Protein AF-A0AAF5D4Z8-F1 (afdb_monomer_lite)

Structure (mmCIF, N/CA/C/O backbone):
data_AF-A0AAF5D4Z8-F1
#
_entry.id   AF-A0AAF5D4Z8-F1
#
loop_
_atom_site.group_PDB
_atom_site.id
_atom_site.type_symbol
_atom_site.label_atom_id
_atom_site.label_alt_id
_atom_site.label_comp_id
_atom_site.label_asym_id
_atom_site.label_entity_id
_atom_site.label_seq_id
_atom_site.pdbx_PDB_ins_code
_atom_site.Cartn_x
_atom_site.Cartn_y
_atom_site.Cartn_z
_atom_site.occupancy
_atom_site.B_iso_or_equiv
_atom_site.auth_seq_id
_atom_site.auth_comp_id
_atom_site.auth_asym_id
_atom_site.auth_atom_id
_atom_site.pdbx_PDB_model_num
ATOM 1 N N . MET A 1 1 ? 17.035 59.623 -11.681 1.00 41.25 1 MET A N 1
ATOM 2 C CA . MET A 1 1 ? 16.239 58.601 -10.963 1.00 41.25 1 MET A CA 1
ATOM 3 C C . MET A 1 1 ? 17.170 57.479 -10.542 1.00 41.25 1 MET A C 1
ATOM 5 O O . MET A 1 1 ? 17.630 56.750 -11.407 1.00 41.25 1 MET A O 1
ATOM 9 N N . ILE A 1 2 ? 17.495 57.381 -9.252 1.00 39.38 2 ILE A N 1
ATOM 10 C CA . ILE A 1 2 ? 18.384 56.338 -8.721 1.00 39.38 2 ILE A CA 1
ATOM 11 C C . ILE A 1 2 ? 17.498 55.232 -8.142 1.00 39.38 2 ILE A C 1
ATOM 13 O O . ILE A 1 2 ? 16.775 55.461 -7.174 1.00 39.38 2 ILE A O 1
ATOM 17 N N . LEU A 1 3 ? 17.506 54.052 -8.765 1.00 42.19 3 LEU A N 1
ATOM 18 C CA . LEU A 1 3 ? 16.824 52.867 -8.245 1.00 42.19 3 LEU A CA 1
ATOM 19 C C . LEU A 1 3 ? 17.738 52.182 -7.223 1.00 42.19 3 LEU A C 1
ATOM 21 O O . LEU A 1 3 ? 18.804 51.699 -7.582 1.00 42.19 3 LEU A O 1
ATOM 25 N N . ASN A 1 4 ? 17.311 52.154 -5.957 1.00 46.03 4 ASN A N 1
ATOM 26 C CA . ASN A 1 4 ? 18.055 51.552 -4.844 1.00 46.03 4 ASN A CA 1
ATOM 27 C C . ASN A 1 4 ? 18.412 50.072 -5.092 1.00 46.03 4 ASN A C 1
ATOM 29 O O . ASN A 1 4 ? 17.539 49.282 -5.467 1.00 46.03 4 ASN A O 1
ATOM 33 N N . ASP A 1 5 ? 19.641 49.674 -4.739 1.00 50.09 5 ASP A N 1
ATOM 34 C CA . ASP A 1 5 ? 20.191 48.316 -4.928 1.00 50.09 5 ASP A CA 1
ATOM 35 C C . ASP A 1 5 ? 19.305 47.183 -4.388 1.00 50.09 5 ASP A C 1
ATOM 37 O O . ASP A 1 5 ? 19.258 46.090 -4.956 1.00 50.09 5 ASP A O 1
ATOM 41 N N . LYS A 1 6 ? 18.533 47.437 -3.323 1.00 46.09 6 LYS A N 1
ATOM 42 C CA . LYS A 1 6 ? 17.599 46.448 -2.756 1.00 46.09 6 LYS A CA 1
ATOM 43 C C . LYS A 1 6 ? 16.557 45.959 -3.772 1.00 46.09 6 LYS A C 1
ATOM 45 O O . LYS A 1 6 ? 16.200 44.783 -3.740 1.00 46.09 6 LYS A O 1
ATOM 50 N N . ASN A 1 7 ? 16.120 46.813 -4.701 1.00 42.28 7 ASN A N 1
ATOM 51 C CA . ASN A 1 7 ? 15.185 46.420 -5.760 1.00 42.28 7 ASN A CA 1
ATOM 52 C C . ASN A 1 7 ? 15.878 45.588 -6.848 1.00 42.28 7 ASN A C 1
ATOM 54 O O . ASN A 1 7 ? 15.279 44.649 -7.366 1.00 42.28 7 ASN A O 1
ATOM 58 N N . ILE A 1 8 ? 17.147 45.878 -7.155 1.00 48.16 8 ILE A N 1
ATOM 59 C CA . ILE A 1 8 ? 17.946 45.111 -8.123 1.00 48.16 8 ILE A CA 1
ATOM 60 C C . ILE A 1 8 ? 18.162 43.681 -7.608 1.00 48.16 8 ILE A C 1
ATOM 62 O O . ILE A 1 8 ? 17.951 42.725 -8.354 1.00 48.16 8 ILE A O 1
ATOM 66 N N . ILE A 1 9 ? 18.477 43.518 -6.318 1.00 48.62 9 ILE A N 1
ATOM 67 C CA . ILE A 1 9 ? 18.631 42.202 -5.675 1.00 48.62 9 ILE A CA 1
ATOM 68 C C . ILE A 1 9 ? 17.311 41.412 -5.690 1.00 48.62 9 ILE A C 1
ATOM 70 O O . ILE A 1 9 ? 17.316 40.231 -6.034 1.00 48.62 9 ILE A O 1
ATOM 74 N N . PHE A 1 10 ? 16.173 42.048 -5.382 1.00 44.19 10 PHE A N 1
ATOM 75 C CA . PHE A 1 10 ? 14.860 41.382 -5.405 1.00 44.19 10 PHE A CA 1
ATOM 76 C C . PHE A 1 10 ? 14.446 40.941 -6.819 1.00 44.19 10 PHE A C 1
ATOM 78 O O . PHE A 1 10 ? 13.968 39.821 -7.008 1.00 44.19 10 PHE A O 1
ATOM 85 N N . ILE A 1 11 ? 14.673 41.791 -7.826 1.00 47.38 11 ILE A N 1
ATOM 86 C CA . ILE A 1 11 ? 14.378 41.487 -9.233 1.00 47.38 11 ILE A CA 1
ATOM 87 C C . ILE A 1 11 ? 15.296 40.366 -9.750 1.00 47.38 11 ILE A C 1
ATOM 89 O O . ILE A 1 11 ? 14.817 39.435 -10.399 1.00 47.38 11 ILE A O 1
ATOM 93 N N . LEU A 1 12 ? 16.588 40.380 -9.399 1.00 41.97 12 LEU A N 1
ATOM 94 C CA . LEU A 1 12 ? 17.507 39.273 -9.689 1.00 41.97 12 LEU A CA 1
ATOM 95 C C . LEU A 1 12 ? 17.044 37.960 -9.047 1.00 41.97 12 LEU A C 1
ATOM 97 O O . LEU A 1 12 ? 17.080 36.928 -9.715 1.00 41.97 12 LEU A O 1
ATOM 101 N N . PHE A 1 13 ? 16.547 37.988 -7.806 1.00 40.78 13 PHE A N 1
ATOM 102 C CA . PHE A 1 13 ? 16.005 36.803 -7.134 1.00 40.78 13 PHE A CA 1
ATOM 103 C C . PHE A 1 13 ? 14.842 36.182 -7.927 1.00 40.78 13 PHE A C 1
ATOM 105 O O . PHE A 1 13 ? 14.873 34.991 -8.241 1.00 40.78 13 PHE A O 1
ATOM 112 N N . PHE A 1 14 ? 13.861 36.989 -8.346 1.00 41.66 14 PHE A N 1
ATOM 113 C CA . PHE A 1 14 ? 12.720 36.506 -9.135 1.00 41.66 14 PHE A CA 1
ATOM 114 C C . PHE A 1 14 ? 13.085 36.052 -10.561 1.00 41.66 14 PHE A C 1
ATOM 116 O O . PHE A 1 14 ? 12.415 35.176 -11.106 1.00 41.66 14 PHE A O 1
ATOM 123 N N . ILE A 1 15 ? 14.157 36.583 -11.160 1.00 44.41 15 ILE A N 1
ATOM 124 C CA . ILE A 1 15 ? 14.632 36.173 -12.497 1.00 44.41 15 ILE A CA 1
ATOM 125 C C . ILE A 1 15 ? 15.525 34.915 -12.440 1.00 44.41 15 ILE A C 1
ATOM 127 O O . ILE A 1 15 ? 15.540 34.123 -13.389 1.00 44.41 15 ILE A O 1
ATOM 131 N N . LEU A 1 16 ? 16.260 34.694 -11.343 1.00 35.44 16 LEU A N 1
ATOM 132 C CA . LEU A 1 16 ? 17.192 33.566 -11.189 1.00 35.44 16 LEU A CA 1
ATOM 133 C C . LEU A 1 16 ? 16.541 32.299 -10.612 1.00 35.44 16 LEU A C 1
ATOM 135 O O . LEU A 1 16 ? 16.875 31.198 -11.059 1.00 35.44 16 LEU A O 1
ATOM 139 N N . VAL A 1 17 ? 15.587 32.417 -9.681 1.00 36.16 17 VAL A N 1
ATOM 140 C CA . VAL A 1 17 ? 14.916 31.256 -9.057 1.00 36.16 17 VAL A CA 1
ATOM 141 C C . VAL A 1 17 ? 14.281 30.288 -10.086 1.00 36.16 17 VAL A C 1
ATOM 143 O O . VAL A 1 17 ? 14.532 29.085 -9.981 1.00 36.16 17 VAL A O 1
ATOM 146 N N . PRO A 1 18 ? 13.593 30.734 -11.163 1.00 33.62 18 PRO A N 1
ATOM 147 C CA . PRO A 1 18 ? 13.050 29.835 -12.198 1.00 33.62 18 PRO A CA 1
ATOM 148 C C . PRO A 1 18 ? 14.103 29.084 -13.040 1.00 33.62 18 PRO A C 1
ATOM 150 O O . PRO A 1 18 ? 13.764 28.163 -13.793 1.00 33.62 18 PRO A O 1
ATOM 153 N N . LYS A 1 19 ? 15.381 29.483 -12.964 1.00 37.41 19 LYS A N 1
ATOM 154 C CA . LYS A 1 19 ? 16.512 28.753 -13.562 1.00 37.41 19 LYS A CA 1
ATOM 155 C C . LYS A 1 19 ? 17.173 27.801 -12.562 1.00 37.41 19 LYS A C 1
ATOM 157 O O . LYS A 1 19 ? 17.604 26.730 -12.977 1.00 37.41 19 LYS A O 1
ATOM 162 N N . LEU A 1 20 ? 17.208 28.161 -11.276 1.00 38.72 20 LEU A N 1
ATOM 163 C CA . LEU A 1 20 ? 17.768 27.344 -10.191 1.00 38.72 20 LEU A CA 1
ATOM 164 C C . LEU A 1 20 ? 16.897 26.129 -9.823 1.00 38.72 20 LEU A C 1
ATOM 166 O O . LEU A 1 20 ? 17.436 25.113 -9.402 1.00 38.72 20 LEU A O 1
ATOM 170 N N . CYS A 1 21 ? 15.577 26.185 -10.029 1.00 44.69 21 CYS A N 1
ATOM 171 C CA . CYS A 1 21 ? 14.660 25.082 -9.695 1.00 44.69 21 CYS A CA 1
ATOM 172 C C . CYS A 1 21 ? 14.464 24.018 -10.802 1.00 44.69 21 CYS A C 1
ATOM 174 O O . CYS A 1 21 ? 13.506 23.246 -10.743 1.00 44.69 21 CYS A O 1
ATOM 176 N N . ARG A 1 22 ? 15.330 23.967 -11.824 1.00 52.94 22 ARG A N 1
ATOM 177 C CA . ARG A 1 22 ? 15.258 22.966 -12.909 1.00 52.94 22 ARG A CA 1
ATOM 178 C C . ARG A 1 22 ? 16.004 21.684 -12.533 1.00 52.94 22 ARG A C 1
ATOM 180 O O . ARG A 1 22 ? 17.055 21.742 -11.906 1.00 52.94 22 ARG A O 1
ATOM 187 N N . ASN A 1 23 ? 15.498 20.538 -12.985 1.00 64.94 23 ASN A N 1
ATOM 188 C CA . ASN A 1 23 ? 15.944 19.187 -12.621 1.00 64.94 23 ASN A CA 1
ATOM 189 C C . ASN A 1 23 ? 15.723 18.822 -11.138 1.00 64.94 23 ASN A C 1
ATOM 191 O O . ASN A 1 23 ? 16.575 18.193 -10.514 1.00 64.94 23 ASN A O 1
ATOM 195 N N . ILE A 1 24 ? 14.552 19.167 -10.587 1.00 81.69 24 ILE A N 1
ATOM 196 C CA . ILE A 1 24 ? 14.130 18.748 -9.239 1.00 81.69 24 ILE A CA 1
ATOM 197 C C . ILE A 1 24 ? 12.980 17.725 -9.318 1.00 81.69 24 ILE A C 1
ATOM 199 O O . ILE A 1 24 ? 11.976 17.935 -10.011 1.00 81.69 24 ILE A O 1
ATOM 203 N N . TYR A 1 25 ? 13.125 16.615 -8.588 1.00 88.75 25 TYR A N 1
ATOM 204 C CA . TYR A 1 25 ? 12.037 15.685 -8.274 1.00 88.75 25 TYR A CA 1
ATOM 205 C C . TYR A 1 25 ? 11.163 16.286 -7.170 1.00 88.75 25 TYR A C 1
ATOM 207 O O . TYR A 1 25 ? 11.682 16.718 -6.142 1.00 88.75 25 TYR A O 1
ATOM 215 N N . ILE A 1 26 ? 9.846 16.312 -7.369 1.00 90.44 26 ILE A N 1
ATOM 216 C CA . ILE A 1 26 ? 8.895 16.833 -6.384 1.00 90.44 26 ILE A CA 1
ATOM 217 C C . ILE A 1 26 ? 7.956 15.694 -6.003 1.00 90.44 26 ILE A C 1
ATOM 219 O O . ILE A 1 26 ? 7.135 15.254 -6.802 1.00 90.44 26 ILE A O 1
ATOM 223 N N . GLU A 1 27 ? 8.047 15.229 -4.761 1.00 88.81 27 GLU A N 1
ATOM 224 C CA . GLU A 1 27 ? 7.261 14.086 -4.285 1.00 88.81 27 GLU A CA 1
ATOM 225 C C . GLU A 1 27 ? 5.744 14.315 -4.385 1.00 88.81 27 GLU A C 1
ATOM 227 O O . GLU A 1 27 ? 5.009 13.401 -4.742 1.00 88.81 27 GLU A O 1
ATOM 232 N N . LYS A 1 28 ? 5.261 15.550 -4.184 1.00 88.69 28 LYS A N 1
ATOM 233 C CA . LYS A 1 28 ? 3.841 15.887 -4.394 1.00 88.69 28 LYS A CA 1
ATOM 234 C C . LYS A 1 28 ? 3.388 15.689 -5.849 1.00 88.69 28 LYS A C 1
ATOM 236 O O . LYS A 1 28 ? 2.280 15.202 -6.062 1.00 88.69 28 LYS A O 1
ATOM 241 N N . GLU A 1 29 ? 4.242 15.997 -6.834 1.00 92.25 29 GLU A N 1
ATOM 242 C CA . GLU A 1 29 ? 3.967 15.693 -8.249 1.00 92.25 29 GLU A CA 1
ATOM 243 C C . GLU A 1 29 ? 3.905 14.173 -8.467 1.00 92.25 29 GLU A C 1
ATOM 245 O O . GLU A 1 29 ? 3.033 13.694 -9.189 1.00 92.25 29 GLU A O 1
ATOM 250 N N . ALA A 1 30 ? 4.782 13.405 -7.811 1.00 93.12 30 ALA A N 1
ATOM 251 C CA . ALA A 1 30 ? 4.809 11.945 -7.906 1.00 93.12 30 ALA A CA 1
ATOM 252 C C . ALA A 1 30 ? 3.583 11.275 -7.274 1.00 93.12 30 ALA A C 1
ATOM 254 O O . ALA A 1 30 ? 3.002 10.388 -7.894 1.00 93.12 30 ALA A O 1
ATOM 255 N N . VAL A 1 31 ? 3.131 11.739 -6.105 1.00 90.31 31 VAL A N 1
ATOM 256 C CA . VAL A 1 31 ? 1.885 11.272 -5.474 1.00 90.31 31 VAL A CA 1
ATOM 257 C C . VAL A 1 31 ? 0.683 11.548 -6.382 1.00 90.31 31 VAL A C 1
ATOM 259 O O . VAL A 1 31 ? -0.137 10.653 -6.600 1.00 90.31 31 VAL A O 1
ATOM 262 N N . LEU A 1 32 ? 0.589 12.758 -6.949 1.00 92.88 32 LEU A N 1
ATOM 263 C CA . LEU A 1 32 ? -0.490 13.140 -7.864 1.00 92.88 32 LEU A CA 1
ATOM 264 C C . LEU A 1 32 ? -0.474 12.285 -9.139 1.00 92.88 32 LEU A C 1
ATOM 266 O O . LEU A 1 32 ? -1.475 11.647 -9.464 1.00 92.88 32 LEU A O 1
ATOM 270 N N . CYS A 1 33 ? 0.665 12.223 -9.833 1.00 95.31 33 CYS A N 1
ATOM 271 C CA . CYS A 1 33 ? 0.814 11.452 -11.066 1.00 95.31 33 CYS A CA 1
ATOM 272 C C . CYS A 1 33 ? 0.575 9.954 -10.829 1.00 95.31 33 CYS A C 1
ATOM 274 O O . CYS A 1 33 ? -0.158 9.324 -11.587 1.00 95.31 33 CYS A O 1
ATOM 276 N N . GLY A 1 34 ? 1.117 9.391 -9.746 1.00 92.62 34 GLY A N 1
ATOM 277 C CA . GLY A 1 34 ? 0.951 7.983 -9.391 1.00 92.62 34 GLY A CA 1
ATOM 278 C C . GLY A 1 34 ? -0.513 7.619 -9.158 1.00 92.62 34 GLY A C 1
ATOM 279 O O . GLY A 1 34 ? -1.017 6.689 -9.795 1.00 92.62 34 GLY A O 1
ATOM 280 N N . ARG A 1 35 ? -1.239 8.424 -8.367 1.00 90.44 35 ARG A N 1
ATOM 281 C CA . ARG A 1 35 ? -2.693 8.263 -8.204 1.00 90.44 35 ARG A CA 1
ATOM 282 C C . ARG A 1 35 ? -3.415 8.395 -9.547 1.00 90.44 35 ARG A C 1
ATOM 284 O O . ARG A 1 35 ? -4.240 7.542 -9.859 1.00 90.44 35 ARG A O 1
ATOM 291 N N . LEU A 1 36 ? -3.071 9.368 -10.398 1.00 93.81 36 LEU A N 1
ATOM 292 C CA . LEU A 1 36 ? -3.675 9.503 -11.734 1.00 93.81 36 LEU A CA 1
ATOM 293 C C . LEU A 1 36 ? -3.483 8.252 -12.614 1.00 93.81 36 LEU A C 1
ATOM 295 O O . LEU A 1 36 ? -4.446 7.835 -13.263 1.00 93.81 36 LEU A O 1
ATOM 299 N N . THR A 1 37 ? -2.321 7.582 -12.587 1.00 91.62 37 THR A N 1
ATOM 300 C CA . THR A 1 37 ? -2.161 6.288 -13.290 1.00 91.62 37 THR A CA 1
ATOM 301 C C . THR A 1 37 ? -3.161 5.243 -12.772 1.00 91.62 37 THR A C 1
ATOM 303 O O . THR A 1 37 ? -3.844 4.578 -13.557 1.00 91.62 37 THR A O 1
ATOM 306 N N . GLY A 1 38 ? -3.359 5.188 -11.450 1.00 86.00 38 GLY A N 1
ATOM 307 C CA . GLY A 1 38 ? -4.363 4.357 -10.785 1.00 86.00 38 GLY A CA 1
ATOM 308 C C . GLY A 1 38 ? -5.820 4.719 -11.111 1.00 86.00 38 GLY A C 1
ATOM 309 O O . GLY A 1 38 ? -6.694 3.859 -10.975 1.00 86.00 38 GLY A O 1
ATOM 310 N N . ALA A 1 39 ? -6.103 5.949 -11.560 1.00 86.69 39 ALA A N 1
ATOM 311 C CA . ALA A 1 39 ? -7.417 6.355 -12.070 1.00 86.69 39 ALA A CA 1
ATOM 312 C C . ALA A 1 39 ? -7.621 5.877 -13.512 1.00 86.69 39 ALA A C 1
ATOM 314 O O . ALA A 1 39 ? -8.655 5.288 -13.826 1.00 86.69 39 ALA A O 1
ATOM 315 N N . VAL A 1 40 ? -6.628 6.094 -14.379 1.00 88.88 40 VAL A N 1
ATOM 316 C CA . VAL A 1 40 ? -6.686 5.775 -15.817 1.00 88.88 40 VAL A CA 1
ATOM 317 C C . VAL A 1 40 ? -6.845 4.272 -16.077 1.00 88.88 40 VAL A C 1
ATOM 319 O O . VAL A 1 40 ? -7.550 3.882 -17.015 1.00 88.88 40 VAL A O 1
ATOM 322 N N . LEU A 1 41 ? -6.292 3.424 -15.200 1.00 81.31 41 LEU A N 1
ATOM 323 C CA . LEU A 1 41 ? -6.505 1.969 -15.201 1.00 81.31 41 LEU A CA 1
ATOM 324 C C . LEU A 1 41 ? -7.983 1.544 -15.063 1.00 81.31 41 LEU A C 1
ATOM 326 O O . LEU A 1 41 ? -8.320 0.418 -15.429 1.00 81.31 41 LEU A O 1
ATOM 330 N N . ARG A 1 42 ? -8.863 2.409 -14.541 1.00 76.19 42 ARG A N 1
ATOM 331 C CA . ARG A 1 42 ? -10.249 2.084 -14.167 1.00 76.19 42 ARG A CA 1
ATOM 332 C C . ARG A 1 42 ? -11.241 2.562 -15.215 1.00 76.19 42 ARG A C 1
ATOM 334 O O . ARG A 1 42 ? -11.146 3.679 -15.715 1.00 76.19 42 ARG A O 1
ATOM 341 N N . ASP A 1 43 ? -12.275 1.771 -15.485 1.00 72.94 43 ASP A N 1
ATOM 342 C CA . ASP A 1 43 ? -13.265 2.139 -16.504 1.00 72.94 43 ASP A CA 1
ATOM 343 C C . ASP A 1 43 ? -14.034 3.430 -16.156 1.00 72.94 43 ASP A C 1
ATOM 345 O O . ASP A 1 43 ? -14.245 4.266 -17.033 1.00 72.94 43 ASP A O 1
ATOM 349 N N . ARG A 1 44 ? -14.371 3.653 -14.875 1.00 79.25 44 ARG A N 1
ATOM 350 C CA . ARG A 1 44 ? -15.128 4.827 -14.387 1.00 79.25 44 ARG A CA 1
ATOM 351 C C . ARG A 1 44 ? -14.236 5.965 -13.872 1.00 79.25 44 ARG A C 1
ATOM 353 O O . ARG A 1 44 ? -14.396 6.406 -12.735 1.00 79.25 44 ARG A O 1
ATOM 360 N N . ILE A 1 45 ? -13.327 6.466 -14.709 1.00 83.88 45 ILE A N 1
ATOM 361 C CA . ILE A 1 45 ? -12.300 7.446 -14.309 1.00 83.88 45 ILE A CA 1
ATOM 362 C C . ILE A 1 45 ? -12.862 8.654 -13.530 1.00 83.88 45 ILE A C 1
ATOM 364 O O . ILE A 1 45 ? -12.373 8.958 -12.445 1.00 83.88 45 ILE A O 1
ATOM 368 N N . LYS A 1 46 ? -13.962 9.266 -13.999 1.00 82.75 46 LYS A N 1
ATOM 369 C CA . LYS A 1 46 ? -14.616 10.424 -13.352 1.00 82.75 46 LYS A CA 1
ATOM 370 C C . LYS A 1 46 ? -15.055 10.140 -11.910 1.00 82.75 46 LYS A C 1
ATOM 372 O O . LYS A 1 46 ? -14.870 10.988 -11.046 1.00 82.75 46 LYS A O 1
ATOM 377 N N . SER A 1 47 ? -15.568 8.937 -11.642 1.00 74.00 47 SER A N 1
ATOM 378 C CA . SER A 1 47 ? -15.964 8.519 -10.291 1.00 74.00 47 SER A CA 1
ATOM 379 C C . SER A 1 47 ? -14.756 8.415 -9.363 1.00 74.00 47 SER A C 1
ATOM 381 O O . SER A 1 47 ? -14.856 8.779 -8.199 1.00 74.00 47 SER A O 1
ATOM 383 N N . CYS A 1 48 ? -13.621 7.937 -9.878 1.00 75.19 48 CYS A N 1
ATOM 384 C CA . CYS A 1 48 ? -12.395 7.768 -9.101 1.00 75.19 48 CYS A CA 1
ATOM 385 C C . CYS A 1 48 ? -11.745 9.115 -8.770 1.00 75.19 48 CYS A C 1
ATOM 387 O O . CYS A 1 48 ? -11.314 9.314 -7.640 1.00 75.19 48 CYS A O 1
ATOM 389 N N . LEU A 1 49 ? -11.754 10.056 -9.722 1.00 81.69 49 LEU A N 1
ATOM 390 C CA . LEU A 1 49 ? -11.321 11.438 -9.495 1.00 81.69 49 LEU A CA 1
ATOM 391 C C . LEU A 1 49 ? -12.169 12.133 -8.423 1.00 81.69 49 LEU A C 1
ATOM 393 O O . LEU A 1 49 ? -11.627 12.885 -7.629 1.00 81.69 49 LEU A O 1
ATOM 397 N N . GLN A 1 50 ? -13.483 11.881 -8.390 1.00 75.56 50 GLN A N 1
ATOM 398 C CA . GLN A 1 50 ? -14.404 12.472 -7.410 1.00 75.56 50 GLN A CA 1
ATOM 399 C C . GLN A 1 50 ? -14.318 11.832 -6.016 1.00 75.56 50 GLN A C 1
ATOM 401 O O . GLN A 1 50 ? -14.569 12.514 -5.027 1.00 75.56 50 GLN A O 1
ATOM 406 N N . SER A 1 51 ? -13.991 10.538 -5.922 1.00 65.56 51 SER A N 1
ATOM 407 C CA . SER A 1 51 ? -13.872 9.825 -4.641 1.00 65.56 51 SER A CA 1
ATOM 408 C C . SER A 1 51 ? -12.520 10.007 -3.948 1.00 65.56 51 SER A C 1
ATOM 410 O O . SER A 1 51 ? -12.409 9.749 -2.753 1.00 65.56 51 SER A O 1
ATOM 412 N N . ASP A 1 52 ? -11.478 10.373 -4.695 1.00 72.62 52 ASP A N 1
ATOM 413 C CA . ASP A 1 52 ? -10.108 10.429 -4.193 1.00 72.62 52 ASP A CA 1
ATOM 414 C C . ASP A 1 52 ? -9.765 11.824 -3.644 1.00 72.62 52 ASP A C 1
ATOM 416 O O . ASP A 1 52 ? -9.790 12.821 -4.370 1.00 72.62 52 ASP A O 1
ATOM 420 N N . ALA A 1 53 ? -9.424 11.883 -2.354 1.00 71.69 53 ALA A N 1
ATOM 421 C CA . ALA A 1 53 ? -9.176 13.129 -1.628 1.00 71.69 53 ALA A CA 1
ATOM 422 C C . ALA A 1 53 ? -7.977 13.943 -2.154 1.00 71.69 53 ALA A C 1
ATOM 424 O O . ALA A 1 53 ? -7.917 15.148 -1.914 1.00 71.69 53 ALA A O 1
ATOM 425 N N . ILE A 1 54 ? -7.046 13.322 -2.888 1.00 79.62 54 ILE A N 1
ATOM 426 C CA . ILE A 1 54 ? -5.914 14.015 -3.513 1.00 79.62 54 ILE A CA 1
ATOM 427 C C . ILE A 1 54 ? -6.265 14.419 -4.946 1.00 79.62 54 ILE A C 1
ATOM 429 O O . ILE A 1 54 ? -5.978 15.551 -5.339 1.00 79.62 54 ILE A O 1
ATOM 433 N N . LEU A 1 55 ? -6.909 13.549 -5.729 1.00 85.94 55 LEU A N 1
ATOM 434 C CA . LEU A 1 55 ? -7.219 13.854 -7.131 1.00 85.94 55 LEU A CA 1
ATOM 435 C C . LEU A 1 55 ? -8.332 14.894 -7.293 1.00 85.94 55 LEU A C 1
ATOM 437 O O . LEU A 1 55 ? -8.207 15.761 -8.158 1.00 85.94 55 LEU A O 1
ATOM 441 N N . PHE A 1 56 ? -9.382 14.849 -6.469 1.00 83.19 56 PHE A N 1
ATOM 442 C CA . PHE A 1 56 ? -10.524 15.764 -6.573 1.00 83.19 56 PHE A CA 1
ATOM 443 C C . PHE A 1 56 ? -10.135 17.259 -6.487 1.00 83.19 56 PHE A C 1
ATOM 445 O O . PHE A 1 56 ? -10.523 18.032 -7.372 1.00 83.19 56 PHE A O 1
ATOM 452 N N . PRO A 1 57 ? -9.360 17.715 -5.480 1.00 88.50 57 PRO A N 1
ATOM 453 C CA . PRO A 1 57 ? -8.929 19.108 -5.425 1.00 88.50 57 PRO A CA 1
ATOM 454 C C . PRO A 1 57 ? -7.824 19.433 -6.439 1.00 88.50 57 PRO A C 1
ATOM 456 O O . PRO A 1 57 ? -7.855 20.530 -6.999 1.00 88.50 57 PRO A O 1
ATOM 459 N N . ASN A 1 58 ? -6.889 18.512 -6.708 1.00 91.88 58 ASN A N 1
ATOM 460 C CA . ASN A 1 58 ? -5.638 18.820 -7.417 1.00 91.88 58 ASN A CA 1
ATOM 461 C C . ASN A 1 58 ? -5.624 18.477 -8.916 1.00 91.88 58 ASN A C 1
ATOM 463 O O . ASN A 1 58 ? -4.667 18.837 -9.589 1.00 91.88 58 ASN A O 1
ATOM 467 N N . SER A 1 59 ? -6.648 17.822 -9.472 1.00 93.56 59 SER A N 1
ATOM 468 C CA . SER A 1 59 ? -6.679 17.473 -10.901 1.00 93.56 59 SER A CA 1
ATOM 469 C C . SER A 1 59 ? -7.998 17.838 -11.582 1.00 93.56 59 SER A C 1
ATOM 471 O O . SER A 1 59 ? -9.065 17.826 -10.966 1.00 93.56 59 SER A O 1
ATOM 473 N N . ARG A 1 60 ? -7.935 18.149 -12.880 1.00 94.56 60 ARG A N 1
ATOM 474 C CA . ARG A 1 60 ? -9.107 18.276 -13.759 1.00 94.56 60 ARG A CA 1
ATOM 475 C C . ARG A 1 60 ? -8.879 17.473 -15.030 1.00 94.56 60 ARG A C 1
ATOM 477 O O . ARG A 1 60 ? -7.915 17.718 -15.742 1.00 94.56 60 ARG A O 1
ATOM 484 N N . LEU A 1 61 ? -9.781 16.538 -15.324 1.00 95.12 61 LEU A N 1
ATOM 485 C CA . LEU A 1 61 ? -9.820 15.838 -16.609 1.00 95.12 61 LEU A CA 1
ATOM 486 C C . LEU A 1 61 ? -10.131 16.848 -17.725 1.00 95.12 61 LEU A C 1
ATOM 488 O O . LEU A 1 61 ? -11.163 17.517 -17.656 1.00 95.12 61 LEU A O 1
ATOM 492 N N . LEU A 1 62 ? -9.251 16.947 -18.723 1.00 95.75 62 LEU A N 1
ATOM 493 C CA . LEU A 1 62 ? -9.437 17.798 -19.901 1.00 95.75 62 LEU A CA 1
ATOM 494 C C . LEU A 1 62 ? -9.888 16.989 -21.118 1.00 95.75 62 LEU A C 1
ATOM 496 O O . LEU A 1 62 ? -10.777 17.433 -21.840 1.00 95.75 62 LEU A O 1
ATOM 500 N N . ASP A 1 63 ? -9.279 15.822 -21.344 1.00 95.56 63 ASP A N 1
ATOM 501 C CA . ASP A 1 63 ? -9.610 14.951 -22.473 1.00 95.56 63 ASP A CA 1
ATOM 502 C C . ASP A 1 63 ? -9.181 13.496 -22.236 1.00 95.56 63 ASP A C 1
ATOM 504 O O . ASP A 1 63 ? -8.234 13.241 -21.486 1.00 95.56 63 ASP A O 1
ATOM 508 N N . ASP A 1 64 ? -9.838 12.545 -22.897 1.00 94.19 64 ASP A N 1
ATOM 509 C CA . ASP A 1 64 ? -9.459 11.133 -22.883 1.00 94.19 64 ASP A CA 1
ATOM 510 C C . ASP A 1 64 ? -9.781 10.420 -24.201 1.00 94.19 64 ASP A C 1
ATOM 512 O O . ASP A 1 64 ? -10.819 10.638 -24.820 1.00 94.19 64 ASP A O 1
ATOM 516 N N . ILE A 1 65 ? -8.885 9.522 -24.612 1.00 95.06 65 ILE A N 1
ATOM 517 C CA . ILE A 1 65 ? -9.086 8.630 -25.755 1.00 95.06 65 ILE A CA 1
ATOM 518 C C . ILE A 1 65 ? -8.858 7.185 -25.322 1.00 95.06 65 ILE A C 1
ATOM 520 O O . ILE A 1 65 ? -7.933 6.871 -24.571 1.00 95.06 65 ILE A O 1
ATOM 524 N N . THR A 1 66 ? -9.728 6.287 -25.779 1.00 92.44 66 THR A N 1
ATOM 525 C CA . THR A 1 66 ? -9.661 4.855 -25.481 1.00 92.44 66 THR A CA 1
ATOM 526 C C . THR A 1 66 ? -9.837 4.060 -26.770 1.00 92.44 66 THR A C 1
ATOM 528 O O . THR A 1 66 ? -10.896 4.129 -27.388 1.00 92.44 66 THR A O 1
ATOM 531 N N . THR A 1 67 ? -8.838 3.256 -27.131 1.00 91.31 67 THR A N 1
ATOM 532 C CA . THR A 1 67 ? -8.857 2.393 -28.321 1.00 91.31 67 THR A CA 1
ATOM 533 C C . THR A 1 67 ? -8.710 0.933 -27.901 1.00 91.31 67 THR A C 1
ATOM 535 O O . THR A 1 67 ? -7.872 0.590 -27.065 1.00 91.31 67 THR A O 1
ATOM 538 N N . VAL A 1 68 ? -9.527 0.046 -28.471 1.00 86.62 68 VAL A N 1
ATOM 539 C CA . VAL A 1 68 ? -9.391 -1.407 -28.284 1.00 86.62 68 VAL A CA 1
ATOM 540 C C . VAL A 1 68 ? -8.553 -1.970 -29.429 1.00 86.62 68 VAL A C 1
ATOM 542 O O . VAL A 1 68 ? -8.873 -1.755 -30.595 1.00 86.62 68 VAL A O 1
ATOM 545 N N . ARG A 1 69 ? -7.472 -2.675 -29.090 1.00 80.75 69 ARG A N 1
ATOM 546 C CA . ARG A 1 69 ? -6.546 -3.315 -30.030 1.00 80.75 69 ARG A CA 1
ATOM 547 C C . ARG A 1 69 ? -6.362 -4.767 -29.612 1.00 80.75 69 ARG A C 1
ATOM 549 O O . ARG A 1 69 ? -5.681 -5.052 -28.629 1.00 80.75 69 ARG A O 1
ATOM 556 N N . ASN A 1 70 ? -7.015 -5.677 -30.333 1.00 77.12 70 ASN A N 1
ATOM 557 C CA . ASN A 1 70 ? -6.968 -7.115 -30.043 1.00 77.12 70 ASN A CA 1
ATOM 558 C C . ASN A 1 70 ? -5.565 -7.693 -30.288 1.00 77.12 70 ASN A C 1
ATOM 560 O O . ASN A 1 70 ? -5.113 -8.550 -29.540 1.00 77.12 70 ASN A O 1
ATOM 564 N N . ASP A 1 71 ? -4.865 -7.164 -31.290 1.00 74.06 71 ASP A N 1
ATOM 565 C CA . ASP A 1 71 ? -3.472 -7.457 -31.640 1.00 74.06 71 ASP A CA 1
ATOM 566 C C . ASP A 1 71 ? -2.469 -6.983 -30.572 1.00 74.06 71 ASP A C 1
ATOM 568 O O . ASP A 1 71 ? -1.469 -7.647 -30.320 1.00 74.06 71 ASP A O 1
ATOM 572 N N . LEU A 1 72 ? -2.782 -5.883 -29.877 1.00 72.31 72 LEU A N 1
ATOM 573 C CA . LEU A 1 72 ? -2.062 -5.422 -28.681 1.00 72.31 72 LEU A CA 1
ATOM 574 C C . LEU A 1 72 ? -2.730 -5.920 -27.386 1.00 72.31 72 LEU A C 1
ATOM 576 O O . LEU A 1 72 ? -2.551 -5.348 -26.311 1.00 72.31 72 LEU A O 1
ATOM 580 N N . TYR A 1 73 ? -3.526 -6.991 -27.488 1.00 65.50 73 TYR A N 1
ATOM 581 C CA . TYR A 1 73 ? -4.158 -7.706 -26.382 1.00 65.50 73 TYR A CA 1
ATOM 582 C C . TYR A 1 73 ? -4.874 -6.806 -25.360 1.00 65.50 73 TYR A C 1
ATOM 584 O O . TYR A 1 73 ? -4.869 -7.134 -24.173 1.00 65.50 73 TYR A O 1
ATOM 592 N N . GLY A 1 74 ? -5.456 -5.657 -25.736 1.00 69.06 74 GLY A N 1
ATOM 593 C CA . GLY A 1 74 ? -5.909 -4.711 -24.713 1.00 69.06 74 GLY A CA 1
ATOM 594 C C . GLY A 1 74 ? -6.726 -3.489 -25.131 1.00 69.06 74 GLY A C 1
ATOM 595 O O . GLY A 1 74 ? -6.833 -3.093 -26.288 1.00 69.06 74 GLY A O 1
ATOM 596 N N . ARG A 1 75 ? -7.301 -2.860 -24.098 1.00 80.56 75 ARG A N 1
ATOM 597 C CA . ARG A 1 75 ? -7.936 -1.536 -24.135 1.00 80.56 75 ARG A CA 1
ATOM 598 C C . ARG A 1 75 ? -6.895 -0.493 -23.730 1.00 80.56 75 ARG A C 1
ATOM 600 O O . ARG A 1 75 ? -6.682 -0.293 -22.528 1.00 80.56 75 ARG A O 1
ATOM 607 N N . ILE A 1 76 ? -6.269 0.133 -24.720 1.00 86.75 76 ILE A N 1
ATOM 608 C CA . ILE A 1 76 ? -5.295 1.218 -24.562 1.00 86.75 76 ILE A CA 1
ATOM 609 C C . ILE A 1 76 ? -6.073 2.502 -24.263 1.00 86.75 76 ILE A C 1
ATOM 611 O O . ILE A 1 76 ? -7.131 2.741 -24.845 1.00 86.75 76 ILE A O 1
ATOM 615 N N . ARG A 1 77 ? -5.580 3.320 -23.334 1.00 92.25 77 ARG A N 1
ATOM 616 C CA . ARG A 1 77 ? -6.177 4.614 -22.991 1.00 92.25 77 ARG A CA 1
ATOM 617 C C . ARG A 1 77 ? -5.075 5.626 -22.724 1.00 92.25 77 ARG A C 1
ATOM 619 O O . ARG A 1 77 ? -4.119 5.304 -22.025 1.00 92.25 77 ARG A O 1
ATOM 626 N N . THR A 1 78 ? -5.290 6.835 -23.215 1.00 96.31 78 THR A N 1
ATOM 627 C CA . THR A 1 78 ? -4.490 8.013 -22.892 1.00 96.31 78 THR A CA 1
ATOM 628 C C . THR A 1 78 ? -5.421 9.076 -22.330 1.00 96.31 78 THR A C 1
ATOM 630 O O . THR A 1 78 ? -6.577 9.188 -22.747 1.00 96.31 78 THR A O 1
ATOM 633 N N . THR A 1 79 ? -4.962 9.835 -21.342 1.00 97.31 79 THR A N 1
ATOM 634 C CA . THR A 1 79 ? -5.791 10.839 -20.671 1.00 97.31 79 THR A CA 1
ATOM 635 C C . THR A 1 79 ? -4.976 12.081 -20.350 1.00 97.31 79 THR A C 1
ATOM 637 O O . THR A 1 79 ? -3.864 11.975 -19.844 1.00 97.31 79 THR A O 1
ATOM 640 N N . ILE A 1 80 ? -5.532 13.259 -20.629 1.00 98.00 80 ILE A N 1
ATOM 641 C CA . ILE A 1 80 ? -4.894 14.549 -20.365 1.00 98.00 80 ILE A CA 1
ATOM 642 C C . ILE A 1 80 ? -5.625 15.232 -19.210 1.00 98.00 80 ILE A C 1
ATOM 644 O O . ILE A 1 80 ? -6.843 15.439 -19.244 1.00 98.00 80 ILE A O 1
ATOM 648 N N . PHE A 1 81 ? -4.855 15.610 -18.198 1.00 97.56 81 PHE A N 1
ATOM 649 C CA . PHE A 1 81 ? -5.298 16.365 -17.037 1.00 97.56 81 PHE A CA 1
ATOM 650 C C . PHE A 1 81 ? -4.624 17.734 -16.979 1.00 97.56 81 PHE A C 1
ATOM 652 O O . PHE A 1 81 ? -3.517 17.928 -17.474 1.00 97.56 81 PHE A O 1
ATOM 659 N N . GLU A 1 82 ? -5.273 18.665 -16.298 1.00 96.75 82 GLU A N 1
ATOM 660 C CA . GLU A 1 82 ? -4.639 19.836 -15.701 1.00 96.75 82 GLU A CA 1
ATOM 661 C C . GLU A 1 82 ? -4.283 19.531 -14.242 1.00 96.75 82 GLU A C 1
ATOM 663 O O . GLU A 1 82 ? -5.118 19.004 -13.497 1.00 96.75 82 GLU A O 1
ATOM 668 N N . ASP A 1 83 ? -3.071 19.907 -13.831 1.00 96.00 83 ASP A N 1
ATOM 669 C CA . ASP A 1 83 ? -2.686 19.992 -12.422 1.00 96.00 83 ASP A CA 1
ATOM 670 C C . ASP A 1 83 ? -3.228 21.308 -11.841 1.00 96.00 83 ASP A C 1
ATOM 672 O O . ASP A 1 83 ? -2.731 22.399 -12.117 1.00 96.00 83 ASP A O 1
ATOM 676 N N . LYS A 1 84 ? -4.273 21.216 -11.017 1.00 94.00 84 LYS A N 1
ATOM 677 C CA . LYS A 1 84 ? -4.867 22.376 -10.339 1.00 94.00 84 LYS A CA 1
ATOM 678 C C . LYS A 1 84 ? -4.004 22.888 -9.183 1.00 94.00 84 LYS A C 1
ATOM 680 O O . LYS A 1 84 ? -4.248 23.998 -8.715 1.00 94.00 84 LYS A O 1
ATOM 685 N N . SER A 1 85 ? -3.029 22.107 -8.711 1.00 89.94 85 SER A N 1
ATOM 686 C CA . SER A 1 85 ? -2.052 22.555 -7.712 1.00 89.94 85 SER A CA 1
ATOM 687 C C . SER A 1 85 ? -0.916 23.380 -8.333 1.00 89.94 85 SER A C 1
ATOM 689 O O . SER A 1 85 ? -0.288 24.173 -7.632 1.00 89.94 85 SER A O 1
ATOM 691 N N . GLN A 1 86 ? -0.699 23.258 -9.650 1.00 91.31 86 GLN A N 1
ATOM 692 C CA . GLN A 1 86 ? 0.281 24.029 -10.420 1.00 91.31 86 GLN A CA 1
ATOM 693 C C . GLN A 1 86 ? -0.335 24.605 -11.711 1.00 91.31 86 GLN A C 1
ATOM 695 O O . GLN A 1 86 ? -0.267 23.975 -12.770 1.00 91.31 86 GLN A O 1
ATOM 700 N N . PRO A 1 87 ? -0.900 25.827 -11.663 1.00 88.81 87 PRO A N 1
ATOM 701 C CA . PRO A 1 87 ? -1.495 26.476 -12.828 1.00 88.81 87 PRO A CA 1
ATOM 702 C C . PRO A 1 87 ? -0.574 26.476 -14.058 1.00 88.81 87 PRO A C 1
ATOM 704 O O . PRO A 1 87 ? 0.597 26.847 -13.981 1.00 88.81 87 PRO A O 1
ATOM 707 N N . GLY A 1 88 ? -1.119 26.062 -15.204 1.00 93.94 88 GLY A N 1
ATOM 708 C CA . GLY A 1 88 ? -0.386 25.975 -16.471 1.00 93.94 88 GLY A CA 1
ATOM 709 C C . GLY A 1 88 ? 0.439 24.695 -16.674 1.00 93.94 88 GLY A C 1
ATOM 710 O O . GLY A 1 88 ? 1.203 24.627 -17.642 1.00 93.94 88 GLY A O 1
ATOM 711 N N . VAL A 1 89 ? 0.284 23.681 -15.814 1.00 96.75 89 VAL A N 1
ATOM 712 C CA . VAL A 1 89 ? 0.851 22.334 -15.999 1.00 96.75 89 VAL A CA 1
ATOM 713 C C . VAL A 1 89 ? -0.209 21.366 -16.547 1.00 96.75 89 VAL A C 1
ATOM 715 O O . VAL A 1 89 ? -1.286 21.204 -15.970 1.00 96.75 89 VAL A O 1
ATOM 718 N N . LEU A 1 90 ? 0.118 20.690 -17.651 1.00 97.88 90 LEU A N 1
ATOM 719 C CA . LEU A 1 90 ? -0.624 19.537 -18.174 1.00 97.88 90 LEU A CA 1
ATOM 720 C C . LEU A 1 90 ? 0.020 18.229 -17.705 1.00 97.88 90 LEU A C 1
ATOM 722 O O . LEU A 1 90 ? 1.245 18.131 -17.657 1.00 97.88 90 LEU A O 1
ATOM 726 N N . ILE A 1 91 ? -0.790 17.208 -17.433 1.00 98.31 91 ILE A N 1
ATOM 727 C CA . ILE A 1 91 ? -0.337 15.842 -17.148 1.00 98.31 91 ILE A CA 1
ATOM 728 C C . ILE A 1 91 ? -0.940 14.901 -18.197 1.00 98.31 91 ILE A C 1
ATOM 730 O O . ILE A 1 91 ? -2.157 14.732 -18.250 1.00 98.31 91 ILE A O 1
ATOM 734 N N . VAL A 1 92 ? -0.095 14.284 -19.024 1.00 98.38 92 VAL A N 1
ATOM 735 C CA . VAL A 1 92 ? -0.477 13.229 -19.977 1.00 98.38 92 VAL A CA 1
ATOM 736 C C . VAL A 1 92 ? -0.246 11.884 -19.303 1.00 98.38 92 VAL A C 1
ATOM 738 O O . VAL A 1 92 ? 0.871 11.597 -18.877 1.00 98.38 92 VAL A O 1
ATOM 741 N N . VAL A 1 93 ? -1.301 11.082 -19.179 1.00 97.75 93 VAL A N 1
ATOM 742 C CA . VAL A 1 93 ? -1.304 9.827 -18.425 1.00 97.75 93 VAL A CA 1
ATOM 743 C C . VAL A 1 93 ? -1.570 8.649 -19.356 1.00 97.75 93 VAL A C 1
ATOM 745 O O . VAL A 1 93 ? -2.679 8.507 -19.881 1.00 97.75 93 VAL A O 1
ATOM 748 N N . GLU A 1 94 ? -0.577 7.775 -19.500 1.00 95.50 94 GLU A N 1
ATOM 749 C CA . GLU A 1 94 ? -0.681 6.541 -20.279 1.00 95.50 94 GLU A CA 1
ATOM 750 C C . GLU A 1 94 ? -1.131 5.359 -19.415 1.00 95.50 94 GLU A C 1
ATOM 752 O O . GLU A 1 94 ? -0.611 5.100 -18.322 1.00 95.50 94 GLU A O 1
ATOM 757 N N . LYS A 1 95 ? -2.109 4.601 -19.917 1.00 88.25 95 LYS A N 1
ATOM 758 C CA . LYS A 1 95 ? -2.664 3.445 -19.211 1.00 88.25 95 LYS A CA 1
ATOM 759 C C . LYS A 1 95 ? -1.708 2.244 -19.234 1.00 88.25 95 LYS A C 1
ATOM 761 O O . LYS A 1 95 ? -1.402 1.706 -20.294 1.00 88.25 95 LYS A O 1
ATOM 766 N N . GLY A 1 96 ? -1.341 1.747 -18.052 1.00 69.62 96 GLY A N 1
ATOM 767 C CA . GLY A 1 96 ? -0.674 0.449 -17.889 1.00 69.62 96 GLY A CA 1
ATOM 768 C C . GLY A 1 96 ? -1.595 -0.763 -18.118 1.00 69.62 96 GLY A C 1
ATOM 769 O O . GLY A 1 96 ? -2.815 -0.645 -18.269 1.00 69.62 96 GLY A O 1
ATOM 770 N N . SER A 1 97 ? -1.030 -1.969 -18.102 1.00 64.94 97 SER A N 1
ATOM 771 C CA . SER A 1 97 ? -1.822 -3.198 -18.255 1.00 64.94 97 SER A CA 1
ATOM 772 C C . SER A 1 97 ? -2.510 -3.567 -16.936 1.00 64.94 97 SER A C 1
ATOM 774 O O . SER A 1 97 ? -1.869 -3.928 -15.956 1.00 64.94 97 SER A O 1
ATOM 776 N N . GLY A 1 98 ? -3.843 -3.469 -16.900 1.00 51.41 98 GLY A N 1
ATOM 777 C CA . GLY A 1 98 ? -4.634 -3.550 -15.660 1.00 51.41 98 GLY A CA 1
ATOM 778 C C . GLY A 1 98 ? -4.850 -4.950 -15.067 1.00 51.41 98 GLY A C 1
ATOM 779 O O . GLY A 1 98 ? -5.529 -5.069 -14.047 1.00 51.41 98 GLY A O 1
ATOM 780 N N . ASN A 1 99 ? -4.313 -6.003 -15.689 1.00 51.56 99 ASN A N 1
ATOM 781 C CA . ASN A 1 99 ? -4.364 -7.376 -15.187 1.00 51.56 99 ASN A CA 1
ATOM 782 C C . ASN A 1 99 ? -2.924 -7.927 -15.056 1.00 51.56 99 ASN A C 1
ATOM 784 O O . ASN A 1 99 ? -2.194 -7.907 -16.043 1.00 51.56 99 ASN A O 1
ATOM 788 N N . PRO A 1 100 ? -2.494 -8.459 -13.898 1.00 46.59 100 PRO A N 1
ATOM 789 C CA . PRO A 1 100 ? -1.112 -8.906 -13.694 1.00 46.59 100 PRO A CA 1
ATOM 790 C C . PRO A 1 100 ? -0.725 -10.113 -14.553 1.00 46.59 100 PRO A C 1
ATOM 792 O O . PRO A 1 100 ? 0.404 -10.197 -15.024 1.00 46.59 100 PRO A O 1
ATOM 795 N N . THR A 1 101 ? -1.659 -11.032 -14.821 1.00 42.69 101 THR A N 1
ATOM 796 C CA . THR A 1 101 ? -1.407 -12.159 -15.737 1.00 42.69 101 THR A CA 1
ATOM 797 C C . THR A 1 101 ? -1.293 -11.681 -17.182 1.00 42.69 101 THR A C 1
ATOM 799 O O . THR A 1 101 ? -0.561 -12.275 -17.963 1.00 42.69 101 THR A O 1
ATOM 802 N N . GLN A 1 102 ? -1.969 -10.581 -17.525 1.00 49.88 102 GLN A N 1
ATOM 803 C CA . GLN A 1 102 ? -1.855 -9.910 -18.819 1.00 49.88 102 GLN A CA 1
ATOM 804 C C . GLN A 1 102 ? -0.551 -9.106 -18.923 1.00 49.88 102 GLN A C 1
ATOM 806 O O . GLN A 1 102 ? 0.069 -9.163 -19.975 1.00 49.88 102 GLN A O 1
ATOM 811 N N . VAL A 1 103 ? -0.098 -8.432 -17.852 1.00 49.56 103 VAL A N 1
ATOM 812 C CA . VAL A 1 103 ? 1.256 -7.847 -17.754 1.00 49.56 103 VAL A CA 1
ATOM 813 C C . VAL A 1 103 ? 2.271 -8.948 -18.036 1.00 49.56 103 VAL A C 1
ATOM 815 O O . VAL A 1 103 ? 2.985 -8.861 -19.024 1.00 49.56 103 VAL A O 1
ATOM 818 N N . VAL A 1 104 ? 2.276 -10.029 -17.249 1.00 47.00 104 VAL A N 1
ATOM 819 C CA . VAL A 1 104 ? 3.201 -11.152 -17.452 1.00 47.00 104 VAL A CA 1
ATOM 820 C C . VAL A 1 104 ? 3.082 -11.702 -18.875 1.00 47.00 104 VAL A C 1
ATOM 822 O O . VAL A 1 104 ? 4.089 -11.778 -19.557 1.00 47.00 104 VAL A O 1
ATOM 825 N N . TYR A 1 105 ? 1.894 -12.004 -19.398 1.00 49.75 105 TYR A N 1
ATOM 826 C CA . TYR A 1 105 ? 1.782 -12.564 -20.749 1.00 49.75 105 TYR A CA 1
ATOM 827 C C . TYR A 1 105 ? 2.246 -11.601 -21.861 1.00 49.75 105 TYR A C 1
ATOM 829 O O . TYR A 1 105 ? 2.987 -12.017 -22.749 1.00 49.75 105 TYR A O 1
ATOM 837 N N . GLN A 1 106 ? 1.879 -10.316 -21.811 1.00 53.31 106 GLN A N 1
ATOM 838 C CA . GLN A 1 106 ? 2.307 -9.307 -22.793 1.00 53.31 106 GLN A CA 1
ATOM 839 C C . GLN A 1 106 ? 3.815 -9.042 -22.714 1.00 53.31 106 GLN A C 1
ATOM 841 O O . GLN A 1 106 ? 4.483 -8.982 -23.740 1.00 53.31 106 GLN A O 1
ATOM 846 N N . PHE A 1 107 ? 4.371 -8.942 -21.505 1.00 52.66 107 PHE A N 1
ATOM 847 C CA . PHE A 1 107 ? 5.808 -8.775 -21.306 1.00 52.66 107 PHE A CA 1
ATOM 848 C C . PHE A 1 107 ? 6.591 -10.026 -21.725 1.00 52.66 107 PHE A C 1
ATOM 850 O O . PHE A 1 107 ? 7.577 -9.897 -22.443 1.00 52.66 107 PHE A O 1
ATOM 857 N N . PHE A 1 108 ? 6.145 -11.230 -21.340 1.00 49.62 108 PHE A N 1
ATOM 858 C CA . PHE A 1 108 ? 6.853 -12.487 -21.616 1.00 49.62 108 PHE A CA 1
ATOM 859 C C . PHE A 1 108 ? 6.735 -12.965 -23.073 1.00 49.62 108 PHE A C 1
ATOM 861 O O . PHE A 1 108 ? 7.680 -13.554 -23.593 1.00 49.62 108 PHE A O 1
ATOM 868 N N . SER A 1 109 ? 5.637 -12.659 -23.773 1.00 48.12 109 SER A N 1
ATOM 869 C CA . SER A 1 109 ? 5.580 -12.790 -25.241 1.00 48.12 109 SER A CA 1
ATOM 870 C C . SER A 1 109 ? 6.337 -11.659 -25.954 1.00 48.12 109 SER A C 1
ATOM 872 O O . SER A 1 109 ? 6.885 -11.869 -27.034 1.00 48.12 109 SER A O 1
ATOM 874 N N . GLY A 1 110 ? 6.440 -10.483 -25.324 1.00 46.03 110 GLY A N 1
ATOM 875 C CA . GLY A 1 110 ? 7.216 -9.331 -25.789 1.00 46.03 110 GLY A CA 1
ATOM 876 C C . GLY A 1 110 ? 8.739 -9.513 -25.769 1.00 46.03 110 GLY A C 1
ATOM 877 O O . GLY A 1 110 ? 9.418 -8.893 -26.578 1.00 46.03 110 GLY A O 1
ATOM 878 N N . ILE A 1 111 ? 9.291 -10.383 -24.912 1.00 45.94 111 ILE A N 1
ATOM 879 C CA . ILE A 1 111 ? 10.753 -10.638 -24.804 1.00 45.94 111 ILE A CA 1
ATOM 880 C C . ILE A 1 111 ? 11.346 -11.138 -26.122 1.00 45.94 111 ILE A C 1
ATOM 882 O O . ILE A 1 111 ? 12.493 -10.842 -26.445 1.00 45.94 111 ILE A O 1
ATOM 886 N N . PHE A 1 112 ? 10.555 -11.907 -26.868 1.00 46.56 112 PHE A N 1
ATOM 887 C CA . PHE A 1 112 ? 10.937 -12.477 -28.155 1.00 46.56 112 PHE A CA 1
ATOM 888 C C . PHE A 1 112 ? 10.664 -11.527 -29.332 1.00 46.56 112 PHE A C 1
ATOM 890 O O . PHE A 1 112 ? 10.887 -11.907 -30.479 1.00 46.56 112 PHE A O 1
ATOM 897 N N . GLN A 1 113 ? 10.174 -10.308 -29.076 1.00 58.66 113 GLN A N 1
ATOM 898 C CA . GLN A 1 113 ? 9.945 -9.309 -30.116 1.00 58.66 113 GLN A CA 1
ATOM 899 C C . GLN A 1 113 ? 11.194 -8.474 -30.386 1.00 58.66 113 GLN A C 1
ATOM 901 O O . GLN A 1 113 ? 12.025 -8.217 -29.515 1.00 58.66 113 GLN A O 1
ATOM 906 N N . GLU A 1 114 ? 11.299 -8.014 -31.626 1.00 71.94 114 GLU A N 1
ATOM 907 C CA . GLU A 1 114 ? 12.452 -7.265 -32.099 1.00 71.94 114 GLU A CA 1
ATOM 908 C C . GLU A 1 114 ? 12.537 -5.853 -31.497 1.00 71.94 114 GLU A C 1
ATOM 910 O O . GLU A 1 114 ? 11.542 -5.161 -31.259 1.00 71.94 114 GLU A O 1
ATOM 915 N N . LEU A 1 115 ? 13.773 -5.392 -31.319 1.00 84.81 115 LEU A N 1
ATOM 916 C CA . LEU A 1 115 ? 14.089 -3.988 -31.094 1.00 84.81 115 LEU A CA 1
ATOM 917 C C . LEU A 1 115 ? 13.960 -3.218 -32.421 1.00 84.81 115 LEU A C 1
ATOM 919 O O . LEU A 1 115 ? 14.731 -3.454 -33.356 1.00 84.81 115 LEU A O 1
ATOM 923 N N . VAL A 1 116 ? 13.029 -2.264 -32.496 1.00 92.44 116 VAL A N 1
ATOM 924 C CA . VAL A 1 116 ? 12.769 -1.442 -33.692 1.00 92.44 116 VAL A CA 1
ATOM 925 C C . VAL A 1 116 ? 13.394 -0.057 -33.582 1.00 92.44 116 VAL A C 1
ATOM 927 O O . VAL A 1 116 ? 13.439 0.524 -32.501 1.00 92.44 116 VAL A O 1
ATOM 930 N N . ASN A 1 117 ? 13.873 0.496 -34.701 1.00 95.75 117 ASN A N 1
ATOM 931 C CA . ASN A 1 117 ? 14.441 1.846 -34.721 1.00 95.75 117 ASN A CA 1
ATOM 932 C C . ASN A 1 117 ? 13.383 2.891 -34.333 1.00 95.75 117 ASN A C 1
ATOM 934 O O . ASN A 1 117 ? 12.303 2.929 -34.923 1.00 95.75 117 ASN A O 1
ATOM 938 N N . PHE A 1 118 ? 13.717 3.768 -33.386 1.00 96.56 118 PHE A N 1
ATOM 939 C CA . PHE A 1 118 ? 12.846 4.860 -32.970 1.00 96.56 118 PHE A CA 1
ATOM 940 C C . PHE A 1 118 ? 13.430 6.212 -33.372 1.00 96.56 118 PHE A C 1
ATOM 942 O O . PHE A 1 118 ? 14.404 6.696 -32.791 1.00 96.56 118 PHE A O 1
ATOM 949 N N . MET A 1 119 ? 12.815 6.834 -34.383 1.00 95.75 119 MET A N 1
ATOM 950 C CA . MET A 1 119 ? 13.127 8.193 -34.849 1.00 95.75 119 MET A CA 1
ATOM 951 C C . MET A 1 119 ? 14.634 8.437 -35.087 1.00 95.75 119 MET A C 1
ATOM 953 O O . MET A 1 119 ? 15.168 9.488 -34.714 1.00 95.75 119 MET A O 1
ATOM 957 N N . GLY A 1 120 ? 15.342 7.440 -35.635 1.00 93.50 120 GLY A N 1
ATOM 958 C CA . GLY A 1 120 ? 16.779 7.503 -35.921 1.00 93.50 120 GLY A CA 1
ATOM 959 C C . GLY A 1 120 ? 17.679 7.653 -34.689 1.00 93.50 120 GLY A C 1
ATOM 960 O O . GLY A 1 120 ? 18.832 8.034 -34.837 1.00 93.50 120 GLY A O 1
ATOM 961 N N . SER A 1 121 ? 17.161 7.417 -33.479 1.00 94.88 121 SER A N 1
ATOM 962 C CA . SER A 1 121 ? 17.818 7.797 -32.217 1.00 94.88 121 SER A CA 1
ATOM 963 C C . SER A 1 121 ? 18.249 6.600 -31.354 1.00 94.88 121 SER A C 1
ATOM 965 O O . SER A 1 121 ? 18.595 6.792 -30.197 1.00 94.88 121 SER A O 1
ATOM 967 N N . GLY A 1 122 ? 18.203 5.379 -31.893 1.00 94.12 122 GLY A N 1
ATOM 968 C CA . GLY A 1 122 ? 18.396 4.111 -31.175 1.00 94.12 122 GLY A CA 1
ATOM 969 C C . GLY A 1 122 ? 17.251 3.140 -31.461 1.00 94.12 122 GLY A C 1
ATOM 970 O O . GLY A 1 122 ? 16.433 3.401 -32.354 1.00 94.12 122 GLY A O 1
ATOM 971 N N . LYS A 1 123 ? 17.174 2.030 -30.723 1.00 94.31 123 LYS A N 1
ATOM 972 C CA . LYS A 1 123 ? 16.069 1.068 -30.825 1.00 94.31 123 LYS A CA 1
ATOM 973 C C . LYS A 1 123 ? 15.252 0.977 -29.538 1.00 94.31 123 LYS A C 1
ATOM 975 O O . LYS A 1 123 ? 15.772 1.111 -28.435 1.00 94.31 123 LYS A O 1
ATOM 980 N N . VAL A 1 124 ? 13.960 0.702 -29.686 1.00 93.44 124 VAL A N 1
ATOM 981 C CA . VAL A 1 124 ? 12.989 0.527 -28.593 1.00 93.44 124 VAL A CA 1
ATOM 982 C C . VAL A 1 124 ? 12.191 -0.756 -28.810 1.00 93.44 124 VAL A C 1
ATOM 984 O O . VAL A 1 124 ? 12.209 -1.322 -29.905 1.00 93.44 124 VAL A O 1
ATOM 987 N N . TRP A 1 125 ? 11.498 -1.249 -27.784 1.00 85.75 125 TRP A N 1
ATOM 988 C CA . TRP A 1 125 ? 10.688 -2.464 -27.937 1.00 85.75 125 TRP A CA 1
ATOM 989 C C . TRP A 1 125 ? 9.561 -2.268 -28.950 1.00 85.75 125 TRP A C 1
ATOM 991 O O . TRP A 1 125 ? 8.816 -1.287 -28.858 1.00 85.75 125 TRP A O 1
ATOM 1001 N N . ARG A 1 126 ? 9.358 -3.259 -29.828 1.00 87.12 126 ARG A N 1
ATOM 1002 C CA . ARG A 1 126 ? 8.233 -3.288 -30.772 1.00 87.12 126 ARG A CA 1
ATOM 1003 C C . ARG A 1 126 ? 6.881 -3.061 -30.093 1.00 87.12 126 ARG A C 1
ATOM 1005 O O . ARG A 1 126 ? 6.145 -2.174 -30.508 1.00 87.12 126 ARG A O 1
ATOM 1012 N N . TYR A 1 127 ? 6.584 -3.802 -29.027 1.00 83.19 127 TYR A N 1
ATOM 1013 C CA . TYR A 1 127 ? 5.294 -3.714 -28.342 1.00 83.19 127 TYR A CA 1
ATOM 1014 C C . TYR A 1 127 ? 4.998 -2.308 -27.787 1.00 83.19 127 TYR A C 1
ATOM 1016 O O . TYR A 1 127 ? 3.943 -1.738 -28.058 1.00 83.19 127 TYR A O 1
ATOM 1024 N N . THR A 1 128 ? 5.949 -1.705 -27.067 1.00 87.94 128 THR A N 1
ATOM 1025 C CA . THR A 1 128 ? 5.809 -0.344 -26.517 1.00 87.94 128 THR A CA 1
ATOM 1026 C C . THR A 1 128 ? 5.696 0.703 -27.629 1.00 87.94 128 THR A C 1
ATOM 1028 O O . THR A 1 128 ? 4.897 1.632 -27.522 1.00 87.94 128 THR A O 1
ATOM 1031 N N . TYR A 1 129 ? 6.439 0.528 -28.727 1.00 92.75 129 TYR A N 1
ATOM 1032 C CA . TYR A 1 129 ? 6.339 1.359 -29.928 1.00 92.75 129 TYR A CA 1
ATOM 1033 C C . TYR A 1 129 ? 4.959 1.268 -30.597 1.00 92.75 129 TYR A C 1
ATOM 1035 O O . TYR A 1 129 ? 4.379 2.293 -30.952 1.00 92.75 129 TYR A O 1
ATOM 1043 N N . ASP A 1 130 ? 4.397 0.067 -30.729 1.00 90.25 130 ASP A N 1
ATOM 1044 C CA . ASP A 1 130 ? 3.073 -0.123 -31.322 1.00 90.25 130 ASP A CA 1
ATOM 1045 C C . ASP A 1 130 ? 1.952 0.447 -30.444 1.00 90.25 130 ASP A C 1
ATOM 1047 O O . ASP A 1 130 ? 1.004 1.012 -30.987 1.00 90.25 130 ASP A O 1
ATOM 1051 N N . VAL A 1 131 ? 2.086 0.383 -29.112 1.00 90.00 131 VAL A N 1
ATOM 1052 C CA . VAL A 1 131 ? 1.175 1.037 -28.153 1.00 90.00 131 VAL A CA 1
ATOM 1053 C C . VAL A 1 131 ? 1.253 2.566 -28.264 1.00 90.00 131 VAL A C 1
ATOM 1055 O O . VAL A 1 131 ? 0.217 3.218 -28.393 1.00 90.00 131 VAL A O 1
ATOM 1058 N N . HIS A 1 132 ? 2.462 3.133 -28.299 1.00 94.44 132 HIS A N 1
ATOM 1059 C CA . HIS A 1 132 ? 2.712 4.563 -28.537 1.00 94.44 132 HIS A CA 1
ATOM 1060 C C . HIS A 1 132 ? 2.061 5.057 -29.843 1.00 94.44 132 HIS A C 1
ATOM 1062 O O . HIS A 1 132 ? 1.339 6.059 -29.863 1.00 94.44 132 HIS A O 1
ATOM 1068 N N . ASN A 1 133 ? 2.222 4.298 -30.931 1.00 95.50 133 ASN A N 1
ATOM 1069 C CA . ASN A 1 133 ? 1.650 4.629 -32.238 1.00 95.50 133 ASN A CA 1
ATOM 1070 C C . ASN A 1 133 ? 0.112 4.715 -32.255 1.00 95.50 133 ASN A C 1
ATOM 1072 O O . ASN A 1 133 ? -0.435 5.331 -33.171 1.00 95.50 133 ASN A O 1
ATOM 1076 N N . VAL A 1 134 ? -0.598 4.122 -31.283 1.00 94.75 134 VAL A N 1
ATOM 1077 C CA . VAL A 1 134 ? -2.072 4.148 -31.250 1.00 94.75 134 VAL A CA 1
ATOM 1078 C C . VAL A 1 134 ? -2.609 5.550 -30.972 1.00 94.75 134 VAL A C 1
ATOM 1080 O O . VAL A 1 134 ? -3.578 5.956 -31.612 1.00 94.75 134 VAL A O 1
ATOM 1083 N N . HIS A 1 135 ? -1.990 6.302 -30.056 1.00 97.00 135 HIS A N 1
ATOM 1084 C CA . HIS A 1 135 ? -2.508 7.606 -29.624 1.00 97.00 135 HIS A CA 1
ATOM 1085 C C . HIS A 1 135 ? -1.564 8.790 -29.859 1.00 97.00 135 HIS A C 1
ATOM 1087 O O . HIS A 1 135 ? -2.052 9.919 -29.824 1.00 97.00 135 HIS A O 1
ATOM 1093 N N . ILE A 1 136 ? -0.274 8.604 -30.177 1.00 97.69 136 ILE A N 1
ATOM 1094 C CA . ILE A 1 136 ? 0.676 9.729 -30.293 1.00 97.69 136 ILE A CA 1
ATOM 1095 C C . ILE A 1 136 ? 0.179 10.869 -31.199 1.00 97.69 136 ILE A C 1
ATOM 1097 O O . ILE A 1 136 ? 0.243 12.031 -30.812 1.00 97.69 136 ILE A O 1
ATOM 1101 N N . LYS A 1 137 ? -0.412 10.579 -32.368 1.00 97.69 137 LYS A N 1
ATOM 1102 C CA . LYS A 1 137 ? -0.959 11.626 -33.259 1.00 97.69 137 LYS A CA 1
ATOM 1103 C C . LYS A 1 137 ? -2.070 12.456 -32.599 1.00 97.69 137 LYS A C 1
ATOM 1105 O O . LYS A 1 137 ? -2.139 13.662 -32.827 1.00 97.69 137 LYS A O 1
ATOM 1110 N N . TRP A 1 138 ? -2.914 11.823 -31.783 1.00 98.06 138 TRP A N 1
ATOM 1111 C CA . TRP A 1 138 ? -3.954 12.494 -30.999 1.00 98.06 138 TRP A CA 1
ATOM 1112 C C . TRP A 1 138 ? -3.336 13.315 -29.862 1.00 98.06 138 TRP A C 1
ATOM 1114 O O . TRP A 1 138 ? -3.689 14.482 -29.708 1.00 98.06 138 TRP A O 1
ATOM 1124 N N . VAL A 1 139 ? -2.357 12.758 -29.136 1.00 98.19 139 VAL A N 1
ATOM 1125 C CA . VAL A 1 139 ? -1.637 13.453 -28.052 1.00 98.19 139 VAL A CA 1
ATOM 1126 C C . VAL A 1 139 ? -0.976 14.727 -28.573 1.00 98.19 139 VAL A C 1
ATOM 1128 O O . VAL A 1 139 ? -1.193 15.799 -28.014 1.00 98.19 139 VAL A O 1
ATOM 1131 N N . LEU A 1 140 ? -0.228 14.638 -29.677 1.00 98.06 140 LEU A N 1
ATOM 1132 C CA . LEU A 1 140 ? 0.454 15.780 -30.291 1.00 98.06 140 LEU A CA 1
ATOM 1133 C C . LEU A 1 140 ? -0.530 16.886 -30.699 1.00 98.06 140 LEU A C 1
ATOM 1135 O O . LEU A 1 140 ? -0.373 18.028 -30.275 1.00 98.06 140 LEU A O 1
ATOM 1139 N N . ASN A 1 141 ? -1.580 16.537 -31.450 1.00 97.88 141 ASN A N 1
ATOM 1140 C CA . ASN A 1 141 ? -2.617 17.481 -31.878 1.00 97.88 141 ASN A CA 1
ATOM 1141 C C . ASN A 1 141 ? -3.328 18.132 -30.674 1.00 97.88 141 ASN A C 1
ATOM 1143 O O . ASN A 1 141 ? -3.600 19.337 -30.669 1.00 97.88 141 ASN A O 1
ATOM 1147 N N . ARG A 1 142 ? -3.609 17.358 -29.618 1.00 97.50 142 ARG A N 1
ATOM 1148 C CA . ARG A 1 142 ? -4.318 17.873 -28.446 1.00 97.50 142 ARG A CA 1
ATOM 1149 C C . ARG A 1 142 ? -3.443 18.772 -27.577 1.00 97.50 142 ARG A C 1
ATOM 1151 O O . ARG A 1 142 ? -3.933 19.809 -27.133 1.00 97.50 142 ARG A O 1
ATOM 1158 N N . LEU A 1 143 ? -2.167 18.433 -27.392 1.00 97.38 143 LEU A N 1
ATOM 1159 C CA . LEU A 1 143 ? -1.193 19.294 -26.715 1.00 97.38 143 LEU A CA 1
ATOM 1160 C C . LEU A 1 143 ? -0.978 20.605 -27.478 1.00 97.38 143 LEU A C 1
ATOM 1162 O O . LEU A 1 143 ? -1.055 21.667 -26.867 1.00 97.38 143 LEU A O 1
ATOM 1166 N N . GLU A 1 144 ? -0.796 20.554 -28.800 1.00 96.44 144 GLU A N 1
ATOM 1167 C CA . GLU A 1 144 ? -0.654 21.750 -29.641 1.00 96.44 144 GLU A CA 1
ATOM 1168 C C . GLU A 1 144 ? -1.860 22.693 -29.491 1.00 96.44 144 GLU A C 1
ATOM 1170 O O . GLU A 1 144 ? -1.692 23.886 -29.233 1.00 96.44 144 GLU A O 1
ATOM 1175 N N . ASN A 1 145 ? -3.083 22.152 -29.547 1.00 96.62 145 ASN A N 1
ATOM 1176 C CA . ASN A 1 145 ? -4.307 22.928 -29.345 1.00 96.62 145 ASN A CA 1
ATOM 1177 C C . ASN A 1 145 ? -4.435 23.519 -27.931 1.00 96.62 145 ASN A C 1
ATOM 1179 O O . ASN A 1 145 ? -4.827 24.677 -27.798 1.00 96.62 145 ASN A O 1
ATOM 1183 N N . LEU A 1 146 ? -4.115 22.752 -26.883 1.00 96.19 146 LEU A N 1
ATOM 1184 C CA . LEU A 1 146 ? -4.177 23.230 -25.496 1.00 96.19 146 LEU A CA 1
ATOM 1185 C C . LEU A 1 146 ? -3.130 24.322 -25.225 1.00 96.19 146 LEU A C 1
ATOM 1187 O O . LEU A 1 146 ? -3.433 25.316 -24.572 1.00 96.19 146 LEU A O 1
ATOM 1191 N N . MET A 1 147 ? -1.912 24.175 -25.746 1.00 94.88 147 MET A N 1
ATOM 1192 C CA . MET A 1 147 ? -0.812 25.121 -25.521 1.00 94.88 147 MET A CA 1
ATOM 1193 C C . MET A 1 147 ? -0.905 26.396 -26.372 1.00 94.88 147 MET A C 1
ATOM 1195 O O . MET A 1 147 ? -0.251 27.388 -26.047 1.00 94.88 147 MET A O 1
ATOM 1199 N N . ARG A 1 148 ? -1.711 26.401 -27.445 1.00 94.38 148 ARG A N 1
ATOM 1200 C CA . ARG A 1 148 ? -1.782 27.479 -28.451 1.00 94.38 148 ARG A CA 1
ATOM 1201 C C . ARG A 1 148 ? -2.012 28.883 -27.879 1.00 94.38 148 ARG A C 1
ATOM 1203 O O . ARG A 1 148 ? -1.544 29.854 -28.465 1.00 94.38 148 ARG A O 1
ATOM 1210 N N . ASN A 1 149 ? -2.733 29.003 -26.766 1.00 92.06 149 ASN A N 1
ATOM 1211 C CA . ASN A 1 149 ? -3.049 30.284 -26.124 1.00 92.06 149 ASN A CA 1
ATOM 1212 C C . ASN A 1 149 ? -2.048 30.704 -25.022 1.00 92.06 149 ASN A C 1
ATOM 1214 O O . ASN A 1 149 ? -2.235 31.747 -24.401 1.00 92.06 149 ASN A O 1
ATOM 1218 N N . GLY A 1 150 ? -1.020 29.895 -24.739 1.00 91.25 150 GLY A N 1
ATOM 1219 C CA . GLY A 1 150 ? -0.029 30.156 -23.690 1.00 91.25 150 GLY A CA 1
ATOM 1220 C C . GLY A 1 150 ? -0.498 29.916 -22.246 1.00 91.25 150 GLY A C 1
ATOM 1221 O O . GLY A 1 150 ? 0.289 30.147 -21.324 1.00 91.25 150 GLY A O 1
ATOM 1222 N N . THR A 1 151 ? -1.732 29.437 -22.021 1.00 92.94 151 THR A N 1
ATOM 1223 C CA . THR A 1 151 ? -2.233 29.067 -20.681 1.00 92.94 151 THR A CA 1
ATOM 1224 C C . THR A 1 151 ? -1.447 27.894 -20.102 1.00 92.94 151 THR A C 1
ATOM 1226 O O . THR A 1 151 ? -1.057 27.933 -18.937 1.00 92.94 151 THR A O 1
ATOM 1229 N N . TYR A 1 152 ? -1.182 26.870 -20.915 1.00 95.06 152 TYR A N 1
ATOM 1230 C CA . TYR A 1 152 ? -0.393 25.708 -20.518 1.00 95.06 152 TYR A CA 1
ATOM 1231 C C . TYR A 1 152 ? 1.042 25.847 -21.023 1.00 95.06 152 TYR A C 1
ATOM 1233 O O . TYR A 1 152 ? 1.287 25.940 -22.225 1.00 95.06 152 TYR A O 1
ATOM 1241 N N . GLN A 1 153 ? 1.993 25.874 -20.090 1.00 93.06 153 GLN A N 1
ATOM 1242 C CA . GLN A 1 153 ? 3.402 26.162 -20.366 1.00 93.06 153 GLN A CA 1
ATOM 1243 C C . GLN A 1 153 ? 4.326 24.990 -20.040 1.00 93.06 153 GLN A C 1
ATOM 1245 O O . GLN A 1 153 ? 5.429 24.940 -20.581 1.00 93.06 153 GLN A O 1
ATOM 1250 N N . ARG A 1 154 ? 3.899 24.045 -19.193 1.00 95.69 154 ARG A N 1
ATOM 1251 C CA . ARG A 1 154 ? 4.664 22.853 -18.791 1.00 95.69 154 ARG A CA 1
ATOM 1252 C C . ARG A 1 154 ? 3.837 21.587 -19.014 1.00 95.69 154 ARG A C 1
ATOM 1254 O O . ARG A 1 154 ? 2.617 21.616 -18.865 1.00 95.69 154 ARG A O 1
ATOM 1261 N N . ILE A 1 155 ? 4.505 20.482 -19.331 1.00 97.06 155 ILE A N 1
ATOM 1262 C CA . ILE A 1 155 ? 3.882 19.164 -19.504 1.00 97.06 155 ILE A CA 1
ATOM 1263 C C . ILE A 1 155 ? 4.633 18.129 -18.664 1.00 97.06 155 ILE A C 1
ATOM 1265 O O . ILE A 1 155 ? 5.866 18.110 -18.654 1.00 97.06 155 ILE A O 1
ATOM 1269 N N . ILE A 1 156 ? 3.887 17.251 -17.997 1.00 98.06 156 ILE A N 1
ATOM 1270 C CA . ILE A 1 156 ? 4.380 16.032 -17.360 1.00 98.06 156 ILE A CA 1
ATOM 1271 C C . ILE A 1 156 ? 3.810 14.834 -18.128 1.00 98.06 156 ILE A C 1
ATOM 1273 O O . ILE A 1 156 ? 2.595 14.675 -18.197 1.00 98.06 156 ILE A O 1
ATOM 1277 N N . PHE A 1 157 ? 4.665 13.979 -18.686 1.00 98.50 157 PHE A N 1
ATOM 1278 C CA . PHE A 1 157 ? 4.249 12.666 -19.193 1.00 98.50 157 PHE A CA 1
ATOM 1279 C C . PHE A 1 157 ? 4.419 11.623 -18.087 1.00 98.50 157 PHE A C 1
ATOM 1281 O O . PHE A 1 157 ? 5.465 11.570 -17.433 1.00 98.50 157 PHE A O 1
ATOM 1288 N N . THR A 1 158 ? 3.397 10.802 -17.854 1.00 98.12 158 THR A N 1
ATOM 1289 C CA . THR A 1 158 ? 3.391 9.830 -16.761 1.00 98.12 158 THR A CA 1
ATOM 1290 C C . THR A 1 158 ? 2.623 8.557 -17.088 1.00 98.12 158 THR A C 1
ATOM 1292 O O . THR A 1 158 ? 1.632 8.560 -17.812 1.00 98.12 158 THR A O 1
ATOM 1295 N N . GLY A 1 159 ? 3.067 7.447 -16.512 1.00 94.88 159 GLY A N 1
ATOM 1296 C CA . GLY A 1 159 ? 2.471 6.141 -16.728 1.00 94.88 159 GLY A CA 1
ATOM 1297 C C . GLY A 1 159 ? 3.014 5.119 -15.741 1.00 94.88 159 GLY A C 1
ATOM 1298 O O . GLY A 1 159 ? 4.090 5.294 -15.157 1.00 94.88 159 GLY A O 1
ATOM 1299 N N . HIS A 1 160 ? 2.244 4.051 -15.550 1.00 90.75 160 HIS A N 1
ATOM 1300 C CA . HIS A 1 160 ? 2.605 2.904 -14.718 1.00 90.75 160 HIS A CA 1
ATOM 1301 C C . HIS A 1 160 ? 2.796 1.659 -15.588 1.00 90.75 160 HIS A C 1
ATOM 1303 O O . HIS A 1 160 ? 2.083 1.489 -16.582 1.00 90.75 160 HIS A O 1
ATOM 1309 N N . SER A 1 161 ? 3.736 0.783 -15.219 1.00 88.12 161 SER A N 1
ATOM 1310 C CA . SER A 1 161 ? 4.005 -0.469 -15.942 1.00 88.12 161 SER A CA 1
ATOM 1311 C C . SER A 1 161 ? 4.335 -0.202 -17.423 1.00 88.12 161 SER A C 1
ATOM 1313 O O . SER A 1 161 ? 5.147 0.668 -17.723 1.00 88.12 161 SER A O 1
ATOM 1315 N N . LEU A 1 162 ? 3.679 -0.885 -18.366 1.00 85.88 162 LEU A N 1
ATOM 1316 C CA . LEU A 1 162 ? 3.732 -0.590 -19.806 1.00 85.88 162 LEU A CA 1
ATOM 1317 C C . LEU A 1 162 ? 3.547 0.905 -20.136 1.00 85.88 162 LEU A C 1
ATOM 1319 O O . LEU A 1 162 ? 4.271 1.439 -20.973 1.00 85.88 162 LEU A O 1
ATOM 1323 N N . GLY A 1 163 ? 2.626 1.589 -19.446 1.00 91.94 163 GLY A N 1
ATOM 1324 C CA . GLY A 1 163 ? 2.343 3.008 -19.665 1.00 91.94 163 GLY A CA 1
ATOM 1325 C C . GLY A 1 163 ? 3.558 3.898 -19.402 1.00 91.94 163 GLY A C 1
ATOM 1326 O O . GLY A 1 163 ? 3.735 4.892 -20.092 1.00 91.94 163 GLY A O 1
ATOM 1327 N N . ALA A 1 164 ? 4.446 3.515 -18.475 1.00 94.62 164 ALA A N 1
ATOM 1328 C CA . ALA A 1 164 ? 5.698 4.235 -18.240 1.00 94.62 164 ALA A CA 1
ATOM 1329 C C . ALA A 1 164 ? 6.588 4.277 -19.492 1.00 94.62 164 ALA A C 1
ATOM 1331 O O . ALA A 1 164 ? 7.133 5.327 -19.829 1.00 94.62 164 ALA A O 1
ATOM 1332 N N . GLY A 1 165 ? 6.714 3.139 -20.183 1.00 93.56 165 GLY A N 1
ATOM 1333 C CA . GLY A 1 165 ? 7.474 3.042 -21.428 1.00 93.56 165 GLY A CA 1
ATOM 1334 C C . GLY A 1 165 ? 6.828 3.849 -22.551 1.00 93.56 165 GLY A C 1
ATOM 1335 O O . GLY A 1 165 ? 7.526 4.562 -23.267 1.00 93.56 165 GLY A O 1
ATOM 1336 N N . THR A 1 166 ? 5.497 3.808 -22.659 1.00 94.69 166 THR A N 1
ATOM 1337 C CA . THR A 1 166 ? 4.740 4.621 -23.622 1.00 94.69 166 THR A CA 1
ATOM 1338 C C . THR A 1 166 ? 5.000 6.116 -23.399 1.00 94.69 166 THR A C 1
ATOM 1340 O O . THR A 1 166 ? 5.480 6.783 -24.311 1.00 94.69 166 THR A O 1
ATOM 1343 N N . SER A 1 167 ? 4.865 6.609 -22.159 1.00 98.06 167 SER A N 1
ATOM 1344 C CA . SER A 1 167 ? 5.123 8.013 -21.793 1.00 98.06 167 SER A CA 1
ATOM 1345 C C . SER A 1 167 ? 6.538 8.502 -22.123 1.00 98.06 167 SER A C 1
ATOM 1347 O O . SER A 1 167 ? 6.724 9.670 -22.470 1.00 98.06 167 SER A O 1
ATOM 1349 N N . ILE A 1 168 ? 7.542 7.624 -22.019 1.00 98.00 168 ILE A N 1
ATOM 1350 C CA . ILE A 1 168 ? 8.927 7.906 -22.426 1.00 98.00 168 ILE A CA 1
ATOM 1351 C C . ILE A 1 168 ? 8.999 8.138 -23.947 1.00 98.00 168 ILE A C 1
ATOM 1353 O O . ILE A 1 168 ? 9.622 9.103 -24.395 1.00 98.00 168 ILE A O 1
ATOM 1357 N N . LEU A 1 169 ? 8.329 7.304 -24.750 1.00 98.06 169 LEU A N 1
ATOM 1358 C CA . LEU A 1 169 ? 8.263 7.484 -26.205 1.00 98.06 169 LEU A CA 1
ATOM 1359 C C . LEU A 1 169 ? 7.453 8.733 -26.593 1.00 98.06 169 LEU A C 1
ATOM 1361 O O . LEU A 1 169 ? 7.890 9.488 -27.464 1.00 98.06 169 LEU A O 1
ATOM 1365 N N . ASP A 1 170 ? 6.328 9.000 -25.922 1.00 98.31 170 ASP A N 1
ATOM 1366 C CA . ASP A 1 170 ? 5.461 10.155 -26.195 1.00 98.31 170 ASP A CA 1
ATOM 1367 C C . ASP A 1 170 ? 6.167 11.490 -25.948 1.00 98.31 170 ASP A C 1
ATOM 1369 O O . ASP A 1 170 ? 6.143 12.380 -26.804 1.00 98.31 170 ASP A O 1
ATOM 1373 N N . ALA A 1 171 ? 6.862 11.621 -24.814 1.00 98.38 171 ALA A N 1
ATOM 1374 C CA . ALA A 1 171 ? 7.628 12.820 -24.486 1.00 98.38 171 ALA A CA 1
ATOM 1375 C C . ALA A 1 171 ? 8.744 13.084 -25.511 1.00 98.38 171 ALA A C 1
ATOM 1377 O O . ALA A 1 171 ? 8.948 14.222 -25.951 1.00 98.38 171 ALA A O 1
ATOM 1378 N N . PHE A 1 172 ? 9.451 12.029 -25.929 1.00 98.19 172 PHE A N 1
ATOM 1379 C CA . PHE A 1 172 ? 10.514 12.125 -26.927 1.00 98.19 172 PHE A CA 1
ATOM 1380 C C . PHE A 1 172 ? 9.960 12.525 -28.301 1.00 98.19 172 PHE A C 1
ATOM 1382 O O . PHE A 1 172 ? 10.473 13.456 -28.932 1.00 98.19 172 PHE A O 1
ATOM 1389 N N . ALA A 1 173 ? 8.871 11.884 -28.735 1.00 98.06 173 ALA A N 1
ATOM 1390 C CA . ALA A 1 173 ? 8.174 12.212 -29.973 1.00 98.06 173 ALA A CA 1
ATOM 1391 C C . ALA A 1 173 ? 7.635 13.651 -29.967 1.00 98.06 173 ALA A C 1
ATOM 1393 O O . ALA A 1 173 ? 7.782 14.354 -30.966 1.00 98.06 173 ALA A O 1
ATOM 1394 N N . CYS A 1 174 ? 7.099 14.137 -28.842 1.00 98.00 174 CYS A N 1
ATOM 1395 C CA . CYS A 1 174 ? 6.588 15.503 -28.727 1.00 98.00 174 CYS A CA 1
ATOM 1396 C C . CYS A 1 174 ? 7.671 16.576 -28.902 1.00 98.00 174 CYS A C 1
ATOM 1398 O O . CYS A 1 174 ? 7.424 17.605 -29.540 1.00 98.00 174 CYS A O 1
ATOM 1400 N N . ILE A 1 175 ? 8.891 16.341 -28.402 1.00 97.25 175 ILE A N 1
ATOM 1401 C CA . ILE A 1 175 ? 10.017 17.259 -28.639 1.00 97.25 175 ILE A CA 1
ATOM 1402 C C . ILE A 1 175 ? 10.532 17.139 -30.078 1.00 97.25 175 ILE A C 1
ATOM 1404 O O . ILE A 1 175 ? 10.805 18.158 -30.714 1.00 97.25 175 ILE A O 1
ATOM 1408 N N . LYS A 1 176 ? 10.625 15.925 -30.635 1.00 96.50 176 LYS A N 1
ATOM 1409 C CA . LYS A 1 176 ? 11.013 15.723 -32.045 1.00 96.50 176 LYS A CA 1
ATOM 1410 C C . LYS A 1 176 ? 10.019 16.375 -33.020 1.00 96.50 176 LYS A C 1
ATOM 1412 O O . LYS A 1 176 ? 10.446 16.926 -34.030 1.00 96.50 176 LYS A O 1
ATOM 1417 N N . ALA A 1 177 ? 8.728 16.387 -32.681 1.00 96.31 177 ALA A N 1
ATOM 1418 C CA . ALA A 1 177 ? 7.666 17.091 -33.402 1.00 96.31 177 ALA A CA 1
ATOM 1419 C C . ALA A 1 177 ? 7.664 18.622 -33.190 1.00 96.31 177 ALA A C 1
ATOM 1421 O O . ALA A 1 177 ? 6.862 19.314 -33.808 1.00 96.31 177 ALA A O 1
ATOM 1422 N N . LYS A 1 178 ? 8.554 19.163 -32.341 1.00 96.00 178 LYS A N 1
ATOM 1423 C CA . LYS A 1 178 ? 8.677 20.594 -31.983 1.00 96.00 178 LYS A CA 1
ATOM 1424 C C . LYS A 1 178 ? 7.463 21.211 -31.266 1.00 96.00 178 LYS A C 1
ATOM 1426 O O . LYS A 1 178 ? 7.437 22.426 -31.075 1.00 96.00 178 LYS A O 1
ATOM 1431 N N . ILE A 1 179 ? 6.508 20.392 -30.820 1.00 95.00 179 ILE A N 1
ATOM 1432 C CA . ILE A 1 179 ? 5.359 20.814 -30.000 1.00 95.00 179 ILE A CA 1
ATOM 1433 C C . ILE A 1 179 ? 5.815 21.022 -28.548 1.00 95.00 179 ILE A C 1
ATOM 1435 O O . ILE A 1 179 ? 5.552 22.059 -27.940 1.00 95.00 179 ILE A O 1
ATOM 1439 N N . CYS A 1 180 ? 6.588 20.072 -28.019 1.00 95.62 180 CYS A N 1
ATOM 1440 C CA . CYS A 1 180 ? 7.236 20.175 -26.715 1.00 95.62 180 CYS A CA 1
ATOM 1441 C C . CYS A 1 180 ? 8.653 20.769 -26.820 1.00 95.62 180 CYS A C 1
ATOM 1443 O O . CYS A 1 180 ? 9.304 20.716 -27.866 1.00 95.62 180 CYS A O 1
ATOM 1445 N N . ARG A 1 181 ? 9.186 21.277 -25.701 1.00 95.38 181 ARG A N 1
ATOM 1446 C CA . ARG A 1 181 ? 10.589 21.700 -25.556 1.00 95.38 181 ARG A CA 1
ATOM 1447 C C . ARG A 1 181 ? 11.229 20.970 -24.374 1.00 95.38 181 ARG A C 1
ATOM 1449 O O . ARG A 1 181 ? 10.587 20.735 -23.356 1.00 95.38 181 ARG A O 1
ATOM 1456 N N . SER A 1 182 ? 12.530 20.687 -24.458 1.00 94.88 182 SER A N 1
ATOM 1457 C CA . SER A 1 182 ? 13.281 20.042 -23.363 1.00 94.88 182 SER A CA 1
ATOM 1458 C C . SER A 1 182 ? 13.073 20.746 -22.012 1.00 94.88 182 SER A C 1
ATOM 1460 O O . SER A 1 182 ? 12.720 20.120 -21.021 1.00 94.88 182 SER A O 1
ATOM 1462 N N . GLY A 1 183 ? 13.177 22.080 -21.990 1.00 92.31 183 GLY A N 1
ATOM 1463 C CA . GLY A 1 183 ? 13.034 22.883 -20.771 1.00 92.31 183 GLY A CA 1
ATOM 1464 C C . GLY A 1 183 ? 11.607 23.089 -20.246 1.00 92.31 183 GLY A C 1
ATOM 1465 O O . GLY A 1 183 ? 11.454 23.849 -19.293 1.00 92.31 183 GLY A O 1
ATOM 1466 N N . ASN A 1 184 ? 10.577 22.489 -20.857 1.00 93.44 184 ASN A N 1
ATOM 1467 C CA . ASN A 1 184 ? 9.197 22.538 -20.354 1.00 93.44 184 ASN A CA 1
ATOM 1468 C C . ASN A 1 184 ? 8.516 21.163 -20.239 1.00 93.44 184 ASN A C 1
ATOM 1470 O O . ASN A 1 184 ? 7.328 21.102 -19.922 1.00 93.44 184 ASN A O 1
ATOM 1474 N N . THR A 1 185 ? 9.267 20.083 -20.469 1.00 96.75 185 THR A N 1
ATOM 1475 C CA . THR A 1 185 ? 8.758 18.708 -20.487 1.00 96.75 185 THR A CA 1
ATOM 1476 C C . THR A 1 185 ? 9.440 17.894 -19.396 1.00 96.75 185 THR A C 1
ATOM 1478 O O . THR A 1 185 ? 10.654 17.704 -19.436 1.00 96.75 185 THR A O 1
ATOM 1481 N N . LYS A 1 186 ? 8.654 17.400 -18.439 1.00 97.25 186 LYS A N 1
ATOM 1482 C CA . LYS A 1 186 ? 9.079 16.436 -17.418 1.00 97.25 186 LYS A CA 1
ATOM 1483 C C . LYS A 1 186 ? 8.484 15.067 -17.745 1.00 97.25 186 LYS A C 1
ATOM 1485 O O . LYS A 1 186 ? 7.383 14.973 -18.285 1.00 97.25 186 LYS A O 1
ATOM 1490 N N . VAL A 1 187 ? 9.192 14.001 -17.394 1.00 98.12 187 VAL A N 1
ATOM 1491 C CA . VAL A 1 187 ? 8.694 12.624 -17.483 1.00 98.12 187 VAL A CA 1
ATOM 1492 C C . VAL A 1 187 ? 8.816 11.981 -16.109 1.00 98.12 187 VAL A C 1
ATOM 1494 O O . VAL A 1 187 ? 9.876 12.035 -15.489 1.00 98.12 187 VAL A O 1
ATOM 1497 N N . LEU A 1 188 ? 7.727 11.409 -15.603 1.00 97.44 188 LEU A N 1
ATOM 1498 C CA . LEU A 1 188 ? 7.644 10.876 -14.245 1.00 97.44 188 LEU A CA 1
ATOM 1499 C C . LEU A 1 188 ? 6.886 9.553 -14.268 1.00 97.44 188 LEU A C 1
ATOM 1501 O O . LEU A 1 188 ? 5.689 9.526 -14.521 1.00 97.44 188 LEU A O 1
ATOM 1505 N N . THR A 1 189 ? 7.583 8.445 -14.050 1.00 96.75 189 THR A N 1
ATOM 1506 C CA . THR A 1 189 ? 7.065 7.095 -14.331 1.00 96.75 189 THR A CA 1
ATOM 1507 C C . THR A 1 189 ? 7.111 6.183 -13.113 1.00 96.75 189 THR A C 1
ATOM 1509 O O . THR A 1 189 ? 7.916 6.406 -12.212 1.00 96.75 189 THR A O 1
ATOM 1512 N N . PHE A 1 190 ? 6.267 5.148 -13.088 1.00 93.75 190 PHE A N 1
ATOM 1513 C CA . PHE A 1 190 ? 6.097 4.253 -11.938 1.00 93.75 190 PHE A CA 1
ATOM 1514 C C . PHE A 1 190 ? 6.227 2.784 -12.357 1.00 93.75 190 PHE A C 1
ATOM 1516 O O . PHE A 1 190 ? 5.470 2.320 -13.209 1.00 93.75 190 PHE A O 1
ATOM 1523 N N . GLY A 1 191 ? 7.179 2.045 -11.780 1.00 90.12 191 GLY A N 1
ATOM 1524 C CA . GLY A 1 191 ? 7.340 0.606 -12.061 1.00 90.12 191 GLY A CA 1
ATOM 1525 C C . GLY A 1 191 ? 7.599 0.281 -13.538 1.00 90.12 191 GLY A C 1
ATOM 1526 O O . GLY A 1 191 ? 7.163 -0.751 -14.041 1.00 90.12 191 GLY A O 1
ATOM 1527 N N . GLY A 1 192 ? 8.227 1.204 -14.273 1.00 89.94 192 GLY A N 1
ATOM 1528 C CA . GLY A 1 192 ? 8.435 1.077 -15.714 1.00 89.94 192 GLY A CA 1
ATOM 1529 C C . GLY A 1 192 ? 9.608 0.156 -16.079 1.00 89.94 192 GLY A C 1
ATOM 1530 O O . GLY A 1 192 ? 10.644 0.224 -15.413 1.00 89.94 192 GLY A O 1
ATOM 1531 N N . PRO A 1 193 ? 9.493 -0.654 -17.148 1.00 87.50 193 PRO A N 1
ATOM 1532 C CA . PRO A 1 193 ? 10.587 -1.475 -17.673 1.00 87.50 193 PRO A CA 1
ATOM 1533 C C . PRO A 1 193 ? 11.623 -0.650 -18.450 1.00 87.50 193 PRO A C 1
ATOM 1535 O O . PRO A 1 193 ? 11.388 0.515 -18.789 1.00 87.50 193 PRO A O 1
ATOM 1538 N N . ARG A 1 194 ? 12.755 -1.266 -18.815 1.00 88.88 194 ARG A N 1
ATOM 1539 C CA . ARG A 1 194 ? 13.704 -0.646 -19.760 1.00 88.88 194 ARG A CA 1
ATOM 1540 C C . ARG A 1 194 ? 13.034 -0.529 -21.126 1.00 88.88 194 ARG A C 1
ATOM 1542 O O . ARG A 1 194 ? 12.594 -1.525 -21.685 1.00 88.88 194 ARG A O 1
ATOM 1549 N N . THR A 1 195 ? 12.948 0.686 -21.661 1.00 91.25 195 THR A N 1
ATOM 1550 C CA . THR A 1 195 ? 12.136 0.988 -22.860 1.00 91.25 195 THR A CA 1
ATOM 1551 C C . THR A 1 195 ? 12.876 0.737 -24.181 1.00 91.25 195 THR A C 1
ATOM 1553 O O . THR A 1 195 ? 12.248 0.464 -25.206 1.00 91.25 195 THR A O 1
ATOM 1556 N N . GLY A 1 196 ? 14.210 0.792 -24.172 1.00 91.44 196 GLY A N 1
ATOM 1557 C CA . GLY A 1 196 ? 15.028 0.633 -25.371 1.00 91.44 196 GLY A CA 1
ATOM 1558 C C . GLY A 1 196 ? 16.488 0.323 -25.077 1.00 91.44 196 GLY A C 1
ATOM 1559 O O . GLY A 1 196 ? 16.840 -0.074 -23.962 1.00 91.44 196 GLY A O 1
ATOM 1560 N N . ASP A 1 197 ? 17.312 0.468 -26.108 1.00 91.12 197 ASP A N 1
ATOM 1561 C CA . ASP A 1 197 ? 18.742 0.196 -26.060 1.00 91.12 197 ASP A CA 1
ATOM 1562 C C . ASP A 1 197 ? 19.570 1.360 -25.488 1.00 91.12 197 ASP A C 1
ATOM 1564 O O . ASP A 1 197 ? 19.076 2.467 -25.263 1.00 91.12 197 ASP A O 1
ATOM 1568 N N . GLU A 1 198 ? 20.854 1.113 -25.230 1.00 90.56 198 GLU A N 1
ATOM 1569 C CA . GLU A 1 198 ? 21.790 2.130 -24.728 1.00 90.56 198 GLU A CA 1
ATOM 1570 C C . GLU A 1 198 ? 21.924 3.345 -25.661 1.00 90.56 198 GLU A C 1
ATOM 1572 O O . GLU A 1 198 ? 22.112 4.465 -25.183 1.00 90.56 198 GLU A O 1
ATOM 1577 N N . VAL A 1 199 ? 21.785 3.145 -26.979 1.00 93.00 199 VAL A N 1
ATOM 1578 C CA . VAL A 1 199 ? 21.816 4.223 -27.982 1.00 93.00 199 VAL A CA 1
ATOM 1579 C C . VAL A 1 199 ? 20.598 5.128 -27.813 1.00 93.00 199 VAL A C 1
ATOM 1581 O O . VAL A 1 199 ? 20.746 6.353 -27.755 1.00 93.00 199 VAL A O 1
ATOM 1584 N N . PHE A 1 200 ? 19.406 4.544 -27.665 1.00 95.38 200 PHE A N 1
ATOM 1585 C CA . PHE A 1 200 ? 18.188 5.276 -27.338 1.00 95.38 200 PHE A CA 1
ATOM 1586 C C . PHE A 1 200 ? 18.320 5.985 -25.994 1.00 95.38 200 PHE A C 1
ATOM 1588 O O . PHE A 1 200 ? 18.007 7.173 -25.904 1.00 95.38 200 PHE A O 1
ATOM 1595 N N . ALA A 1 201 ? 18.848 5.308 -24.972 1.00 94.75 201 ALA A N 1
ATOM 1596 C CA . ALA A 1 201 ? 19.031 5.902 -23.657 1.00 94.75 201 ALA A CA 1
ATOM 1597 C C . ALA A 1 201 ? 19.974 7.117 -23.689 1.00 94.75 201 ALA A C 1
ATOM 1599 O O . ALA A 1 201 ? 19.686 8.128 -23.047 1.00 94.75 201 ALA A O 1
ATOM 1600 N N . GLU A 1 202 ? 21.054 7.076 -24.474 1.00 93.75 202 GLU A N 1
ATOM 1601 C CA . GLU A 1 202 ? 21.955 8.217 -24.649 1.00 93.75 202 GLU A CA 1
ATOM 1602 C C . GLU A 1 202 ? 21.249 9.418 -25.303 1.00 93.75 202 GLU A C 1
ATOM 1604 O O . GLU A 1 202 ? 21.274 10.534 -24.769 1.00 93.75 202 GLU A O 1
ATOM 1609 N N . HIS A 1 203 ? 20.595 9.201 -26.449 1.00 95.50 203 HIS A N 1
ATOM 1610 C CA . HIS A 1 203 ? 19.907 10.261 -27.193 1.00 95.50 203 HIS A CA 1
ATOM 1611 C C . HIS A 1 203 ? 18.734 10.844 -26.402 1.00 95.50 203 HIS A C 1
ATOM 1613 O O . HIS A 1 203 ? 18.538 12.063 -26.385 1.00 95.50 203 HIS A O 1
ATOM 1619 N N . TYR A 1 204 ? 17.984 9.990 -25.708 1.00 97.00 204 TYR A N 1
ATOM 1620 C CA . TYR A 1 204 ? 16.903 10.391 -24.821 1.00 97.00 204 TYR A CA 1
ATOM 1621 C C . TYR A 1 204 ? 17.425 11.241 -23.656 1.00 97.00 204 TYR A C 1
ATOM 1623 O O . TYR A 1 204 ? 16.935 12.348 -23.442 1.00 97.00 204 TYR A O 1
ATOM 1631 N N . ASN A 1 205 ? 18.459 10.789 -22.938 1.00 95.12 205 ASN A N 1
ATOM 1632 C CA . ASN A 1 205 ? 18.985 11.490 -21.759 1.00 95.12 205 ASN A CA 1
ATOM 1633 C C . ASN A 1 205 ? 19.628 12.853 -22.088 1.00 95.12 205 ASN A C 1
ATOM 1635 O O . ASN A 1 205 ? 19.697 13.722 -21.212 1.00 95.12 205 ASN A O 1
ATOM 1639 N N . LYS A 1 206 ? 20.082 13.054 -23.335 1.00 93.56 206 LYS A N 1
ATOM 1640 C CA . LYS A 1 206 ? 20.500 14.363 -23.868 1.00 93.56 206 LYS A CA 1
ATOM 1641 C C . LYS A 1 206 ? 19.308 15.300 -24.121 1.00 93.56 206 LYS A C 1
ATOM 1643 O O . LYS A 1 206 ? 19.450 16.506 -23.942 1.00 93.56 206 LYS A O 1
ATOM 1648 N N . LEU A 1 207 ? 18.152 14.765 -24.525 1.00 95.12 207 LEU A N 1
ATOM 1649 C CA . LEU A 1 207 ? 16.964 15.538 -24.911 1.00 95.12 207 LEU A CA 1
ATOM 1650 C C . LEU A 1 207 ? 16.002 15.824 -23.741 1.00 95.12 207 LEU A C 1
ATOM 1652 O O . LEU A 1 207 ? 15.407 16.900 -23.693 1.00 95.12 207 LEU A O 1
ATOM 1656 N N . LEU A 1 208 ? 15.854 14.885 -22.802 1.00 95.69 208 LEU A N 1
ATOM 1657 C CA . LEU A 1 208 ? 14.863 14.891 -21.714 1.00 95.69 208 LEU A CA 1
ATOM 1658 C C . LEU A 1 208 ? 15.524 14.676 -20.334 1.00 95.69 208 LEU A C 1
ATOM 1660 O O . LEU A 1 208 ? 15.352 13.624 -19.711 1.00 95.69 208 LEU A O 1
ATOM 1664 N N . PRO A 1 209 ? 16.290 15.665 -19.827 1.00 92.62 209 PRO A N 1
ATOM 1665 C CA . PRO A 1 209 ? 17.004 15.540 -18.557 1.00 92.62 209 PRO A CA 1
ATOM 1666 C C . PRO A 1 209 ? 16.076 15.468 -17.331 1.00 92.62 209 PRO A C 1
ATOM 1668 O O . PRO A 1 209 ? 16.416 14.768 -16.380 1.00 92.62 209 PRO A O 1
ATOM 1671 N N . GLU A 1 210 ? 14.894 16.104 -17.357 1.00 94.44 210 GLU A N 1
ATOM 1672 C CA . GLU A 1 210 ? 13.869 15.980 -16.303 1.00 94.44 210 GLU A CA 1
ATOM 1673 C C . GLU A 1 210 ? 13.061 14.672 -16.432 1.00 94.44 210 GLU A C 1
ATOM 1675 O O . GLU A 1 210 ? 11.834 14.688 -16.506 1.00 94.44 210 GLU A O 1
ATOM 1680 N N . THR A 1 211 ? 13.743 13.525 -16.463 1.00 97.06 211 THR A N 1
ATOM 1681 C CA . THR A 1 211 ? 13.098 12.203 -16.463 1.00 97.06 211 THR A CA 1
ATOM 1682 C C . THR A 1 211 ? 13.375 11.474 -15.156 1.00 97.06 211 THR A C 1
ATOM 1684 O O . THR A 1 211 ? 14.534 11.239 -14.813 1.00 97.06 211 THR A O 1
ATOM 1687 N N . TYR A 1 212 ? 12.313 11.066 -14.463 1.00 97.00 212 TYR A N 1
ATOM 1688 C CA . TYR A 1 212 ? 12.362 10.337 -13.199 1.00 97.00 212 TYR A CA 1
ATOM 1689 C C . TYR A 1 212 ? 11.610 9.007 -13.300 1.00 97.00 212 TYR A C 1
ATOM 1691 O O . TYR A 1 212 ? 10.469 8.948 -13.769 1.00 97.00 212 TYR A O 1
ATOM 1699 N N . ARG A 1 213 ? 12.249 7.937 -12.824 1.00 96.50 213 ARG A N 1
ATOM 1700 C CA . ARG A 1 213 ? 11.662 6.599 -12.687 1.00 96.50 213 ARG A CA 1
ATOM 1701 C C . ARG A 1 213 ? 11.489 6.293 -11.209 1.00 96.50 213 ARG A C 1
ATOM 1703 O O . ARG A 1 213 ? 12.472 6.045 -10.516 1.00 96.50 213 ARG A O 1
ATOM 1710 N N . VAL A 1 214 ? 10.259 6.321 -10.720 1.00 94.88 214 VAL A N 1
ATOM 1711 C CA . VAL A 1 214 ? 9.944 5.916 -9.353 1.00 94.88 214 VAL A CA 1
ATOM 1712 C C . VAL A 1 214 ? 9.877 4.393 -9.296 1.00 94.88 214 VAL A C 1
ATOM 1714 O O . VAL A 1 214 ? 9.106 3.758 -10.023 1.00 94.88 214 VAL A O 1
ATOM 1717 N N . VAL A 1 215 ? 10.682 3.805 -8.412 1.00 92.62 215 VAL A N 1
ATOM 1718 C CA . VAL A 1 215 ? 10.741 2.359 -8.174 1.00 92.62 215 VAL A CA 1
ATOM 1719 C C . VAL A 1 215 ? 10.516 2.084 -6.690 1.00 92.62 215 VAL A C 1
ATOM 1721 O O . VAL A 1 215 ? 11.155 2.705 -5.847 1.00 92.62 215 VAL A O 1
ATOM 1724 N N . VAL A 1 216 ? 9.596 1.175 -6.369 1.00 87.94 216 VAL A N 1
ATOM 1725 C CA . VAL A 1 216 ? 9.334 0.708 -5.002 1.00 87.94 216 VAL A CA 1
ATOM 1726 C C . VAL A 1 216 ? 10.024 -0.640 -4.817 1.00 87.94 216 VAL A C 1
ATOM 1728 O O . VAL A 1 216 ? 10.077 -1.435 -5.755 1.00 87.94 216 VAL A O 1
ATOM 1731 N N . ASP A 1 217 ? 10.559 -0.887 -3.622 1.00 84.56 217 ASP A N 1
ATOM 1732 C CA . ASP A 1 217 ? 11.153 -2.180 -3.276 1.00 84.56 217 ASP A CA 1
ATOM 1733 C C . ASP A 1 217 ? 10.216 -3.367 -3.576 1.00 84.56 217 ASP A C 1
ATOM 1735 O O . ASP A 1 217 ? 8.992 -3.294 -3.414 1.00 84.56 217 ASP A O 1
ATOM 1739 N N . GLY A 1 218 ? 10.814 -4.458 -4.051 1.00 77.88 218 GLY A N 1
ATOM 1740 C CA . GLY A 1 218 ? 10.115 -5.666 -4.477 1.00 77.88 218 GLY A CA 1
ATOM 1741 C C . GLY A 1 218 ? 9.360 -5.585 -5.814 1.00 77.88 218 GLY A C 1
ATOM 1742 O O . GLY A 1 218 ? 8.796 -6.605 -6.216 1.00 77.88 218 GLY A O 1
ATOM 1743 N N . ASP A 1 219 ? 9.323 -4.442 -6.520 1.00 82.56 219 ASP A N 1
ATOM 1744 C CA . ASP A 1 219 ? 8.852 -4.410 -7.915 1.00 82.56 219 ASP A CA 1
ATOM 1745 C C . ASP A 1 219 ? 9.956 -4.881 -8.874 1.00 82.56 219 ASP A C 1
ATOM 1747 O O . ASP A 1 219 ? 11.018 -4.272 -8.987 1.00 82.56 219 ASP A O 1
ATOM 1751 N N . ILE A 1 220 ? 9.671 -5.965 -9.595 1.00 78.00 220 ILE A N 1
ATOM 1752 C CA . ILE A 1 220 ? 10.583 -6.614 -10.543 1.00 78.00 220 ILE A CA 1
ATOM 1753 C C . ILE A 1 220 ? 10.438 -6.115 -11.985 1.00 78.00 220 ILE A C 1
ATOM 1755 O O . ILE A 1 220 ? 11.263 -6.456 -12.834 1.00 78.00 220 ILE A O 1
ATOM 1759 N N . VAL A 1 221 ? 9.395 -5.342 -12.309 1.00 82.12 221 VAL A N 1
ATOM 1760 C CA . VAL A 1 221 ? 9.179 -4.860 -13.685 1.00 82.12 221 VAL A CA 1
ATOM 1761 C C . VAL A 1 221 ? 10.295 -3.904 -14.141 1.00 82.12 221 VAL A C 1
ATOM 1763 O O . VAL A 1 221 ? 10.762 -4.057 -15.271 1.00 82.12 221 VAL A O 1
ATOM 1766 N N . PRO A 1 222 ? 10.842 -3.009 -13.291 1.00 88.50 222 PRO A N 1
ATOM 1767 C CA . PRO A 1 222 ? 12.048 -2.240 -13.612 1.00 88.50 222 PRO A CA 1
ATOM 1768 C C . PRO A 1 222 ? 13.306 -3.084 -13.851 1.00 88.50 222 PRO A C 1
ATOM 1770 O O . PRO A 1 222 ? 14.206 -2.639 -14.565 1.00 88.50 222 PRO A O 1
ATOM 1773 N N . SER A 1 223 ? 13.383 -4.303 -13.314 1.00 80.94 223 SER A N 1
ATOM 1774 C CA . SER A 1 223 ? 14.483 -5.238 -13.584 1.00 80.94 223 SER A CA 1
ATOM 1775 C C . SER A 1 223 ? 14.410 -5.834 -15.000 1.00 80.94 223 SER A C 1
ATOM 1777 O O . SER A 1 223 ? 15.368 -6.472 -15.438 1.00 80.94 223 SER A O 1
ATOM 1779 N N . PHE A 1 224 ? 13.308 -5.620 -15.731 1.00 75.88 224 PHE A N 1
ATOM 1780 C CA . PHE A 1 224 ? 13.020 -6.243 -17.019 1.00 75.88 224 PHE A CA 1
ATOM 1781 C C . PHE A 1 224 ? 13.193 -5.280 -18.230 1.00 75.88 224 PHE A C 1
ATOM 1783 O O . PHE A 1 224 ? 12.738 -4.134 -18.170 1.00 75.88 224 PHE A O 1
ATOM 1790 N N . PRO A 1 225 ? 13.827 -5.710 -19.347 1.00 76.94 225 PRO A N 1
ATOM 1791 C CA . PRO A 1 225 ? 14.545 -6.964 -19.570 1.00 76.94 225 PRO A CA 1
ATOM 1792 C C . PRO A 1 225 ? 15.937 -6.848 -18.950 1.00 76.94 225 PRO A C 1
ATOM 1794 O O . PRO A 1 225 ? 16.352 -5.760 -18.555 1.00 76.94 225 PRO A O 1
ATOM 1797 N N . SER A 1 226 ? 16.688 -7.943 -18.885 1.00 75.81 226 SER A N 1
ATOM 1798 C CA . SER A 1 226 ? 18.040 -7.900 -18.324 1.00 75.81 226 SER A CA 1
ATOM 1799 C C . SER A 1 226 ? 18.952 -6.894 -19.051 1.00 75.81 226 SER A C 1
ATOM 1801 O O . SER A 1 226 ? 19.069 -6.929 -20.276 1.00 75.81 226 SER A O 1
ATOM 1803 N N . CYS A 1 227 ? 19.652 -6.049 -18.288 1.00 76.62 227 CYS A N 1
ATOM 1804 C CA . CYS A 1 227 ? 20.788 -5.238 -18.757 1.00 76.62 227 CYS A CA 1
ATOM 1805 C C . CYS A 1 227 ? 22.124 -6.013 -18.706 1.00 76.62 227 CYS A C 1
ATOM 1807 O O . CYS A 1 227 ? 23.207 -5.432 -18.729 1.00 76.62 227 CYS A O 1
ATOM 1809 N N . THR A 1 228 ? 22.077 -7.335 -18.537 1.00 67.62 228 THR A N 1
ATOM 1810 C CA . THR A 1 228 ? 23.254 -8.201 -18.426 1.00 67.62 228 THR A CA 1
ATOM 1811 C C . THR A 1 228 ? 23.053 -9.479 -19.229 1.00 67.62 228 THR A C 1
ATOM 1813 O O . THR A 1 228 ? 21.956 -10.038 -19.276 1.00 67.62 228 THR A O 1
ATOM 1816 N N . LYS A 1 229 ? 24.146 -10.014 -19.790 1.00 60.38 229 LYS A N 1
ATOM 1817 C CA . LYS A 1 229 ? 24.164 -11.394 -20.313 1.00 60.38 229 LYS A CA 1
ATOM 1818 C C . LYS A 1 229 ? 24.000 -12.434 -19.194 1.00 60.38 229 LYS A C 1
ATOM 1820 O O . LYS A 1 229 ? 23.457 -13.506 -19.430 1.00 60.38 229 LYS A O 1
ATOM 1825 N N . ASN A 1 230 ? 24.463 -12.122 -17.980 1.00 58.84 230 ASN A N 1
ATOM 1826 C CA . ASN A 1 230 ? 24.307 -12.977 -16.806 1.00 58.84 230 ASN A CA 1
ATOM 1827 C C . ASN A 1 230 ? 23.118 -12.500 -15.956 1.00 58.84 230 ASN A C 1
ATOM 1829 O O . ASN A 1 230 ? 23.275 -11.606 -15.122 1.00 58.84 230 ASN A O 1
ATOM 1833 N N . PHE A 1 231 ? 21.950 -13.111 -16.174 1.00 56.00 231 PHE A N 1
ATOM 1834 C CA . PHE A 1 231 ? 20.654 -12.768 -15.563 1.00 56.00 231 PHE A CA 1
ATOM 1835 C C . PHE A 1 231 ? 20.651 -12.660 -14.024 1.00 56.00 231 PHE A C 1
ATOM 1837 O O . PHE A 1 231 ? 19.801 -11.971 -13.461 1.00 56.00 231 PHE A O 1
ATOM 1844 N N . PHE A 1 232 ? 21.606 -13.305 -13.347 1.00 52.44 232 PHE A N 1
ATOM 1845 C CA . PHE A 1 232 ? 21.750 -13.286 -11.887 1.00 52.44 232 PHE A CA 1
ATOM 1846 C C . PHE A 1 232 ? 22.674 -12.168 -11.362 1.00 52.44 232 PHE A C 1
ATOM 1848 O O . PHE A 1 232 ? 22.844 -12.027 -10.153 1.00 52.44 232 PHE A O 1
ATOM 1855 N N . SER A 1 233 ? 23.278 -11.356 -12.238 1.00 61.22 233 SER A N 1
ATOM 1856 C CA . SER A 1 233 ? 24.089 -10.195 -11.840 1.00 61.22 233 SER A CA 1
ATOM 1857 C C . SER A 1 233 ? 23.215 -8.984 -11.510 1.00 61.22 233 SER A C 1
ATOM 1859 O O . SER A 1 233 ? 22.466 -8.507 -12.359 1.00 61.22 233 SER A O 1
ATOM 1861 N N . ASN A 1 234 ? 23.392 -8.406 -10.317 1.00 66.12 234 ASN A N 1
ATOM 1862 C CA . ASN A 1 234 ? 22.760 -7.134 -9.938 1.00 66.12 234 ASN A CA 1
ATOM 1863 C C . ASN A 1 234 ? 23.450 -5.887 -10.547 1.00 66.12 234 ASN A C 1
ATOM 1865 O O . ASN A 1 234 ? 23.009 -4.753 -10.345 1.00 66.12 234 ASN A O 1
ATOM 1869 N N . LYS A 1 235 ? 24.559 -6.077 -11.274 1.00 70.31 235 LYS A N 1
ATOM 1870 C CA . LYS A 1 235 ? 25.329 -5.011 -11.930 1.00 70.31 235 LYS A CA 1
ATOM 1871 C C . LYS A 1 235 ? 25.136 -5.090 -13.441 1.00 70.31 235 LYS A C 1
ATOM 1873 O O . LYS A 1 235 ? 25.572 -6.077 -14.035 1.00 70.31 235 LYS A O 1
ATOM 1878 N N . CYS A 1 236 ? 24.532 -4.059 -14.041 1.00 75.12 236 CYS A N 1
ATOM 1879 C CA . CYS A 1 236 ? 24.562 -3.861 -15.493 1.00 75.12 236 CYS A CA 1
ATOM 1880 C C . CYS A 1 236 ? 26.007 -3.718 -15.993 1.00 75.12 236 CYS A C 1
ATOM 1882 O O . CYS A 1 236 ? 26.902 -3.337 -15.233 1.00 75.12 236 CYS A O 1
ATOM 1884 N N . HIS A 1 237 ? 26.221 -3.955 -17.288 1.00 73.69 237 HIS A N 1
ATOM 1885 C CA . HIS A 1 237 ? 27.390 -3.393 -17.964 1.00 73.69 237 HIS A CA 1
ATOM 1886 C C . HIS A 1 237 ? 27.393 -1.855 -17.888 1.00 73.69 237 HIS A C 1
ATOM 1888 O O . HIS A 1 237 ? 26.345 -1.225 -17.729 1.00 73.69 237 HIS A O 1
ATOM 1894 N N . ALA A 1 238 ? 28.584 -1.256 -17.963 1.00 78.50 238 ALA A N 1
ATOM 1895 C CA . ALA A 1 238 ? 28.705 0.191 -18.093 1.00 78.50 238 ALA A CA 1
ATOM 1896 C C . ALA A 1 238 ? 28.137 0.615 -19.458 1.00 78.50 238 ALA A C 1
ATOM 1898 O O . ALA A 1 238 ? 28.463 -0.039 -20.450 1.00 78.50 238 ALA A O 1
ATOM 1899 N N . PRO A 1 239 ? 27.324 1.682 -19.535 1.00 80.50 239 PRO A N 1
ATOM 1900 C CA . PRO A 1 239 ? 26.707 2.069 -20.792 1.00 80.50 239 PRO A CA 1
ATOM 1901 C C . PRO A 1 239 ? 27.745 2.500 -21.833 1.00 80.50 239 PRO A C 1
ATOM 1903 O O . PRO A 1 239 ? 28.810 3.002 -21.466 1.00 80.50 239 PRO A O 1
ATOM 1906 N N . ILE A 1 240 ? 27.402 2.424 -23.123 1.00 81.19 240 ILE A N 1
ATOM 1907 C CA . ILE A 1 240 ? 28.238 2.944 -24.234 1.00 81.19 240 ILE A CA 1
ATOM 1908 C C . ILE A 1 240 ? 28.663 4.419 -24.079 1.00 81.19 240 ILE A C 1
ATOM 1910 O O . ILE A 1 240 ? 29.613 4.863 -24.714 1.00 81.19 240 ILE A O 1
ATOM 1914 N N . PHE A 1 241 ? 27.947 5.188 -23.252 1.00 82.31 241 PHE A N 1
ATOM 1915 C CA . PHE A 1 241 ? 28.200 6.603 -22.974 1.00 82.31 241 PHE A CA 1
ATOM 1916 C C . PHE A 1 241 ? 28.937 6.862 -21.645 1.00 82.31 241 PHE A C 1
ATOM 1918 O O . PHE A 1 241 ? 29.129 8.022 -21.266 1.00 82.31 241 PHE A O 1
ATOM 1925 N N . ASP A 1 242 ? 29.353 5.819 -20.915 1.00 80.75 242 ASP A N 1
ATOM 1926 C CA . ASP A 1 242 ? 30.286 5.980 -19.798 1.00 80.75 242 ASP A CA 1
ATOM 1927 C C . ASP A 1 242 ? 31.702 6.189 -20.347 1.00 80.75 242 ASP A C 1
ATOM 1929 O O . ASP A 1 242 ? 32.275 5.309 -20.984 1.00 80.75 242 ASP A O 1
ATOM 1933 N N . LYS A 1 243 ? 32.301 7.345 -20.047 1.00 72.56 243 LYS A N 1
ATOM 1934 C CA . LYS A 1 243 ? 33.670 7.694 -20.461 1.00 72.56 243 LYS A CA 1
ATOM 1935 C C . LYS A 1 243 ? 34.752 6.757 -19.906 1.00 72.56 243 LYS A C 1
ATOM 1937 O O . LYS A 1 243 ? 35.903 6.887 -20.301 1.00 72.56 243 LYS A O 1
ATOM 1942 N N . LYS A 1 244 ? 34.420 5.875 -18.957 1.00 69.75 244 LYS A N 1
ATOM 1943 C CA . LYS A 1 244 ? 35.319 4.831 -18.441 1.00 69.75 244 LYS A CA 1
ATOM 1944 C C . LYS A 1 244 ? 35.207 3.502 -19.197 1.00 69.75 244 LYS A C 1
ATOM 1946 O O . LYS A 1 244 ? 35.990 2.597 -18.921 1.00 69.75 244 LYS A O 1
ATOM 1951 N N . ASN A 1 245 ? 34.234 3.352 -20.096 1.00 64.62 245 ASN A N 1
ATOM 1952 C CA . ASN A 1 245 ? 34.027 2.134 -20.874 1.00 64.62 245 ASN A CA 1
ATOM 1953 C C . ASN A 1 245 ? 34.776 2.214 -22.215 1.00 64.62 245 ASN A C 1
ATOM 1955 O O . ASN A 1 245 ? 34.178 2.413 -23.267 1.00 64.62 245 ASN A O 1
ATOM 1959 N N . ASP A 1 246 ? 36.095 2.029 -22.162 1.00 51.62 246 ASP A N 1
ATOM 1960 C CA . ASP A 1 246 ? 37.004 2.108 -23.321 1.00 51.62 246 ASP A CA 1
ATOM 1961 C C . ASP A 1 246 ? 36.973 0.847 -24.221 1.00 51.62 246 ASP A C 1
ATOM 1963 O O . ASP A 1 246 ? 37.887 0.581 -25.000 1.00 51.62 246 ASP A O 1
ATOM 1967 N N . SER A 1 247 ? 35.934 0.010 -24.101 1.00 52.19 247 SER A N 1
ATOM 1968 C CA . SER A 1 247 ? 35.837 -1.244 -24.851 1.00 52.19 247 SER A CA 1
ATOM 1969 C C . SER A 1 247 ? 35.286 -1.006 -26.264 1.00 52.19 247 SER A C 1
ATOM 1971 O O . SER A 1 247 ? 34.122 -0.642 -26.455 1.00 52.19 247 SER A O 1
ATOM 1973 N N . TRP A 1 248 ? 36.106 -1.305 -27.275 1.00 41.81 248 TRP A N 1
ATOM 1974 C CA . TRP A 1 248 ? 35.721 -1.267 -28.693 1.00 41.81 248 TRP A CA 1
ATOM 1975 C C . TRP A 1 248 ? 34.658 -2.317 -29.084 1.00 41.81 248 TRP A C 1
ATOM 1977 O O . TRP A 1 248 ? 34.135 -2.274 -30.194 1.00 41.81 248 TRP A O 1
ATOM 1987 N N . PHE A 1 249 ? 34.311 -3.241 -28.177 1.00 41.53 249 PHE A N 1
ATOM 1988 C CA . PHE A 1 249 ? 33.366 -4.342 -28.398 1.00 41.53 249 PHE A CA 1
ATOM 1989 C C . PHE A 1 249 ? 32.289 -4.409 -27.303 1.00 41.53 249 PHE A C 1
ATOM 1991 O O . PHE A 1 249 ? 32.147 -5.406 -26.592 1.00 41.53 249 PHE A O 1
ATOM 1998 N N . ASN A 1 250 ? 31.486 -3.351 -27.178 1.00 55.47 250 ASN A N 1
ATOM 1999 C CA . ASN A 1 250 ? 30.288 -3.372 -26.339 1.00 55.47 250 ASN A CA 1
ATOM 2000 C C . ASN A 1 250 ? 29.086 -3.948 -27.113 1.00 55.47 250 ASN A C 1
ATOM 2002 O O . ASN A 1 250 ? 28.604 -3.348 -28.073 1.00 55.47 250 ASN A O 1
ATOM 2006 N N . ASN A 1 251 ? 28.564 -5.102 -26.676 1.00 62.66 251 ASN A N 1
ATOM 2007 C CA . ASN A 1 251 ? 27.253 -5.581 -27.126 1.00 62.66 251 ASN A CA 1
ATOM 2008 C C . ASN A 1 251 ? 26.178 -4.612 -26.618 1.00 62.66 251 ASN A C 1
ATOM 2010 O O . ASN A 1 251 ? 25.918 -4.595 -25.416 1.00 62.66 251 ASN A O 1
ATOM 2014 N N . ILE A 1 252 ? 25.540 -3.879 -27.535 1.00 74.94 252 ILE A N 1
ATOM 2015 C CA . ILE A 1 252 ? 24.455 -2.945 -27.215 1.00 74.94 252 ILE A CA 1
ATOM 2016 C C . ILE A 1 252 ? 23.321 -3.690 -26.489 1.00 74.94 252 ILE A C 1
ATOM 2018 O O . ILE A 1 252 ? 22.755 -4.646 -27.026 1.00 74.94 252 ILE A O 1
ATOM 2022 N N . GLY A 1 253 ? 23.024 -3.268 -25.261 1.00 80.06 253 GLY A N 1
ATOM 2023 C CA . GLY A 1 253 ? 22.047 -3.877 -24.357 1.00 80.06 253 GLY A CA 1
ATOM 2024 C C . GLY A 1 253 ? 20.811 -3.010 -24.111 1.00 80.06 253 GLY A C 1
ATOM 2025 O O . GLY A 1 253 ? 20.703 -1.888 -24.605 1.00 80.06 253 GLY A O 1
ATOM 2026 N N . TYR A 1 254 ? 19.868 -3.533 -23.321 1.00 86.00 254 TYR A N 1
ATOM 2027 C CA . TYR A 1 254 ? 18.745 -2.754 -22.791 1.00 86.00 254 TYR A CA 1
ATOM 2028 C C . TYR A 1 254 ? 19.210 -1.846 -21.653 1.00 86.00 254 TYR A C 1
ATOM 2030 O O . TYR A 1 254 ? 19.901 -2.309 -20.744 1.00 86.00 254 TYR A O 1
ATOM 2038 N N . TYR A 1 255 ? 18.762 -0.588 -21.646 1.00 90.44 255 TYR A N 1
ATOM 2039 C CA . TYR A 1 255 ? 19.189 0.384 -20.638 1.00 90.44 255 TYR A CA 1
ATOM 2040 C C . TYR A 1 255 ? 18.059 1.325 -20.204 1.00 90.44 255 TYR A C 1
ATOM 2042 O O . TYR A 1 255 ? 17.187 1.697 -20.993 1.00 90.44 255 TYR A O 1
ATOM 2050 N N . HIS A 1 256 ? 18.059 1.717 -18.928 1.00 93.38 256 HIS A N 1
ATOM 2051 C CA . HIS A 1 256 ? 17.092 2.678 -18.392 1.00 93.38 256 HIS A CA 1
ATOM 2052 C C . HIS A 1 256 ? 17.404 4.133 -18.757 1.00 93.38 256 HIS A C 1
ATOM 2054 O O . HIS A 1 256 ? 18.546 4.588 -18.728 1.00 93.38 256 HIS A O 1
ATOM 2060 N N . VAL A 1 257 ? 16.350 4.911 -18.998 1.00 95.06 257 VAL A N 1
ATOM 2061 C CA . VAL A 1 257 ? 16.431 6.373 -19.131 1.00 95.06 257 VAL A CA 1
ATOM 2062 C C . VAL A 1 257 ? 16.248 7.085 -17.788 1.00 95.06 257 VAL A C 1
ATOM 2064 O O . VAL A 1 257 ? 15.704 6.527 -16.831 1.00 95.06 257 VAL A O 1
ATOM 2067 N N . GLY A 1 258 ? 16.661 8.352 -17.732 1.00 94.88 258 GLY A N 1
ATOM 2068 C CA . GLY A 1 258 ? 16.406 9.254 -16.614 1.00 94.88 258 GLY A CA 1
ATOM 2069 C C . GLY A 1 258 ? 17.137 8.906 -15.318 1.00 94.88 258 GLY A C 1
ATOM 2070 O O . GLY A 1 258 ? 18.171 8.243 -15.303 1.00 94.88 258 GLY A O 1
ATOM 2071 N N . THR A 1 259 ? 16.598 9.406 -14.211 1.00 95.19 259 THR A N 1
ATOM 2072 C CA . THR A 1 259 ? 17.113 9.201 -12.854 1.00 95.19 259 THR A CA 1
ATOM 2073 C C . THR A 1 259 ? 16.145 8.333 -12.069 1.00 95.19 259 THR A C 1
ATOM 2075 O O . THR A 1 259 ? 14.941 8.586 -12.064 1.00 95.19 259 THR A O 1
ATOM 2078 N N . GLU A 1 260 ? 16.656 7.314 -11.391 1.00 95.25 260 GLU A N 1
ATOM 2079 C CA . GLU A 1 260 ? 15.839 6.487 -10.509 1.00 95.25 260 GLU A CA 1
ATOM 2080 C C . GLU A 1 260 ? 15.606 7.181 -9.164 1.00 95.25 260 GLU A C 1
ATOM 2082 O O . GLU A 1 260 ? 16.520 7.767 -8.578 1.00 95.25 260 GLU A O 1
ATOM 2087 N N . ILE A 1 261 ? 14.365 7.108 -8.694 1.00 94.69 261 ILE A N 1
ATOM 2088 C CA . ILE A 1 261 ? 13.941 7.526 -7.363 1.00 94.69 261 ILE A CA 1
ATOM 2089 C C . ILE A 1 261 ? 13.451 6.267 -6.659 1.00 94.69 261 ILE A C 1
ATOM 2091 O O . ILE A 1 261 ? 12.361 5.762 -6.942 1.00 94.69 261 ILE A O 1
ATOM 2095 N N . TYR A 1 262 ? 14.299 5.725 -5.792 1.00 93.12 262 TYR A N 1
ATOM 2096 C CA . TYR A 1 262 ? 14.080 4.423 -5.180 1.00 93.12 262 TYR A CA 1
ATOM 2097 C C . TYR A 1 262 ? 13.441 4.557 -3.797 1.00 93.12 262 TYR A C 1
ATOM 2099 O O . TYR A 1 262 ? 13.946 5.285 -2.945 1.00 93.12 262 TYR A O 1
ATOM 2107 N N . TYR A 1 263 ? 12.348 3.836 -3.564 1.00 88.94 263 TYR A N 1
ATOM 2108 C CA . TYR A 1 263 ? 11.609 3.785 -2.305 1.00 88.94 263 TYR A CA 1
ATOM 2109 C C . TYR A 1 263 ? 11.851 2.427 -1.614 1.00 88.94 263 TYR A C 1
ATOM 2111 O O . TYR A 1 263 ? 11.074 1.487 -1.819 1.00 88.94 263 TYR A O 1
ATOM 2119 N N . PRO A 1 264 ? 12.917 2.302 -0.793 1.00 81.69 264 PRO A N 1
ATOM 2120 C CA . PRO A 1 264 ? 13.398 1.021 -0.260 1.00 81.69 264 PRO A CA 1
ATOM 2121 C C . PRO A 1 264 ? 12.474 0.366 0.775 1.00 81.69 264 PRO A C 1
ATOM 2123 O O . PRO A 1 264 ? 12.688 -0.782 1.128 1.00 81.69 264 PRO A O 1
ATOM 2126 N N . ASN A 1 265 ? 11.482 1.092 1.300 1.00 69.50 265 ASN A N 1
ATOM 2127 C CA . ASN A 1 265 ? 10.560 0.606 2.333 1.00 69.50 265 ASN A CA 1
ATOM 2128 C C . ASN A 1 265 ? 9.100 0.955 1.975 1.00 69.50 265 ASN A C 1
ATOM 2130 O O . ASN A 1 265 ? 8.312 1.346 2.834 1.00 69.50 265 ASN A O 1
ATOM 2134 N N . GLY A 1 266 ? 8.740 0.911 0.689 1.00 65.38 266 GLY A N 1
ATOM 2135 C CA . GLY A 1 266 ? 7.454 1.437 0.213 1.00 65.38 266 GLY A CA 1
ATOM 2136 C C . GLY A 1 266 ? 7.435 2.965 0.048 1.00 65.38 266 GLY A C 1
ATOM 2137 O O . GLY A 1 266 ? 8.337 3.671 0.496 1.00 65.38 266 GLY A O 1
ATOM 2138 N N . TYR A 1 267 ? 6.390 3.472 -0.615 1.00 65.56 267 TYR A N 1
ATOM 2139 C CA . TYR A 1 267 ? 6.286 4.862 -1.093 1.00 65.56 267 TYR A CA 1
ATOM 2140 C C . TYR A 1 267 ? 6.049 5.925 0.003 1.00 65.56 267 TYR A C 1
ATOM 2142 O O . TYR A 1 267 ? 5.999 7.109 -0.307 1.00 65.56 267 TYR A O 1
ATOM 2150 N N . GLU A 1 268 ? 5.882 5.522 1.266 1.00 55.38 268 GLU A N 1
ATOM 2151 C CA . GLU A 1 268 ? 5.622 6.425 2.409 1.00 55.38 268 GLU A CA 1
ATOM 2152 C C . GLU A 1 268 ? 6.879 6.702 3.251 1.00 55.38 268 GLU A C 1
ATOM 2154 O O . GLU A 1 268 ? 6.849 7.475 4.206 1.00 55.38 268 GLU A O 1
ATOM 2159 N N . ASN A 1 269 ? 7.999 6.069 2.899 1.00 59.88 269 ASN A N 1
ATOM 2160 C CA . ASN A 1 269 ? 9.287 6.228 3.561 1.00 59.88 269 ASN A CA 1
ATOM 2161 C C . ASN A 1 269 ? 10.248 7.073 2.712 1.00 59.88 269 ASN A C 1
ATOM 2163 O O . ASN A 1 269 ? 10.035 7.273 1.518 1.00 59.88 269 ASN A O 1
ATOM 2167 N N . LYS A 1 270 ? 11.346 7.545 3.323 1.00 79.50 270 LYS A N 1
ATOM 2168 C CA . LYS A 1 270 ? 12.378 8.338 2.631 1.00 79.50 270 LYS A CA 1
ATOM 2169 C C . LYS A 1 270 ? 12.867 7.629 1.361 1.00 79.50 270 LYS A C 1
ATOM 2171 O O . LYS A 1 270 ? 13.431 6.536 1.442 1.00 79.50 270 LYS A O 1
ATOM 2176 N N . TYR A 1 271 ? 12.706 8.288 0.217 1.00 87.12 271 TYR A N 1
ATOM 2177 C CA . TYR A 1 271 ? 13.283 7.853 -1.050 1.00 87.12 271 TYR A CA 1
ATOM 2178 C C . TYR A 1 271 ? 14.783 8.155 -1.134 1.00 87.12 271 TYR A C 1
ATOM 2180 O O . TYR A 1 271 ? 15.321 9.028 -0.449 1.00 87.12 271 TYR A O 1
ATOM 2188 N N . ARG A 1 272 ? 15.459 7.431 -2.025 1.00 89.19 272 ARG A N 1
ATOM 2189 C CA . ARG A 1 272 ? 16.849 7.631 -2.427 1.00 89.19 272 ARG A CA 1
ATOM 2190 C C . ARG A 1 272 ? 16.883 8.190 -3.848 1.00 89.19 272 ARG A C 1
ATOM 2192 O O . ARG A 1 272 ? 16.290 7.613 -4.756 1.00 89.19 272 ARG A O 1
ATOM 2199 N N . HIS A 1 273 ? 17.621 9.280 -4.041 1.00 91.00 273 HIS A N 1
ATOM 2200 C CA . HIS A 1 273 ? 18.073 9.689 -5.368 1.00 91.00 273 HIS A CA 1
ATOM 2201 C C . HIS A 1 273 ? 19.227 8.784 -5.799 1.00 91.00 273 HIS A C 1
ATOM 2203 O O . HIS A 1 273 ? 20.269 8.767 -5.148 1.00 91.00 273 HIS A O 1
ATOM 2209 N N . CYS A 1 274 ? 19.038 8.050 -6.887 1.00 92.69 274 CYS A N 1
ATOM 2210 C CA . CYS A 1 274 ? 20.076 7.216 -7.483 1.00 92.69 274 CYS A CA 1
ATOM 2211 C C . CYS A 1 274 ? 20.950 8.038 -8.440 1.00 92.69 274 CYS A C 1
ATOM 2213 O O . CYS A 1 274 ? 20.556 9.126 -8.873 1.00 92.69 274 CYS A O 1
ATOM 2215 N N . LYS A 1 275 ? 22.121 7.514 -8.815 1.00 90.81 275 LYS A N 1
ATOM 2216 C CA . LYS A 1 275 ? 23.052 8.151 -9.757 1.00 90.81 275 LYS A CA 1
ATOM 2217 C C . LYS A 1 275 ? 22.333 8.565 -11.067 1.00 90.81 275 LYS A C 1
ATOM 2219 O O . LYS A 1 275 ? 21.895 7.694 -11.822 1.00 90.81 275 LYS A O 1
ATOM 2224 N N . PRO A 1 276 ? 22.224 9.872 -11.391 1.00 89.69 276 PRO A N 1
ATOM 2225 C CA . PRO A 1 276 ? 21.440 10.341 -12.538 1.00 89.69 276 PRO A CA 1
ATOM 2226 C C . PRO A 1 276 ? 21.916 9.763 -13.873 1.00 89.69 276 PRO A C 1
ATOM 2228 O O . PRO A 1 276 ? 23.096 9.886 -14.195 1.00 89.69 276 PRO A O 1
ATOM 2231 N N . ARG A 1 277 ? 20.999 9.201 -14.677 1.00 87.44 277 ARG A N 1
ATOM 2232 C CA . ARG A 1 277 ? 21.268 8.533 -15.975 1.00 87.44 277 ARG A CA 1
ATOM 2233 C C . ARG A 1 277 ? 22.055 7.218 -15.892 1.00 87.44 277 ARG A C 1
ATOM 2235 O O . ARG A 1 277 ? 22.467 6.702 -16.930 1.00 87.44 277 ARG A O 1
ATOM 2242 N N . TYR A 1 278 ? 22.268 6.666 -14.696 1.00 88.19 278 TYR A N 1
ATOM 2243 C CA . TYR A 1 278 ? 22.963 5.393 -14.510 1.00 88.19 278 TYR A CA 1
ATOM 2244 C C . TYR A 1 278 ? 22.105 4.349 -13.794 1.00 88.19 278 TYR A C 1
ATOM 2246 O O . TYR A 1 278 ? 21.270 4.652 -12.945 1.00 88.19 278 TYR A O 1
ATOM 2254 N N . GLU A 1 279 ? 22.382 3.094 -14.120 1.00 86.69 279 GLU A N 1
ATOM 2255 C CA . GLU A 1 279 ? 21.876 1.901 -13.448 1.00 86.69 279 GLU A CA 1
ATOM 2256 C C . GLU A 1 279 ? 22.660 1.663 -12.137 1.00 86.69 279 GLU A C 1
ATOM 2258 O O . GLU A 1 279 ? 23.557 0.827 -12.059 1.00 86.69 279 GLU A O 1
ATOM 2263 N N . ASP A 1 280 ? 22.347 2.459 -11.113 1.00 87.12 280 ASP A N 1
ATOM 2264 C CA . ASP A 1 280 ? 23.017 2.506 -9.804 1.00 87.12 280 ASP A CA 1
ATOM 2265 C C . ASP A 1 280 ? 22.846 1.228 -8.948 1.00 87.12 280 ASP A C 1
ATOM 2267 O O . ASP A 1 280 ? 21.723 0.881 -8.560 1.00 87.12 280 ASP A O 1
ATOM 2271 N N . SER A 1 281 ? 23.942 0.532 -8.614 1.00 84.50 281 SER A N 1
ATOM 2272 C CA . SER A 1 281 ? 23.933 -0.709 -7.813 1.00 84.50 281 SER A CA 1
ATOM 2273 C C . SER A 1 281 ? 23.309 -0.570 -6.426 1.00 84.50 281 SER A C 1
ATOM 2275 O O . SER A 1 281 ? 22.902 -1.582 -5.859 1.00 84.50 281 SER A O 1
ATOM 2277 N N . ASP A 1 282 ? 23.196 0.655 -5.915 1.00 86.25 282 ASP A N 1
ATOM 2278 C CA . ASP A 1 282 ? 22.804 0.936 -4.535 1.00 86.25 282 ASP A CA 1
ATOM 2279 C C . ASP A 1 282 ? 21.314 1.339 -4.417 1.00 86.25 282 ASP A C 1
ATOM 2281 O O . ASP A 1 282 ? 20.885 1.888 -3.395 1.00 86.25 282 ASP A O 1
ATOM 2285 N N . CYS A 1 283 ? 20.537 1.091 -5.479 1.00 90.00 283 CYS A N 1
ATOM 2286 C CA . CYS A 1 283 ? 19.094 1.322 -5.586 1.00 90.00 283 CYS A CA 1
ATOM 2287 C C . CYS A 1 283 ? 18.320 0.017 -5.873 1.00 90.00 283 CYS A C 1
ATOM 2289 O O . CYS A 1 283 ? 18.580 -0.986 -5.208 1.00 90.00 283 CYS A O 1
ATOM 2291 N N . SER A 1 284 ? 17.341 0.007 -6.791 1.00 88.88 284 SER A N 1
ATOM 2292 C CA . SER A 1 284 ? 16.498 -1.174 -7.005 1.00 88.88 284 SER A CA 1
ATOM 2293 C C . SER A 1 284 ? 17.278 -2.385 -7.548 1.00 88.88 284 SER A C 1
ATOM 2295 O O . SER A 1 284 ? 18.210 -2.224 -8.348 1.00 88.88 284 SER A O 1
ATOM 2297 N N . PRO A 1 285 ? 16.907 -3.618 -7.146 1.00 82.12 285 PRO A N 1
ATOM 2298 C CA . PRO A 1 285 ? 17.481 -4.832 -7.712 1.00 82.12 285 PRO A CA 1
ATOM 2299 C C . PRO A 1 285 ? 17.230 -4.974 -9.221 1.00 82.12 285 PRO A C 1
ATOM 2301 O O . PRO A 1 285 ? 16.137 -4.746 -9.739 1.00 82.12 285 PRO A O 1
ATOM 2304 N N . ARG A 1 286 ? 18.257 -5.430 -9.936 1.00 77.44 286 ARG A N 1
ATOM 2305 C CA . ARG A 1 286 ? 18.268 -5.653 -11.395 1.00 77.44 286 ARG A CA 1
ATOM 2306 C C . ARG A 1 286 ? 18.227 -7.115 -11.786 1.00 77.44 286 ARG A C 1
ATOM 2308 O O . ARG A 1 286 ? 18.024 -7.427 -12.955 1.00 77.44 286 ARG A O 1
ATOM 2315 N N . THR A 1 287 ? 18.447 -7.992 -10.817 1.00 69.12 287 THR A N 1
ATOM 2316 C CA . THR A 1 287 ? 18.361 -9.436 -10.985 1.00 69.12 287 THR A CA 1
ATOM 2317 C C . THR A 1 287 ? 16.920 -9.823 -11.261 1.00 69.12 287 THR A C 1
ATOM 2319 O O . THR A 1 287 ? 16.044 -9.553 -10.437 1.00 69.12 287 THR A O 1
ATOM 2322 N N . LEU A 1 288 ? 16.675 -10.501 -12.379 1.00 66.50 288 LEU A N 1
ATOM 2323 C CA . LEU A 1 288 ? 15.385 -11.147 -12.571 1.00 66.50 288 LEU A CA 1
ATOM 2324 C C . LEU A 1 288 ? 15.286 -12.345 -11.613 1.00 66.50 288 LEU A C 1
ATOM 2326 O O . LEU A 1 288 ? 16.227 -13.141 -11.533 1.00 66.50 288 LEU A O 1
ATOM 2330 N N . PRO A 1 289 ? 14.181 -12.481 -10.862 1.00 60.03 289 PRO A N 1
ATOM 2331 C CA . PRO A 1 289 ? 13.994 -13.621 -9.980 1.00 60.03 289 PRO A CA 1
ATOM 2332 C C . PRO A 1 289 ? 13.824 -14.904 -10.809 1.00 60.03 289 PRO A C 1
ATOM 2334 O O . PRO A 1 289 ? 13.464 -14.862 -11.987 1.00 60.03 289 PRO A O 1
ATOM 2337 N N . SER A 1 290 ? 14.076 -16.064 -10.197 1.00 58.88 290 SER A N 1
ATOM 2338 C CA . SER A 1 290 ? 13.968 -17.347 -10.905 1.00 58.88 290 SER A CA 1
ATOM 2339 C C . SER A 1 290 ? 12.553 -17.581 -11.456 1.00 58.88 290 SER A C 1
ATOM 2341 O O . SER A 1 290 ? 11.574 -17.084 -10.896 1.00 58.88 290 SER A O 1
ATOM 2343 N N . VAL A 1 291 ? 12.415 -18.399 -12.505 1.00 52.03 291 VAL A N 1
ATOM 2344 C CA . VAL A 1 291 ? 11.093 -18.770 -13.057 1.00 52.03 291 VAL A CA 1
ATOM 2345 C C . VAL A 1 291 ? 10.188 -19.387 -11.981 1.00 52.03 291 VAL A C 1
ATOM 2347 O O . VAL A 1 291 ? 8.997 -19.092 -11.933 1.00 52.03 291 VAL A O 1
ATOM 2350 N N . TRP A 1 292 ? 10.753 -20.157 -11.047 1.00 43.00 292 TRP A N 1
ATOM 2351 C CA . TRP A 1 292 ? 10.027 -20.670 -9.882 1.00 43.00 292 TRP A CA 1
ATOM 2352 C C . TRP A 1 292 ? 9.528 -19.554 -8.964 1.00 43.00 292 TRP A C 1
ATOM 2354 O O . TRP A 1 292 ? 8.377 -19.577 -8.540 1.00 43.00 292 TRP A O 1
ATOM 2364 N N . THR A 1 293 ? 10.354 -18.543 -8.699 1.00 53.91 293 THR A N 1
ATOM 2365 C CA . THR A 1 293 ? 9.956 -17.370 -7.912 1.00 53.91 293 THR A CA 1
ATOM 2366 C C . THR A 1 293 ? 8.824 -16.602 -8.601 1.00 53.91 293 THR A C 1
ATOM 2368 O O . THR A 1 293 ? 7.838 -16.267 -7.950 1.00 53.91 293 THR A O 1
ATOM 2371 N N . LEU A 1 294 ? 8.910 -16.395 -9.922 1.00 57.75 294 LEU A N 1
ATOM 2372 C CA . LEU A 1 294 ? 7.849 -15.767 -10.722 1.00 57.75 294 LEU A CA 1
ATOM 2373 C C . LEU A 1 294 ? 6.520 -16.536 -10.642 1.00 57.75 294 LEU A C 1
ATOM 2375 O O . LEU A 1 294 ? 5.463 -15.917 -10.560 1.00 57.75 294 LEU A O 1
ATOM 2379 N N . LEU A 1 295 ? 6.566 -17.873 -10.647 1.00 42.59 295 LEU A N 1
ATOM 2380 C CA . LEU A 1 295 ? 5.380 -18.731 -10.585 1.00 42.59 295 LEU A CA 1
ATOM 2381 C C . LEU A 1 295 ? 4.766 -18.804 -9.177 1.00 42.59 295 LEU A C 1
ATOM 2383 O O . LEU A 1 295 ? 3.551 -18.652 -9.034 1.00 42.59 295 LEU A O 1
ATOM 2387 N N . PHE A 1 296 ? 5.583 -19.028 -8.144 1.00 42.16 296 PHE A N 1
ATOM 2388 C CA . PHE A 1 296 ? 5.110 -19.243 -6.771 1.00 42.16 296 PHE A CA 1
ATOM 2389 C C . PHE A 1 296 ? 4.779 -17.943 -6.024 1.00 42.16 296 PHE A C 1
ATOM 2391 O O . PHE A 1 296 ? 3.842 -17.931 -5.230 1.00 42.16 296 PHE A O 1
ATOM 2398 N N . TYR A 1 297 ? 5.483 -16.842 -6.308 1.00 50.69 297 TYR A N 1
ATOM 2399 C CA . TYR A 1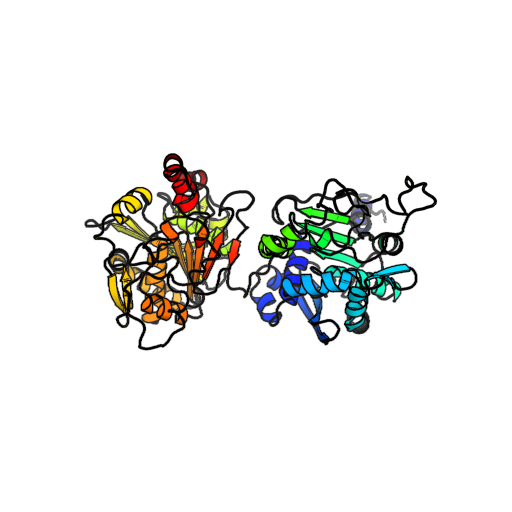 297 ? 5.310 -15.547 -5.629 1.00 50.69 297 TYR A CA 1
ATOM 2400 C C . TYR A 1 297 ? 4.600 -14.503 -6.506 1.00 50.69 297 TYR A C 1
ATOM 2402 O O . TYR A 1 297 ? 4.618 -13.311 -6.200 1.00 50.69 297 TYR A O 1
ATOM 2410 N N . LYS A 1 298 ? 3.927 -14.936 -7.584 1.00 52.84 298 LYS A N 1
ATOM 2411 C CA . LYS A 1 298 ? 3.208 -14.071 -8.541 1.00 52.84 298 LYS A CA 1
ATOM 2412 C C . LYS A 1 298 ? 2.306 -13.018 -7.874 1.00 52.84 298 LYS A C 1
ATOM 2414 O O . LYS A 1 298 ? 2.217 -11.895 -8.363 1.00 52.84 298 LYS A O 1
ATOM 2419 N N . ASP A 1 299 ? 1.657 -13.371 -6.762 1.00 51.69 299 ASP A N 1
ATOM 2420 C CA . ASP A 1 299 ? 0.724 -12.497 -6.045 1.00 51.69 299 ASP A CA 1
ATOM 2421 C C . ASP A 1 299 ? 1.471 -11.394 -5.274 1.00 51.69 299 ASP A C 1
ATOM 2423 O O . ASP A 1 299 ? 1.026 -10.250 -5.262 1.00 51.69 299 ASP A O 1
ATOM 2427 N N . GLU A 1 300 ? 2.628 -11.710 -4.686 1.00 57.16 300 GLU A N 1
ATOM 2428 C CA . GLU A 1 300 ? 3.489 -10.766 -3.959 1.00 57.16 300 GLU A CA 1
ATOM 2429 C C . GLU A 1 300 ? 4.193 -9.799 -4.919 1.00 57.16 300 GLU A C 1
ATOM 2431 O O . GLU A 1 300 ? 4.146 -8.582 -4.733 1.00 57.16 300 GLU A O 1
ATOM 2436 N N . LEU A 1 301 ? 4.745 -10.330 -6.014 1.00 64.00 301 LEU A N 1
ATOM 2437 C CA . LEU A 1 301 ? 5.319 -9.544 -7.110 1.00 64.00 301 LEU A CA 1
ATOM 2438 C C . LEU A 1 301 ? 4.285 -8.564 -7.682 1.00 64.00 301 LEU A C 1
ATOM 2440 O O . LEU A 1 301 ? 4.563 -7.382 -7.879 1.00 64.00 301 LEU A O 1
ATOM 2444 N N . ASN A 1 302 ? 3.053 -9.037 -7.875 1.00 63.72 302 ASN A N 1
ATOM 2445 C CA . ASN A 1 302 ? 1.927 -8.211 -8.281 1.00 63.72 302 ASN A CA 1
ATOM 2446 C C . ASN A 1 302 ? 1.544 -7.148 -7.230 1.00 63.72 302 ASN A C 1
ATOM 2448 O O . ASN A 1 302 ? 1.259 -6.003 -7.592 1.00 63.72 302 ASN A O 1
ATOM 2452 N N . ILE A 1 303 ? 1.527 -7.503 -5.940 1.00 64.75 303 ILE A N 1
ATOM 2453 C CA . ILE A 1 303 ? 1.275 -6.558 -4.844 1.00 64.75 303 ILE A CA 1
ATOM 2454 C C . ILE A 1 303 ? 2.291 -5.418 -4.902 1.00 64.75 303 ILE A C 1
ATOM 2456 O O . ILE A 1 303 ? 1.863 -4.260 -4.899 1.00 64.75 303 ILE A O 1
ATOM 2460 N N . ASN A 1 304 ? 3.586 -5.733 -5.014 1.00 75.12 304 ASN A N 1
ATOM 2461 C CA . ASN A 1 304 ? 4.669 -4.752 -5.071 1.00 75.12 304 ASN A CA 1
ATOM 2462 C C . ASN A 1 304 ? 4.599 -3.878 -6.324 1.00 75.12 304 ASN A C 1
ATOM 2464 O O . ASN A 1 304 ? 4.575 -2.653 -6.204 1.00 75.12 304 ASN A O 1
ATOM 2468 N N . HIS A 1 305 ? 4.417 -4.480 -7.502 1.00 80.75 305 HIS A N 1
ATOM 2469 C CA . HIS A 1 305 ? 4.239 -3.734 -8.747 1.00 80.75 305 HIS A CA 1
ATOM 2470 C C . HIS A 1 305 ? 3.032 -2.776 -8.711 1.00 80.75 305 HIS A C 1
ATOM 2472 O O . HIS A 1 305 ? 3.050 -1.729 -9.349 1.00 80.75 305 HIS A O 1
ATOM 2478 N N . ASN A 1 306 ? 1.994 -3.070 -7.920 1.00 76.31 306 ASN A N 1
ATOM 2479 C CA . ASN A 1 306 ? 0.827 -2.199 -7.731 1.00 76.31 306 ASN A CA 1
ATOM 2480 C C . ASN A 1 306 ? 0.883 -1.347 -6.443 1.00 76.31 306 ASN A C 1
ATOM 2482 O O . ASN A 1 306 ? -0.165 -0.893 -5.977 1.00 76.31 306 ASN A O 1
ATOM 2486 N N . ARG A 1 307 ? 2.046 -1.137 -5.804 1.00 75.31 307 ARG A N 1
ATOM 2487 C CA . ARG A 1 307 ? 2.147 -0.280 -4.596 1.00 75.31 307 ARG A CA 1
ATOM 2488 C C . ARG A 1 307 ? 2.212 1.218 -4.890 1.00 75.31 307 ARG A C 1
ATOM 2490 O O . ARG A 1 307 ? 1.863 1.982 -4.004 1.00 75.31 307 ARG A O 1
ATOM 2497 N N . TYR A 1 308 ? 2.585 1.652 -6.091 1.00 82.38 308 TYR A N 1
ATOM 2498 C CA . TYR A 1 308 ? 2.748 3.074 -6.431 1.00 82.38 308 TYR A CA 1
ATOM 2499 C C . TYR A 1 308 ? 1.490 3.913 -6.166 1.00 82.38 308 TYR A C 1
ATOM 2501 O O . TYR A 1 308 ? 0.520 3.815 -6.914 1.00 82.38 308 TYR A O 1
ATOM 2509 N N . PHE A 1 309 ? 1.537 4.745 -5.116 1.00 75.25 309 PHE A N 1
ATOM 2510 C CA . PHE A 1 309 ? 0.566 5.804 -4.801 1.00 75.25 309 PHE A CA 1
ATOM 2511 C C . PHE A 1 309 ? -0.891 5.380 -5.065 1.00 75.25 309 PHE A C 1
ATOM 2513 O O . PHE A 1 309 ? -1.602 5.977 -5.873 1.00 75.25 309 PHE A O 1
ATOM 2520 N N . ARG A 1 310 ? -1.303 4.271 -4.439 1.00 66.94 310 ARG A N 1
ATOM 2521 C CA . ARG A 1 310 ? -2.535 3.540 -4.773 1.00 66.94 310 ARG A CA 1
ATOM 2522 C C . ARG A 1 310 ? -3.787 4.428 -4.741 1.00 66.94 310 ARG A C 1
ATOM 2524 O O . ARG A 1 310 ? -4.113 5.001 -3.707 1.00 66.94 310 ARG A O 1
ATOM 2531 N N . ILE A 1 311 ? -4.586 4.385 -5.814 1.00 56.84 311 ILE A N 1
ATOM 2532 C CA . ILE A 1 311 ? -6.043 4.527 -5.663 1.00 56.84 311 ILE A CA 1
ATOM 2533 C C . ILE A 1 311 ? -6.596 3.175 -5.238 1.00 56.84 311 ILE A C 1
ATOM 2535 O O . ILE A 1 311 ? -6.423 2.170 -5.933 1.00 56.84 311 ILE A O 1
ATOM 2539 N N . GLU A 1 312 ? -7.340 3.162 -4.146 1.00 52.12 312 GLU A N 1
ATOM 2540 C CA . GLU A 1 312 ? -7.998 1.976 -3.612 1.00 52.12 312 GLU A CA 1
ATOM 2541 C C . GLU A 1 312 ? -9.078 1.446 -4.555 1.00 52.12 312 GLU A C 1
ATOM 2543 O O . GLU A 1 312 ? -9.756 2.194 -5.267 1.00 52.12 312 GLU A O 1
ATOM 2548 N N . LYS A 1 313 ? -9.248 0.121 -4.620 1.00 44.72 313 LYS A N 1
ATOM 2549 C CA . LYS A 1 313 ? -10.243 -0.465 -5.522 1.00 44.72 313 LYS A CA 1
ATOM 2550 C C . LYS A 1 313 ? -11.663 -0.070 -5.093 1.00 44.72 313 LYS A C 1
ATOM 2552 O O . LYS A 1 313 ? -12.182 -0.572 -4.111 1.00 44.72 313 LYS A O 1
ATOM 2557 N N . ASN A 1 314 ? -12.249 0.816 -5.910 1.00 45.75 314 ASN A N 1
ATOM 2558 C CA . ASN A 1 314 ? -13.639 1.295 -5.929 1.00 45.75 314 ASN A CA 1
ATOM 2559 C C . ASN A 1 314 ? -13.961 2.539 -5.079 1.00 45.75 314 ASN A C 1
ATOM 2561 O O . ASN A 1 314 ? -15.133 2.868 -4.943 1.00 45.75 314 ASN A O 1
ATOM 2565 N N . GLY A 1 315 ? -12.959 3.264 -4.557 1.00 48.03 315 GLY A N 1
ATOM 2566 C CA . GLY A 1 315 ? -13.201 4.453 -3.710 1.00 48.03 315 GLY A CA 1
ATOM 2567 C C . GLY A 1 315 ? -13.906 4.121 -2.385 1.00 48.03 315 GLY A C 1
ATOM 2568 O O . GLY A 1 315 ? -14.496 4.982 -1.742 1.00 48.03 315 GLY A O 1
ATOM 2569 N N . GLU A 1 316 ? -13.878 2.840 -2.022 1.00 65.12 316 GLU A N 1
ATOM 2570 C CA . GLU A 1 316 ? -14.688 2.233 -0.971 1.00 65.12 316 GLU A CA 1
ATOM 2571 C C . GLU A 1 316 ? -13.950 2.191 0.389 1.00 65.12 316 GLU A C 1
ATOM 2573 O O . GLU A 1 316 ? -14.604 2.397 1.412 1.00 65.12 316 GLU A O 1
ATOM 2578 N N . TYR A 1 317 ? -12.610 2.045 0.363 1.00 78.31 317 TYR A N 1
ATOM 2579 C CA . TYR A 1 317 ? -11.606 1.880 1.446 1.00 78.31 317 TYR A CA 1
ATOM 2580 C C . TYR A 1 317 ? -11.940 2.461 2.843 1.00 78.31 317 TYR A C 1
ATOM 2582 O O . TYR A 1 317 ? -12.832 1.956 3.518 1.00 78.31 317 TYR A O 1
ATOM 2590 N N . ASN A 1 318 ? -11.239 3.441 3.424 1.00 82.50 318 ASN A N 1
ATOM 2591 C CA . ASN A 1 318 ? -9.985 4.093 3.021 1.00 82.50 318 ASN A CA 1
ATOM 2592 C C . ASN A 1 318 ? -8.930 3.870 4.114 1.00 82.50 318 ASN A C 1
ATOM 2594 O O . ASN A 1 318 ? -9.268 3.928 5.289 1.00 82.50 318 ASN A O 1
ATOM 2598 N N . HIS A 1 319 ? -7.673 3.623 3.746 1.00 84.81 319 HIS A N 1
ATOM 2599 C CA . HIS A 1 319 ? -6.557 3.411 4.669 1.00 84.81 319 HIS A CA 1
ATOM 2600 C C . HIS A 1 319 ? -6.313 4.582 5.634 1.00 84.81 319 HIS A C 1
ATOM 2602 O O . HIS A 1 319 ? -6.202 4.356 6.835 1.00 84.81 319 HIS A O 1
ATOM 2608 N N . GLU A 1 320 ? -6.294 5.826 5.150 1.00 84.56 320 GLU A N 1
ATOM 2609 C CA . GLU A 1 320 ? -6.133 7.022 6.003 1.00 84.56 320 GLU A CA 1
ATOM 2610 C C . GLU A 1 320 ? -7.345 7.192 6.942 1.00 84.56 320 GLU A C 1
ATOM 2612 O O . GLU A 1 320 ? -7.209 7.526 8.121 1.00 84.56 320 GLU A O 1
ATOM 2617 N N . GLU A 1 321 ? -8.546 6.884 6.438 1.00 90.25 321 GLU A N 1
ATOM 2618 C CA . GLU A 1 321 ? -9.777 6.842 7.235 1.00 90.25 321 GLU A CA 1
ATOM 2619 C C . GLU A 1 321 ? -9.700 5.725 8.294 1.00 90.25 321 GLU A C 1
ATOM 2621 O O . GLU A 1 321 ? -10.034 5.956 9.450 1.00 90.25 321 GLU A O 1
ATOM 2626 N N . ALA A 1 322 ? -9.182 4.542 7.959 1.00 91.81 322 ALA A N 1
ATOM 2627 C CA . ALA A 1 322 ? -9.012 3.423 8.881 1.00 91.81 322 ALA A CA 1
ATOM 2628 C C . ALA A 1 322 ? -7.958 3.703 9.966 1.00 91.81 322 ALA A C 1
ATOM 2630 O O . ALA A 1 322 ? -8.184 3.356 11.126 1.00 91.81 322 ALA A O 1
ATOM 2631 N N . GLN A 1 323 ? -6.857 4.388 9.631 1.00 90.19 323 GLN A N 1
ATOM 2632 C CA . GLN A 1 323 ? -5.879 4.886 10.606 1.00 90.19 323 GLN A CA 1
ATOM 2633 C C . GLN A 1 323 ? -6.525 5.855 11.608 1.00 90.19 323 GLN A C 1
ATOM 2635 O O . GLN A 1 323 ? -6.343 5.710 12.822 1.00 90.19 323 GLN A O 1
ATOM 2640 N N . LEU A 1 324 ? -7.320 6.815 11.117 1.00 91.75 324 LEU A N 1
ATOM 2641 C CA . LEU A 1 324 ? -8.077 7.741 11.962 1.00 91.75 324 LEU A CA 1
ATOM 2642 C C . LEU A 1 324 ? -9.078 6.990 12.856 1.00 91.75 324 LEU A C 1
ATOM 2644 O O . LEU A 1 324 ? -9.104 7.211 14.065 1.00 91.75 324 LEU A O 1
ATOM 2648 N N . LEU A 1 325 ? -9.859 6.064 12.294 1.00 94.56 325 LEU A N 1
ATOM 2649 C CA . LEU A 1 325 ? -10.822 5.248 13.043 1.00 94.56 325 LEU A CA 1
ATOM 2650 C C . LEU A 1 325 ? -10.127 4.359 14.096 1.00 94.56 325 LEU A C 1
ATOM 2652 O O . LEU A 1 325 ? -10.667 4.178 15.188 1.00 94.56 325 LEU A O 1
ATOM 2656 N N . GLY A 1 326 ? -8.899 3.894 13.836 1.00 92.00 326 GLY A N 1
ATOM 2657 C CA . GLY A 1 326 ? -8.040 3.213 14.814 1.00 92.00 326 GLY A CA 1
ATOM 2658 C C . GLY A 1 326 ? -7.721 4.073 16.036 1.00 92.00 326 GLY A C 1
ATOM 2659 O O . GLY A 1 326 ? -7.942 3.648 17.173 1.00 92.00 326 GLY A O 1
ATOM 2660 N N . LYS A 1 327 ? -7.295 5.323 15.813 1.00 90.69 327 LYS A N 1
ATOM 2661 C CA . LYS A 1 327 ? -7.084 6.309 16.888 1.00 90.69 327 LYS A CA 1
ATOM 2662 C C . LYS A 1 327 ? -8.383 6.662 17.618 1.00 90.69 327 LYS A C 1
ATOM 2664 O O . LYS A 1 327 ? -8.373 6.750 18.842 1.00 90.69 327 LYS A O 1
ATOM 2669 N N . ILE A 1 328 ? -9.513 6.787 16.917 1.00 93.31 328 ILE A N 1
ATOM 2670 C CA . ILE A 1 328 ? -10.829 7.035 17.538 1.00 93.31 328 ILE A CA 1
ATOM 2671 C C . ILE A 1 328 ? -11.233 5.857 18.448 1.00 93.31 328 ILE A C 1
ATOM 2673 O O . ILE A 1 328 ? -11.691 6.071 19.571 1.00 93.31 328 ILE A O 1
ATOM 2677 N N . CYS A 1 329 ? -10.989 4.611 18.028 1.00 91.50 329 CYS A N 1
ATOM 2678 C CA . CYS A 1 329 ? -11.228 3.417 18.848 1.00 91.50 329 CYS A CA 1
ATOM 2679 C C . CYS A 1 329 ? -10.267 3.290 20.049 1.00 91.50 329 CYS A C 1
ATOM 2681 O O . CYS A 1 329 ? -10.618 2.699 21.076 1.00 91.50 329 CYS A O 1
ATOM 2683 N N . ALA A 1 330 ? -9.065 3.865 19.962 1.00 86.12 330 ALA A N 1
ATOM 2684 C CA . ALA A 1 330 ? -8.186 4.034 21.115 1.00 86.12 330 ALA A CA 1
ATOM 2685 C C . ALA A 1 330 ? -8.746 5.091 22.084 1.00 86.12 330 ALA A C 1
ATOM 2687 O O . ALA A 1 330 ? -8.964 4.792 23.255 1.00 86.12 330 ALA A O 1
ATOM 2688 N N . MET A 1 331 ? -9.083 6.278 21.575 1.00 88.69 331 MET A N 1
ATOM 2689 C CA . MET A 1 331 ? -9.621 7.414 22.332 1.00 88.69 331 MET A CA 1
ATOM 2690 C C . MET A 1 331 ? -10.952 7.104 23.036 1.00 88.69 331 MET A C 1
ATOM 2692 O O . MET A 1 331 ? -11.134 7.495 24.186 1.00 88.69 331 MET A O 1
ATOM 2696 N N . VAL A 1 332 ? -11.881 6.348 22.433 1.00 88.12 332 VAL A N 1
ATOM 2697 C CA . VAL A 1 332 ? -13.111 5.942 23.149 1.00 88.12 332 VAL A CA 1
ATOM 2698 C C . VAL A 1 332 ? -12.784 5.070 24.373 1.00 88.12 332 VAL A C 1
ATOM 2700 O O . VAL A 1 332 ? -13.504 5.103 25.371 1.00 88.12 332 VAL A O 1
ATOM 2703 N N . SER A 1 333 ? -11.662 4.344 24.339 1.00 79.44 333 SER A N 1
ATOM 2704 C CA . SER A 1 333 ? -11.168 3.505 25.437 1.00 79.44 333 SER A CA 1
ATOM 2705 C C . SER A 1 333 ? -10.326 4.270 26.471 1.00 79.44 333 SER A C 1
ATOM 2707 O O . SER A 1 333 ? -10.013 3.692 27.512 1.00 79.44 333 SER A O 1
ATOM 2709 N N . CYS A 1 334 ? -9.992 5.538 26.205 1.00 76.38 334 CYS A N 1
ATOM 2710 C CA . CYS A 1 334 ? -9.272 6.436 27.109 1.00 76.38 334 CYS A CA 1
ATOM 2711 C C . CYS A 1 334 ? -10.112 6.791 28.347 1.00 76.38 334 CYS A C 1
ATOM 2713 O O . CYS A 1 334 ? -11.342 6.933 28.243 1.00 76.38 334 CYS A O 1
ATOM 2715 N N . PHE A 1 335 ? -9.467 6.960 29.509 1.00 73.75 335 PHE A N 1
ATOM 2716 C CA . PHE A 1 335 ? -10.125 7.499 30.701 1.00 73.75 335 PHE A CA 1
ATOM 2717 C C . PHE A 1 335 ? -10.390 9.003 30.517 1.00 73.75 335 PHE A C 1
ATOM 2719 O O . PHE A 1 335 ? -11.539 9.448 30.597 1.00 73.75 335 PHE A O 1
ATOM 2726 N N . TRP A 1 336 ? -9.351 9.755 30.148 1.00 79.25 336 TRP A N 1
ATOM 2727 C CA . TRP A 1 336 ? -9.370 11.196 29.865 1.00 79.25 336 TRP A CA 1
ATOM 2728 C C . TRP A 1 336 ? -9.609 11.497 28.376 1.00 79.25 336 TRP A C 1
ATOM 2730 O O . TRP A 1 336 ? -8.813 12.154 27.713 1.00 79.25 336 TRP A O 1
ATOM 2740 N N . ASP A 1 337 ? -10.699 10.976 27.810 1.00 80.44 337 ASP A N 1
ATOM 2741 C CA . ASP A 1 337 ? -10.943 11.008 26.355 1.00 80.44 337 ASP A CA 1
ATOM 2742 C C . ASP A 1 337 ? -10.864 12.394 25.684 1.00 80.44 337 ASP A C 1
ATOM 2744 O O . ASP A 1 337 ? -10.409 12.478 24.545 1.00 80.44 337 ASP A O 1
ATOM 2748 N N . ASN A 1 338 ? -11.235 13.471 26.379 1.00 84.19 338 ASN A N 1
ATOM 2749 C CA . ASN A 1 338 ? -11.045 14.844 25.903 1.00 84.19 338 ASN A CA 1
ATOM 2750 C C . ASN A 1 338 ? -9.556 15.219 25.759 1.00 84.19 338 ASN A C 1
ATOM 2752 O O . ASN A 1 338 ? -9.178 15.844 24.774 1.00 84.19 338 ASN A O 1
ATOM 2756 N N . GLU A 1 339 ? -8.697 14.826 26.701 1.00 83.56 339 GLU A N 1
ATOM 2757 C CA . GLU A 1 339 ? -7.247 15.065 26.625 1.00 83.56 339 GLU A CA 1
ATOM 2758 C C . GLU A 1 339 ? -6.619 14.194 25.534 1.00 83.56 339 GLU A C 1
ATOM 2760 O O . GLU A 1 339 ? -5.832 14.673 24.722 1.00 83.56 339 GLU A O 1
ATOM 2765 N N . CYS A 1 340 ? -7.051 12.935 25.440 1.00 83.38 340 CYS A N 1
ATOM 2766 C CA . CYS A 1 340 ? -6.699 12.021 24.357 1.00 83.38 340 CYS A CA 1
ATOM 2767 C C . CYS A 1 340 ? -7.083 12.558 22.962 1.00 83.38 340 CYS A C 1
ATOM 2769 O O . CYS A 1 340 ? -6.355 12.326 21.997 1.00 83.38 340 CYS A O 1
ATOM 2771 N N . HIS A 1 341 ? -8.199 13.288 22.844 1.00 88.12 341 HIS A N 1
ATOM 2772 C CA . HIS A 1 341 ? -8.609 13.969 21.609 1.00 88.12 341 HIS A CA 1
ATOM 2773 C C . HIS A 1 341 ? -7.724 15.180 21.287 1.00 88.12 341 HIS A C 1
ATOM 2775 O O . HIS A 1 341 ? -7.276 15.316 20.151 1.00 88.12 341 HIS A O 1
ATOM 2781 N N . LEU A 1 342 ? -7.451 16.029 22.284 1.00 86.50 342 LEU A N 1
ATOM 2782 C CA . LEU A 1 342 ? -6.666 17.262 22.134 1.00 86.50 342 LEU A CA 1
ATOM 2783 C C . LEU A 1 342 ? -5.175 17.000 21.862 1.00 86.50 342 LEU A C 1
ATOM 2785 O O . LEU A 1 342 ? -4.558 17.726 21.084 1.00 86.50 342 LEU A O 1
ATOM 2789 N N . ASN A 1 343 ? -4.598 15.967 22.482 1.00 82.19 343 ASN A N 1
ATOM 2790 C CA . ASN A 1 343 ? -3.166 15.664 22.403 1.00 82.19 343 ASN A CA 1
ATOM 2791 C C . ASN A 1 343 ? -2.764 14.914 21.117 1.00 82.19 343 ASN A C 1
ATOM 2793 O O . ASN A 1 343 ? -1.588 14.915 20.750 1.00 82.19 343 ASN A O 1
ATOM 2797 N N . ASP A 1 344 ? -3.709 14.287 20.406 1.00 83.94 344 ASP A N 1
ATOM 2798 C CA . ASP A 1 344 ? -3.450 13.640 19.116 1.00 83.94 344 ASP A CA 1
ATOM 2799 C C . ASP A 1 344 ? -3.842 14.575 17.966 1.00 83.94 344 ASP A C 1
ATOM 2801 O O . ASP A 1 344 ? -5.018 14.756 17.643 1.00 83.94 344 ASP A O 1
ATOM 2805 N N . SER A 1 345 ? -2.841 15.162 17.307 1.00 84.00 345 SER A N 1
ATOM 2806 C CA . SER A 1 345 ? -3.053 16.164 16.256 1.00 84.00 345 SER A CA 1
ATOM 2807 C C . SER A 1 345 ? -3.893 15.667 15.073 1.00 84.00 345 SER A C 1
ATOM 2809 O O . SER A 1 345 ? -4.531 16.481 14.403 1.00 84.00 345 SER A O 1
ATOM 2811 N N . LEU A 1 346 ? -3.943 14.355 14.808 1.00 84.25 346 LEU A N 1
ATOM 2812 C CA . LEU A 1 346 ? -4.807 13.804 13.763 1.00 84.25 346 LEU A CA 1
ATOM 2813 C C . LEU A 1 346 ? -6.269 13.732 14.229 1.00 84.25 346 LEU A C 1
ATOM 2815 O O . LEU A 1 346 ? -7.159 14.058 13.442 1.00 84.25 346 LEU A O 1
ATOM 2819 N N . LEU A 1 347 ? -6.521 13.365 15.492 1.00 87.50 347 LEU A N 1
ATOM 2820 C CA . LEU A 1 347 ? -7.868 13.378 16.077 1.00 87.50 347 LEU A CA 1
ATOM 2821 C C . LEU A 1 347 ? -8.419 14.802 16.161 1.00 87.50 347 LEU A C 1
ATOM 2823 O O . LEU A 1 347 ? -9.513 15.049 15.646 1.00 87.50 347 LEU A O 1
ATOM 2827 N N . TYR A 1 348 ? -7.646 15.728 16.733 1.00 88.69 348 TYR A N 1
ATOM 2828 C CA . TYR A 1 348 ? -8.042 17.122 16.923 1.00 88.69 348 TYR A CA 1
ATOM 2829 C C . TYR A 1 348 ? -8.402 17.822 15.604 1.00 88.69 348 TYR A C 1
ATOM 2831 O O . TYR A 1 348 ? -9.462 18.434 15.491 1.00 88.69 348 TYR A O 1
ATOM 2839 N N . ASN A 1 349 ? -7.557 17.686 14.575 1.00 90.00 349 ASN A N 1
ATOM 2840 C CA . ASN A 1 349 ? -7.784 18.347 13.286 1.00 90.00 349 ASN A CA 1
ATOM 2841 C C . ASN A 1 349 ? -8.867 17.667 12.427 1.00 90.00 349 ASN A C 1
ATOM 2843 O O . ASN A 1 349 ? -9.457 18.319 11.566 1.00 90.00 349 ASN A O 1
ATOM 2847 N N . SER A 1 350 ? -9.133 16.370 12.629 1.00 91.94 350 SER A N 1
ATOM 2848 C CA . SER A 1 350 ? -10.070 15.609 11.783 1.00 91.94 350 SER A CA 1
ATOM 2849 C C . SER A 1 350 ? -11.457 15.430 12.389 1.00 91.94 350 SER A C 1
ATOM 2851 O O . SER A 1 350 ? -12.391 15.113 11.653 1.00 91.94 350 SER A O 1
ATOM 2853 N N . THR A 1 351 ? -11.620 15.585 13.706 1.00 94.88 351 THR A N 1
ATOM 2854 C CA . THR A 1 351 ? -12.870 15.229 14.394 1.00 94.88 351 THR A CA 1
ATOM 2855 C C . THR A 1 351 ? -13.267 16.200 15.495 1.00 94.88 351 THR A C 1
ATOM 2857 O O . THR A 1 351 ? -12.421 16.815 16.136 1.00 94.88 351 THR A O 1
ATOM 2860 N N . LYS A 1 352 ? -14.571 16.281 15.775 1.00 94.75 352 LYS A N 1
ATOM 2861 C CA . LYS A 1 352 ? -15.113 16.974 16.952 1.00 94.75 352 LYS A CA 1
ATOM 2862 C C . LYS A 1 352 ? -16.140 16.093 17.651 1.00 94.75 352 LYS A C 1
ATOM 2864 O O . LYS A 1 352 ? -17.097 15.661 17.016 1.00 94.75 352 LYS A O 1
ATOM 2869 N N . ILE A 1 353 ? -15.979 15.855 18.951 1.00 94.81 353 ILE A N 1
ATOM 2870 C CA . ILE A 1 353 ? -16.948 15.087 19.747 1.00 94.81 353 ILE A CA 1
ATOM 2871 C C . ILE A 1 353 ? -18.286 15.851 19.796 1.00 94.81 353 ILE A C 1
ATOM 2873 O O . ILE A 1 353 ? -18.321 17.038 20.122 1.00 94.81 353 ILE A O 1
ATOM 2877 N N . LEU A 1 354 ? -19.381 15.171 19.445 1.00 95.94 354 LEU A N 1
ATOM 2878 C CA . LEU A 1 354 ? -20.757 15.689 19.473 1.00 95.94 354 LEU A CA 1
ATOM 2879 C C . LEU A 1 354 ? -21.563 15.086 20.627 1.00 95.94 354 LEU A C 1
ATOM 2881 O O . LEU A 1 354 ? -22.330 15.787 21.281 1.00 95.94 354 LEU A O 1
ATOM 2885 N N . VAL A 1 355 ? -21.399 13.781 20.859 1.00 95.94 355 VAL A N 1
ATOM 2886 C CA . VAL A 1 355 ? -22.089 13.016 21.904 1.00 95.94 355 VAL A CA 1
ATOM 2887 C C . VAL A 1 355 ? -21.093 12.053 22.541 1.00 95.94 355 VAL A C 1
ATOM 2889 O O . VAL A 1 355 ? -20.291 11.436 21.842 1.00 95.94 355 VAL A O 1
ATOM 2892 N N . LYS A 1 356 ? -21.172 11.900 23.862 1.00 93.00 356 LYS A N 1
ATOM 2893 C CA . LYS A 1 356 ? -20.451 10.901 24.656 1.00 93.00 356 LYS A CA 1
ATOM 2894 C C . LYS A 1 356 ? -21.428 10.344 25.686 1.00 93.00 356 LYS A C 1
ATOM 2896 O O . LYS A 1 356 ? -22.008 11.116 26.448 1.00 93.00 356 LYS A O 1
ATOM 2901 N N . LYS A 1 357 ? -21.593 9.023 25.727 1.00 92.38 357 LYS A N 1
ATOM 2902 C CA . LYS A 1 357 ? -22.391 8.326 26.744 1.00 92.38 357 LYS A CA 1
ATOM 2903 C C . LYS A 1 357 ? -21.619 7.123 27.263 1.00 92.38 357 LYS A C 1
ATOM 2905 O O . LYS A 1 357 ? -20.965 6.423 26.495 1.00 92.38 357 LYS A O 1
ATOM 2910 N N . SER A 1 358 ? -21.729 6.885 28.565 1.00 85.50 358 SER A N 1
ATOM 2911 C CA . SER A 1 358 ? -21.186 5.712 29.246 1.00 85.50 358 SER A CA 1
ATOM 2912 C C . SER A 1 358 ? -22.298 5.089 30.081 1.00 85.50 358 SER A C 1
ATOM 2914 O O . SER A 1 358 ? -22.968 5.808 30.819 1.00 85.50 358 SER A O 1
ATOM 2916 N N . THR A 1 359 ? -22.464 3.773 30.005 1.00 75.19 359 THR A N 1
ATOM 2917 C CA . THR A 1 359 ? -23.379 3.006 30.857 1.00 75.19 359 THR A CA 1
ATOM 2918 C C . THR A 1 359 ? -22.630 1.844 31.510 1.00 75.19 359 THR A C 1
ATOM 2920 O O . THR A 1 359 ? -21.670 1.311 30.951 1.00 75.19 359 THR A O 1
ATOM 2923 N N . THR A 1 360 ? -23.015 1.478 32.731 1.00 69.19 360 THR A N 1
ATOM 2924 C CA . THR A 1 360 ? -22.376 0.388 33.483 1.00 69.19 360 THR A CA 1
ATOM 2925 C C . THR A 1 360 ? -23.367 -0.752 33.608 1.00 69.19 360 THR A C 1
ATOM 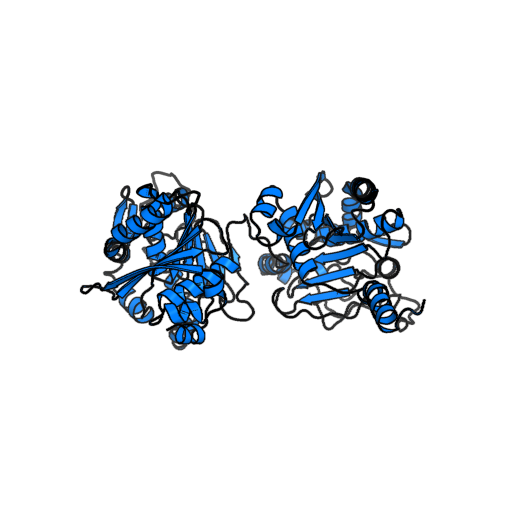2927 O O . THR A 1 360 ? -24.396 -0.596 34.259 1.00 69.19 360 THR A O 1
ATOM 2930 N N . TYR A 1 361 ? -23.064 -1.903 33.006 1.00 62.25 361 TYR A N 1
ATOM 2931 C CA . TYR A 1 361 ? -23.927 -3.068 33.143 1.00 62.25 361 TYR A CA 1
ATOM 2932 C C . TYR A 1 361 ? -23.475 -3.924 34.328 1.00 62.25 361 TYR A C 1
ATOM 2934 O O . TYR A 1 361 ? -22.478 -4.640 34.256 1.00 62.25 361 TYR A O 1
ATOM 2942 N N . HIS A 1 362 ? -24.212 -3.834 35.437 1.00 55.72 362 HIS A N 1
ATOM 2943 C CA . HIS A 1 362 ? -23.861 -4.498 36.698 1.00 55.72 362 HIS A CA 1
ATOM 2944 C C . HIS A 1 362 ? -23.983 -6.032 36.667 1.00 55.72 362 HIS A C 1
ATOM 2946 O O . HIS A 1 362 ? -23.362 -6.698 37.489 1.00 55.72 362 HIS A O 1
ATOM 2952 N N . PHE A 1 363 ? -24.733 -6.596 35.713 1.00 49.62 363 PHE A N 1
ATOM 2953 C CA . PHE A 1 363 ? -24.963 -8.042 35.574 1.00 49.62 363 PHE A CA 1
ATOM 2954 C C . PHE A 1 363 ? -24.239 -8.648 34.356 1.00 49.62 363 PHE A C 1
ATOM 2956 O O . PHE A 1 363 ? -24.688 -9.635 33.773 1.00 49.62 363 PHE A O 1
ATOM 2963 N N . GLY A 1 364 ? -23.119 -8.048 33.937 1.00 51.06 364 GLY A N 1
ATOM 2964 C CA . GLY A 1 364 ? -22.338 -8.530 32.799 1.00 51.06 364 GLY A CA 1
ATOM 2965 C C . GLY A 1 364 ? -21.035 -7.756 32.563 1.00 51.06 364 GLY A C 1
ATOM 2966 O O . GLY A 1 364 ? -20.438 -7.254 33.514 1.00 51.06 364 GLY A O 1
ATOM 2967 N N . PRO A 1 365 ? -20.536 -7.695 31.314 1.00 47.19 365 PRO A N 1
ATOM 2968 C CA . PRO A 1 365 ? -19.123 -7.443 31.006 1.00 47.19 365 PRO A CA 1
ATOM 2969 C C . PRO A 1 365 ? -18.713 -5.954 31.022 1.00 47.19 365 PRO A C 1
ATOM 2971 O O . PRO A 1 365 ? -18.087 -5.454 30.087 1.00 47.19 365 PRO A O 1
ATOM 2974 N N . GLY A 1 366 ? -18.999 -5.251 32.118 1.00 60.34 366 GLY A N 1
ATOM 2975 C CA . GLY A 1 366 ? -18.367 -3.975 32.454 1.00 60.34 366 GLY A CA 1
ATOM 2976 C C . GLY A 1 366 ? -19.024 -2.714 31.880 1.00 60.34 366 GLY A C 1
ATOM 2977 O O . GLY A 1 366 ? -20.247 -2.589 31.797 1.00 60.34 366 GLY A O 1
ATOM 2978 N N . LYS A 1 367 ? -18.183 -1.710 31.596 1.00 69.88 367 LYS A N 1
ATOM 2979 C CA . LYS A 1 367 ? -18.597 -0.349 31.222 1.00 69.88 367 LYS A CA 1
ATOM 2980 C C . LYS A 1 367 ? -18.657 -0.198 29.704 1.00 69.88 367 LYS A C 1
ATOM 2982 O O . LYS A 1 367 ? -17.614 -0.125 29.051 1.00 69.88 367 LYS A O 1
ATOM 2987 N N . PHE A 1 368 ? -19.867 -0.080 29.170 1.00 79.44 368 PHE A N 1
ATOM 2988 C CA . PHE A 1 368 ? -20.109 0.264 27.774 1.00 79.44 368 PHE A CA 1
ATOM 2989 C C . PHE A 1 368 ? -20.026 1.778 27.582 1.00 79.44 368 PHE A C 1
ATOM 2991 O O . PHE A 1 368 ? -20.369 2.558 28.474 1.00 79.44 368 PHE A O 1
ATOM 2998 N N . LYS A 1 369 ? -19.541 2.208 26.420 1.00 87.94 369 LYS A N 1
ATOM 2999 C CA . LYS A 1 369 ? -19.366 3.622 26.094 1.00 87.94 369 LYS A CA 1
ATOM 3000 C C . LYS A 1 369 ? -19.428 3.804 24.589 1.00 87.94 369 LYS A C 1
ATOM 3002 O O . LYS A 1 369 ? -18.700 3.123 23.870 1.00 87.94 369 LYS A O 1
ATOM 3007 N N . TYR A 1 370 ? -20.233 4.760 24.147 1.00 93.88 370 TYR A N 1
ATOM 3008 C CA . TYR A 1 370 ? -20.299 5.167 22.752 1.00 93.88 370 TYR A CA 1
ATOM 3009 C C . TYR A 1 370 ? -20.017 6.664 22.613 1.00 93.88 370 TYR A C 1
ATOM 3011 O O . TYR A 1 370 ? -20.228 7.458 23.540 1.00 93.88 370 TYR A O 1
ATOM 3019 N N . MET A 1 371 ? -19.534 7.061 21.439 1.00 95.81 371 MET A N 1
ATOM 3020 C CA . MET A 1 371 ? -19.407 8.464 21.051 1.00 95.81 371 MET A CA 1
ATOM 3021 C C . MET A 1 371 ? -19.941 8.683 19.640 1.00 95.81 371 MET A C 1
ATOM 3023 O O . MET A 1 371 ? -19.840 7.804 18.787 1.00 95.81 371 MET A O 1
ATOM 3027 N N . ILE A 1 372 ? -20.444 9.890 19.390 1.00 97.75 372 ILE A N 1
ATOM 3028 C CA . ILE A 1 372 ? -20.715 10.393 18.043 1.00 97.75 372 ILE A CA 1
ATOM 3029 C C . ILE A 1 372 ? -19.802 11.596 17.806 1.00 97.75 372 ILE A C 1
ATOM 3031 O O . ILE A 1 372 ? -19.733 12.492 18.652 1.00 97.75 372 ILE A O 1
ATOM 3035 N N . LEU A 1 373 ? -19.107 11.622 16.671 1.00 97.50 373 LEU A N 1
ATOM 3036 C CA . LEU A 1 373 ? -18.180 12.678 16.272 1.00 97.50 373 LEU A CA 1
ATOM 3037 C C . LEU A 1 373 ? -18.568 13.272 14.914 1.00 97.50 373 LEU A C 1
ATOM 3039 O O . LEU A 1 373 ? -19.024 12.562 14.022 1.00 97.50 373 LEU A O 1
ATOM 3043 N N . ASP A 1 374 ? -18.335 14.569 14.745 1.00 96.75 374 ASP A N 1
ATOM 3044 C CA . ASP A 1 374 ? -18.309 15.250 13.451 1.00 96.75 374 ASP A CA 1
ATOM 3045 C C . ASP A 1 374 ? -17.008 14.886 12.729 1.00 96.75 374 ASP A C 1
ATOM 3047 O O . ASP A 1 374 ? -15.935 15.021 13.326 1.00 96.75 374 ASP A O 1
ATOM 3051 N N . TYR A 1 375 ? -17.079 14.443 11.473 1.00 95.06 375 TYR A N 1
ATOM 3052 C CA . TYR A 1 375 ? -15.892 14.172 10.663 1.00 95.06 375 TYR A CA 1
ATOM 3053 C C . TYR A 1 375 ? -15.532 15.431 9.862 1.00 95.06 375 TYR A C 1
ATOM 3055 O O . TYR A 1 375 ? -15.956 15.610 8.721 1.00 95.06 375 TYR A O 1
ATOM 3063 N N . ILE A 1 376 ? -14.739 16.316 10.474 1.00 90.94 376 ILE A N 1
ATOM 3064 C CA . ILE A 1 376 ? -14.422 17.667 9.975 1.00 90.94 376 ILE A CA 1
ATOM 3065 C C . ILE A 1 376 ? -13.879 17.629 8.539 1.00 90.94 376 ILE A C 1
ATOM 3067 O O . ILE A 1 376 ? -14.293 18.423 7.696 1.00 90.94 376 ILE A O 1
ATOM 3071 N N . THR A 1 377 ? -12.985 16.684 8.239 1.00 83.44 377 THR A N 1
ATOM 3072 C CA . THR A 1 377 ? -12.359 16.546 6.914 1.00 83.44 377 THR A CA 1
ATOM 3073 C C . THR A 1 377 ? -13.222 15.798 5.889 1.00 83.44 377 THR A C 1
ATOM 3075 O O . THR A 1 377 ? -12.842 15.721 4.721 1.00 83.44 377 THR A O 1
ATOM 3078 N N . LYS A 1 378 ? -14.411 15.303 6.270 1.00 84.94 378 LYS A N 1
ATOM 3079 C CA . LYS A 1 378 ? -15.364 14.620 5.380 1.00 84.94 378 LYS A CA 1
ATOM 3080 C C . LYS A 1 378 ? -16.778 15.208 5.536 1.00 84.94 378 LYS A C 1
ATOM 3082 O O . LYS A 1 378 ? -17.596 14.664 6.281 1.00 84.94 378 LYS A O 1
ATOM 3087 N N . PRO A 1 379 ? -17.104 16.297 4.811 1.00 85.19 379 PRO A N 1
ATOM 3088 C CA . PRO A 1 379 ? -18.336 17.059 5.002 1.00 85.19 379 PRO A CA 1
ATOM 3089 C C . PRO A 1 379 ? -19.615 16.217 5.091 1.00 85.19 379 PRO A C 1
ATOM 3091 O O . PRO A 1 379 ? -19.789 15.220 4.387 1.00 85.19 379 PRO A O 1
ATOM 3094 N N . ASN A 1 380 ? -20.544 16.668 5.937 1.00 91.69 380 ASN A N 1
ATOM 3095 C CA . ASN A 1 380 ? -21.856 16.054 6.169 1.00 91.69 380 ASN A CA 1
ATOM 3096 C C . ASN A 1 380 ? -21.803 14.603 6.697 1.00 91.69 380 ASN A C 1
ATOM 3098 O O . ASN A 1 380 ? -22.766 13.851 6.520 1.00 91.69 380 ASN A O 1
ATOM 3102 N N . THR A 1 381 ? -20.705 14.200 7.345 1.00 94.88 381 THR A N 1
ATOM 3103 C CA . THR A 1 381 ? -20.501 12.834 7.854 1.00 94.88 381 THR A CA 1
ATOM 3104 C C . THR A 1 381 ? -20.318 12.832 9.368 1.00 94.88 381 THR A C 1
ATOM 3106 O O . THR A 1 381 ? -19.535 13.621 9.894 1.00 94.88 381 THR A O 1
ATOM 3109 N N . ILE A 1 382 ? -21.008 11.921 10.058 1.00 97.94 382 ILE A N 1
ATOM 3110 C CA . ILE A 1 382 ? -20.736 11.596 11.466 1.00 97.94 382 ILE A CA 1
ATOM 3111 C C . ILE A 1 382 ? -20.064 10.229 11.594 1.00 97.94 382 ILE A C 1
ATOM 3113 O O . ILE A 1 382 ? -20.310 9.327 10.791 1.00 97.94 382 ILE A O 1
ATOM 3117 N N . ILE A 1 383 ? -19.234 10.081 12.623 1.00 98.31 383 ILE A N 1
ATOM 3118 C CA . ILE A 1 383 ? -18.633 8.813 13.045 1.00 98.31 383 ILE A CA 1
ATOM 3119 C C . ILE A 1 383 ? -19.292 8.397 14.360 1.00 98.31 383 ILE A C 1
ATOM 3121 O O . ILE A 1 383 ? -19.286 9.165 15.318 1.00 98.31 383 ILE A O 1
ATOM 3125 N N . VAL A 1 384 ? -19.836 7.187 14.410 1.00 98.31 384 VAL A N 1
ATOM 3126 C CA . VAL A 1 384 ? -20.330 6.519 15.616 1.00 98.31 384 VAL A CA 1
ATOM 3127 C C . VAL A 1 384 ? -19.271 5.504 16.028 1.00 98.31 384 VAL A C 1
ATOM 3129 O O . VAL A 1 384 ? -18.941 4.620 15.238 1.00 98.31 384 VAL A O 1
ATOM 3132 N N . VAL A 1 385 ? -18.719 5.634 17.236 1.00 97.00 385 VAL A N 1
ATOM 3133 C CA . VAL A 1 385 ? -17.721 4.694 17.766 1.00 97.00 385 VAL A CA 1
ATOM 3134 C C . VAL A 1 385 ? -18.204 3.988 19.026 1.00 97.00 385 VAL A C 1
ATOM 3136 O O . VAL A 1 385 ? -18.644 4.638 19.976 1.00 97.00 385 VAL A O 1
ATOM 3139 N N . GLN A 1 386 ? -18.038 2.666 19.049 1.00 93.44 386 GLN A N 1
ATOM 3140 C CA . GLN A 1 386 ? -18.275 1.818 20.215 1.00 93.44 386 GLN A CA 1
ATOM 3141 C C . GLN A 1 386 ? -16.977 1.417 20.919 1.00 93.44 386 GLN A C 1
ATOM 3143 O O . GLN A 1 386 ? -16.002 0.986 20.291 1.00 93.44 386 GLN A O 1
ATOM 3148 N N . LYS A 1 387 ? -16.981 1.491 22.253 1.00 87.06 387 LYS A N 1
ATOM 3149 C CA . LYS A 1 387 ? -15.899 0.978 23.095 1.00 87.06 387 LYS A CA 1
ATOM 3150 C C . LYS A 1 387 ? -15.927 -0.555 23.149 1.00 87.06 387 LYS A C 1
ATOM 3152 O O . LYS A 1 387 ? -16.920 -1.155 23.548 1.00 87.06 387 LYS A O 1
ATOM 3157 N N . GLY A 1 388 ? -14.798 -1.181 22.815 1.00 71.19 388 GLY A N 1
ATOM 3158 C CA . GLY A 1 388 ? -14.534 -2.591 23.117 1.00 71.19 388 GLY A CA 1
ATOM 3159 C C . GLY A 1 388 ? -14.108 -2.805 24.575 1.00 71.19 388 GLY A C 1
ATOM 3160 O O . GLY A 1 388 ? -13.689 -1.874 25.262 1.00 71.19 388 GLY A O 1
ATOM 3161 N N . THR A 1 389 ? -14.201 -4.038 25.066 1.00 67.75 389 THR A N 1
ATOM 3162 C CA . THR A 1 389 ? -13.925 -4.341 26.477 1.00 67.75 389 THR A CA 1
ATOM 3163 C C . THR A 1 389 ? -12.448 -4.176 26.841 1.00 67.75 389 THR A C 1
ATOM 3165 O O . THR A 1 389 ? -11.558 -4.579 26.094 1.00 67.75 389 THR A O 1
ATOM 3168 N N . ASP A 1 390 ? -12.181 -3.632 28.033 1.00 57.94 390 ASP A N 1
ATOM 3169 C CA . ASP A 1 390 ? -10.824 -3.289 28.480 1.00 57.94 390 ASP A CA 1
ATOM 3170 C C . ASP A 1 390 ? -9.881 -4.495 28.651 1.00 57.94 390 ASP A C 1
ATOM 3172 O O . ASP A 1 390 ? -8.682 -4.351 28.414 1.00 57.94 390 ASP A O 1
ATOM 3176 N N . ASN A 1 391 ? -10.414 -5.672 29.008 1.00 54.50 391 ASN A N 1
ATOM 3177 C CA . ASN A 1 391 ? -9.658 -6.906 29.262 1.00 54.50 391 ASN A CA 1
ATOM 3178 C C . ASN A 1 391 ? -9.951 -7.988 28.206 1.00 54.50 391 ASN A C 1
ATOM 3180 O O . ASN A 1 391 ? -10.478 -9.056 28.516 1.00 54.50 391 ASN A O 1
ATOM 3184 N N . SER A 1 392 ? -9.589 -7.738 26.947 1.00 50.59 392 SER A N 1
ATOM 3185 C CA . SER A 1 392 ? -9.812 -8.684 25.838 1.00 50.59 392 SER A CA 1
ATOM 3186 C C . SER A 1 392 ? -9.166 -10.069 26.036 1.00 50.59 392 SER A C 1
ATOM 3188 O O . SER A 1 392 ? -9.679 -11.046 25.502 1.00 50.59 392 SER A O 1
ATOM 3190 N N . PHE A 1 393 ? -8.101 -10.189 26.840 1.00 44.78 393 PHE A N 1
ATOM 3191 C CA . PHE A 1 393 ? -7.497 -11.484 27.195 1.00 44.78 393 PHE A CA 1
ATOM 3192 C C . PHE A 1 393 ? -8.370 -12.304 28.162 1.00 44.78 393 PHE A C 1
ATOM 3194 O O . PHE A 1 393 ? -8.630 -13.475 27.910 1.00 44.78 393 PHE A O 1
ATOM 3201 N N . GLN A 1 394 ? -8.891 -11.679 29.223 1.00 47.31 394 GLN A N 1
ATOM 3202 C CA . GLN A 1 394 ? -9.833 -12.331 30.144 1.00 47.31 394 GLN A CA 1
ATOM 3203 C C . GLN A 1 394 ? -11.146 -12.682 29.429 1.00 47.31 394 GLN A C 1
ATOM 3205 O O . GLN A 1 394 ? -11.775 -13.689 29.733 1.00 47.31 394 GLN A O 1
ATOM 3210 N N . LEU A 1 395 ? -11.538 -11.876 28.438 1.00 46.59 395 LEU A N 1
ATOM 3211 C CA . LEU A 1 395 ? -12.647 -12.210 27.555 1.00 46.59 395 LEU A CA 1
ATOM 3212 C C . LEU A 1 395 ? -12.345 -13.385 26.635 1.00 46.59 395 LEU A C 1
ATOM 3214 O O . LEU A 1 395 ? -13.235 -14.196 26.447 1.00 46.59 395 LEU A O 1
ATOM 3218 N N . LEU A 1 396 ? -11.125 -13.528 26.110 1.00 46.44 396 LEU A N 1
ATOM 3219 C CA . LEU A 1 396 ? -10.727 -14.731 25.375 1.00 46.44 396 LEU A CA 1
ATOM 3220 C C . LEU A 1 396 ? -10.886 -15.982 26.258 1.00 46.44 396 LEU A C 1
ATOM 3222 O O . LEU A 1 396 ? -11.498 -16.954 25.828 1.00 46.44 396 LEU A O 1
ATOM 3226 N N . GLU A 1 397 ? -10.411 -15.936 27.508 1.00 45.91 397 GLU A N 1
ATOM 3227 C CA . GLU A 1 397 ? -10.592 -17.024 28.484 1.00 45.91 397 GLU A CA 1
ATOM 3228 C C . GLU A 1 397 ? -12.076 -17.298 28.784 1.00 45.91 397 GLU A C 1
ATOM 3230 O O . GLU A 1 397 ? -12.500 -18.453 28.797 1.00 45.91 397 GLU A O 1
ATOM 3235 N N . GLN A 1 398 ? -12.896 -16.256 28.959 1.00 42.53 398 GLN A N 1
ATOM 3236 C CA . GLN A 1 398 ? -14.340 -16.405 29.172 1.00 42.53 398 GLN A CA 1
ATOM 3237 C C . GLN A 1 398 ? -15.064 -16.941 27.926 1.00 42.53 398 GLN A C 1
ATOM 3239 O O . GLN A 1 398 ? -15.917 -17.813 28.066 1.00 42.53 398 GLN A O 1
ATOM 3244 N N . PHE A 1 399 ? -14.690 -16.501 26.722 1.00 47.19 399 PHE A N 1
ATOM 3245 C CA . PHE A 1 399 ? -15.237 -16.951 25.436 1.00 47.19 399 PHE A CA 1
ATOM 3246 C C . PHE A 1 399 ? -14.973 -18.440 25.153 1.00 47.19 399 PHE A C 1
ATOM 3248 O O . PHE A 1 399 ? -15.701 -19.044 24.365 1.00 47.19 399 PHE A O 1
ATOM 3255 N N . PHE A 1 400 ? -13.978 -19.059 25.798 1.00 42.91 400 PHE A N 1
ATOM 3256 C CA . PHE A 1 400 ? -13.768 -20.507 25.714 1.00 42.91 400 PHE A CA 1
ATOM 3257 C C . PHE A 1 400 ? -14.756 -21.334 26.554 1.00 42.91 400 PHE A C 1
ATOM 3259 O O . PHE A 1 400 ? -14.856 -22.541 26.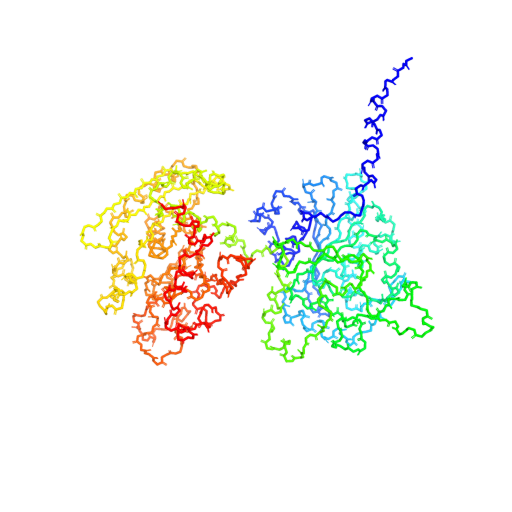330 1.00 42.91 400 PHE A O 1
ATOM 3266 N N . ASN A 1 401 ? -15.543 -20.729 27.454 1.00 42.31 401 ASN A N 1
ATOM 3267 C CA . ASN A 1 401 ? -16.664 -21.439 28.071 1.00 42.31 401 ASN A CA 1
ATOM 3268 C C . ASN A 1 401 ? -17.783 -21.663 27.040 1.00 42.31 401 ASN A C 1
ATOM 3270 O O . ASN A 1 401 ? -18.322 -20.719 26.465 1.00 42.31 401 ASN A O 1
ATOM 3274 N N . LEU A 1 402 ? -18.174 -22.926 26.851 1.00 40.19 402 LEU A N 1
ATOM 3275 C CA . LEU A 1 402 ? -19.139 -23.370 25.830 1.00 40.19 402 LEU A CA 1
ATOM 3276 C C . LEU A 1 402 ? -20.511 -22.666 25.895 1.00 40.19 402 LEU A C 1
ATOM 3278 O O . LEU A 1 402 ? -21.193 -22.567 24.881 1.00 40.19 402 LEU A O 1
ATOM 3282 N N . TYR A 1 403 ? -20.879 -22.110 27.052 1.00 43.00 403 TYR A N 1
ATOM 3283 C CA . TYR A 1 403 ? -22.090 -21.303 27.247 1.00 43.00 403 TYR A CA 1
ATOM 3284 C C . TYR A 1 403 ? -22.146 -20.012 26.409 1.00 43.00 403 TYR A C 1
ATOM 3286 O O . TYR A 1 403 ? -23.209 -19.412 26.289 1.00 43.00 403 TYR A O 1
ATOM 3294 N N . PHE A 1 404 ? -21.033 -19.567 25.815 1.00 55.62 404 PHE A N 1
ATOM 3295 C CA . PHE A 1 404 ? -20.990 -18.348 25.003 1.00 55.62 404 PHE A CA 1
ATOM 3296 C C . PHE A 1 404 ? -21.264 -18.561 23.506 1.00 55.62 404 PHE A C 1
ATOM 3298 O O . PHE A 1 404 ? -21.057 -17.625 22.745 1.00 55.62 404 PHE A O 1
ATOM 3305 N N . TYR A 1 405 ? -21.738 -19.724 23.049 1.00 63.84 405 TYR A N 1
ATOM 3306 C CA . TYR A 1 405 ? -22.044 -19.951 21.620 1.00 63.84 405 TYR A CA 1
ATOM 3307 C C . TYR A 1 405 ? -23.521 -19.729 21.244 1.00 63.84 405 TYR A C 1
ATOM 3309 O O . TYR A 1 405 ? -23.864 -19.784 20.061 1.00 63.84 405 TYR A O 1
ATOM 3317 N N . ASP A 1 406 ? -24.381 -19.425 22.219 1.00 76.00 406 ASP A N 1
ATOM 3318 C CA . ASP A 1 406 ? -25.801 -19.143 21.999 1.00 76.00 406 ASP A CA 1
ATOM 3319 C C . ASP A 1 406 ? -26.029 -17.947 21.062 1.00 76.00 406 ASP A C 1
ATOM 3321 O O . ASP A 1 406 ? -25.403 -16.885 21.177 1.00 76.00 406 ASP A O 1
ATOM 3325 N N . LYS A 1 407 ? -27.014 -18.092 20.172 1.00 85.25 407 LYS A N 1
ATOM 3326 C CA . LYS A 1 407 ? -27.536 -17.003 19.343 1.00 85.25 407 LYS A CA 1
ATOM 3327 C C . LYS A 1 407 ? -28.995 -16.716 19.683 1.00 85.25 407 LYS A C 1
ATOM 3329 O O . LYS A 1 407 ? -29.758 -17.628 20.004 1.00 85.25 407 LYS A O 1
ATOM 3334 N N . LYS A 1 408 ? -29.399 -15.452 19.573 1.00 89.00 408 LYS A N 1
ATOM 3335 C CA . LYS A 1 408 ? -30.801 -15.020 19.653 1.00 89.00 408 LYS A CA 1
ATOM 3336 C C . LYS A 1 408 ? -31.285 -14.568 18.291 1.00 89.00 408 LYS A C 1
ATOM 3338 O O . LYS A 1 408 ? -30.509 -14.032 17.505 1.00 89.00 408 LYS A O 1
ATOM 3343 N N . ILE A 1 409 ? -32.575 -14.779 18.042 1.00 91.81 409 ILE A N 1
ATOM 3344 C CA . ILE A 1 409 ? -33.267 -14.158 16.914 1.00 91.81 409 ILE A CA 1
ATOM 3345 C C . ILE A 1 409 ? -33.175 -12.640 17.091 1.00 91.81 409 ILE A C 1
ATOM 3347 O O . ILE A 1 409 ? -33.475 -12.123 18.168 1.00 91.81 409 ILE A O 1
ATOM 3351 N N . PHE A 1 410 ? -32.736 -11.965 16.036 1.00 91.25 410 PHE A N 1
ATOM 3352 C CA . PHE A 1 410 ? -32.700 -10.517 15.915 1.00 91.25 410 PHE A CA 1
ATOM 3353 C C . PHE A 1 410 ? -33.912 -10.082 15.079 1.00 91.25 410 PHE A C 1
ATOM 3355 O O . PHE A 1 410 ? -35.053 -10.308 15.481 1.00 91.25 410 PHE A O 1
ATOM 3362 N N . TYR A 1 411 ? -33.690 -9.528 13.891 1.00 88.81 411 TYR A N 1
ATOM 3363 C CA . TYR A 1 411 ? -34.739 -9.238 12.916 1.00 88.81 411 TYR A CA 1
ATOM 3364 C C . TYR A 1 411 ? -34.899 -10.383 11.899 1.00 88.81 411 TYR A C 1
ATOM 3366 O O . TYR A 1 411 ? -33.975 -11.158 11.677 1.00 88.81 411 TYR A O 1
ATOM 3374 N N . ASN A 1 412 ? -36.078 -10.515 11.280 1.00 85.62 412 ASN A N 1
ATOM 3375 C CA . ASN A 1 412 ? -36.364 -11.460 10.181 1.00 85.62 412 ASN A CA 1
ATOM 3376 C C . ASN A 1 412 ? -35.990 -12.947 10.414 1.00 85.62 412 ASN A C 1
ATOM 3378 O O . ASN A 1 412 ? -35.668 -13.650 9.458 1.00 85.62 412 ASN A O 1
ATOM 3382 N N . ASN A 1 413 ? -36.025 -13.446 11.656 1.00 84.19 413 ASN A N 1
ATOM 3383 C CA . ASN A 1 413 ? -35.527 -14.781 12.048 1.00 84.19 413 ASN A CA 1
ATOM 3384 C C . ASN A 1 413 ? -34.009 -15.005 11.849 1.00 84.19 413 ASN A C 1
ATOM 3386 O O . ASN A 1 413 ? -33.523 -16.114 12.067 1.00 84.19 413 ASN A O 1
ATOM 3390 N N . GLU A 1 414 ? -33.251 -13.967 11.489 1.00 89.94 414 GLU A N 1
ATOM 3391 C CA . GLU A 1 414 ? -31.786 -13.967 11.463 1.00 89.94 414 GLU A CA 1
ATOM 3392 C C . GLU A 1 414 ? -31.264 -14.062 12.905 1.00 89.94 414 GLU A C 1
ATOM 3394 O O . GLU A 1 414 ? -31.791 -13.380 13.791 1.00 89.94 414 GLU A O 1
ATOM 3399 N N . LYS A 1 415 ? -30.243 -14.885 13.178 1.00 92.00 415 LYS A N 1
ATOM 3400 C CA . LYS A 1 415 ? -29.691 -15.017 14.534 1.00 92.00 415 LYS A CA 1
ATOM 3401 C C . LYS A 1 415 ? -2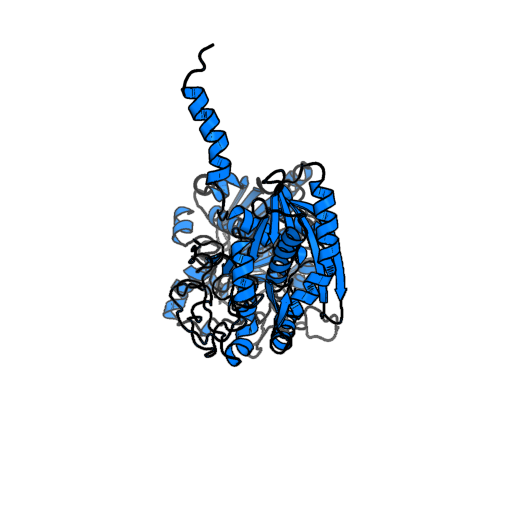8.355 -14.300 14.692 1.00 92.00 415 LYS A C 1
ATOM 3403 O O . LYS A 1 415 ? -27.437 -14.464 13.888 1.00 92.00 415 LYS A O 1
ATOM 3408 N N . VAL A 1 416 ? -28.206 -13.586 15.803 1.00 92.69 416 VAL A N 1
ATOM 3409 C CA . VAL A 1 416 ? -26.961 -12.922 16.217 1.00 92.69 416 VAL A CA 1
ATOM 3410 C C . VAL A 1 416 ? -26.496 -13.448 17.573 1.00 92.69 416 VAL A C 1
ATOM 3412 O O . VAL A 1 416 ? -27.276 -14.028 18.328 1.00 92.69 416 VAL A O 1
ATOM 3415 N N . TRP A 1 417 ? -25.219 -13.272 17.894 1.00 87.62 417 TRP A N 1
ATOM 3416 C CA . TRP A 1 417 ? -24.624 -13.755 19.140 1.00 87.62 417 TRP A CA 1
ATOM 3417 C C . TRP A 1 417 ? -25.324 -13.150 20.376 1.00 87.62 417 TRP A C 1
ATOM 3419 O O . TRP A 1 417 ? -25.324 -11.932 20.551 1.00 87.62 417 TRP A O 1
ATOM 3429 N N . ASP A 1 418 ? -25.881 -13.989 21.262 1.00 85.62 418 ASP A N 1
ATOM 3430 C CA . ASP A 1 418 ? -26.665 -13.575 22.444 1.00 85.62 418 ASP A CA 1
ATOM 3431 C C . ASP A 1 418 ? -25.935 -12.553 23.333 1.00 85.62 418 ASP A C 1
ATOM 3433 O O . ASP A 1 418 ? -26.517 -11.561 23.769 1.00 85.62 418 ASP A O 1
ATOM 3437 N N . TYR A 1 419 ? -24.636 -12.758 23.556 1.00 79.56 419 TYR A N 1
ATOM 3438 C CA . TYR A 1 419 ? -23.795 -11.854 24.339 1.00 79.56 419 TYR A CA 1
ATOM 3439 C C . TYR A 1 419 ? -23.707 -10.448 23.721 1.00 79.56 419 TYR A C 1
ATOM 3441 O O . TYR A 1 419 ? -23.819 -9.446 24.429 1.00 79.56 419 TYR A O 1
ATOM 3449 N N . GLN A 1 420 ? -23.540 -10.371 22.397 1.00 87.69 420 GLN A N 1
ATOM 3450 C CA . GLN A 1 420 ? -23.463 -9.103 21.669 1.00 87.69 420 GLN A CA 1
ATOM 3451 C C . GLN A 1 420 ? -24.836 -8.425 21.606 1.00 87.69 420 GLN A C 1
ATOM 3453 O O . GLN A 1 420 ? -24.929 -7.228 21.848 1.00 87.69 420 GLN A O 1
ATOM 3458 N N . PHE A 1 421 ? -25.903 -9.198 21.378 1.00 90.44 421 PHE A N 1
ATOM 3459 C CA . PHE A 1 421 ? -27.290 -8.724 21.392 1.00 90.44 421 PHE A CA 1
ATOM 3460 C C . PHE A 1 421 ? -27.694 -8.114 22.738 1.00 90.44 421 PHE A C 1
ATOM 3462 O O . PHE A 1 421 ? -28.244 -7.017 22.784 1.00 90.44 421 PHE A O 1
ATOM 3469 N N . LYS A 1 422 ? -27.372 -8.788 23.849 1.00 85.81 422 LYS A N 1
ATOM 3470 C CA . LYS A 1 422 ? -27.609 -8.260 25.200 1.00 85.81 422 LYS A CA 1
ATOM 3471 C C . LYS A 1 422 ? -26.878 -6.939 25.417 1.00 85.81 422 LYS A C 1
ATOM 3473 O O . LYS A 1 422 ? -27.496 -5.988 25.874 1.00 85.81 422 LYS A O 1
ATOM 3478 N N . ALA A 1 423 ? -25.592 -6.873 25.069 1.00 84.81 423 ALA A N 1
ATOM 3479 C CA . ALA A 1 423 ? -24.788 -5.657 25.185 1.00 84.81 423 ALA A CA 1
ATOM 3480 C C . ALA A 1 423 ? -25.356 -4.489 24.353 1.00 84.81 423 ALA A C 1
ATOM 3482 O O . ALA A 1 423 ? -25.485 -3.380 24.866 1.00 84.81 423 ALA A O 1
ATOM 3483 N N . HIS A 1 424 ? -25.738 -4.767 23.106 1.00 91.19 424 HIS A N 1
ATOM 3484 C CA . HIS A 1 424 ? -26.365 -3.844 22.155 1.00 91.19 424 HIS A CA 1
ATOM 3485 C C . HIS A 1 424 ? -27.676 -3.238 22.683 1.00 91.19 424 HIS A C 1
ATOM 3487 O O . HIS A 1 424 ? -27.833 -2.016 22.739 1.00 91.19 424 HIS A O 1
ATOM 3493 N N . ASN A 1 425 ? -28.581 -4.081 23.188 1.00 91.56 425 ASN A N 1
ATOM 3494 C CA . ASN A 1 425 ? -29.891 -3.654 23.691 1.00 91.56 425 ASN A CA 1
ATOM 3495 C C . ASN A 1 425 ? -29.831 -2.687 24.894 1.00 91.56 425 ASN A C 1
ATOM 3497 O O . ASN A 1 425 ? -30.830 -2.036 25.182 1.00 91.56 425 ASN A O 1
ATOM 3501 N N . PHE A 1 426 ? -28.700 -2.556 25.602 1.00 86.44 426 PHE A N 1
ATOM 3502 C CA . PHE A 1 426 ? -28.590 -1.633 26.746 1.00 86.44 426 PHE A CA 1
ATOM 3503 C C . PHE A 1 426 ? -28.497 -0.153 26.376 1.00 86.44 426 PHE A C 1
ATOM 3505 O O . PHE A 1 426 ? -28.709 0.693 27.245 1.00 86.44 426 PHE A O 1
ATOM 3512 N N . TYR A 1 427 ? -28.125 0.173 25.139 1.00 90.88 427 TYR A N 1
ATOM 3513 C CA . TYR A 1 427 ? -27.888 1.560 24.729 1.00 90.88 427 TYR A CA 1
ATOM 3514 C C . TYR A 1 427 ? -28.506 1.915 23.372 1.00 90.88 427 TYR A C 1
ATOM 3516 O O . TYR A 1 427 ? -28.520 3.099 23.030 1.00 90.88 427 TYR A O 1
ATOM 3524 N N . ILE A 1 428 ? -28.975 0.934 22.586 1.00 94.50 428 ILE A N 1
ATOM 3525 C CA . ILE A 1 428 ? -29.325 1.155 21.177 1.00 94.50 428 ILE A CA 1
ATOM 3526 C C . ILE A 1 428 ? -30.388 2.241 20.978 1.00 94.50 428 ILE A C 1
ATOM 3528 O O . ILE A 1 428 ? -30.213 3.082 20.102 1.00 94.50 428 ILE A O 1
ATOM 3532 N N . ASP A 1 429 ? -31.430 2.305 21.809 1.00 95.50 429 ASP A N 1
ATOM 3533 C CA . ASP A 1 429 ? -32.480 3.322 21.656 1.00 95.50 429 ASP A CA 1
ATOM 3534 C C . ASP A 1 429 ? -31.945 4.752 21.905 1.00 95.50 429 ASP A C 1
ATOM 3536 O O . ASP A 1 429 ? -32.134 5.628 21.063 1.00 95.50 429 ASP A O 1
ATOM 3540 N N . ASP A 1 430 ? -31.162 4.982 22.973 1.00 95.06 430 ASP A N 1
ATOM 3541 C CA . ASP A 1 430 ? -30.494 6.278 23.242 1.00 95.06 430 ASP A CA 1
ATOM 3542 C C . ASP A 1 430 ? -29.479 6.637 22.139 1.00 95.06 430 ASP A C 1
ATOM 3544 O O . ASP A 1 430 ? -29.372 7.798 21.737 1.00 95.06 430 ASP A O 1
ATOM 3548 N N . LEU A 1 431 ? -28.760 5.653 21.587 1.00 96.62 431 LEU A N 1
ATOM 3549 C CA . LEU A 1 431 ? -27.866 5.870 20.448 1.00 96.62 431 LEU A CA 1
ATOM 3550 C C . LEU A 1 431 ? -28.639 6.294 19.190 1.00 96.62 431 LEU A C 1
ATOM 3552 O O . LEU A 1 431 ? -28.273 7.285 18.552 1.00 96.62 431 LEU A O 1
ATOM 3556 N N . LEU A 1 432 ? -29.697 5.564 18.836 1.00 97.75 432 LEU A N 1
ATOM 3557 C CA . LEU A 1 432 ? -30.490 5.813 17.634 1.00 97.75 432 LEU A CA 1
ATOM 3558 C C . LEU A 1 432 ? -31.247 7.140 17.709 1.00 97.75 432 LEU A C 1
ATOM 3560 O O . LEU A 1 432 ? -31.249 7.871 16.718 1.00 97.75 432 LEU A O 1
ATOM 3564 N N . ASP A 1 433 ? -31.778 7.512 18.875 1.00 97.25 433 ASP A N 1
ATOM 3565 C CA . ASP A 1 433 ? -32.366 8.835 19.104 1.00 97.25 433 ASP A CA 1
ATOM 3566 C C . ASP A 1 433 ? -31.343 9.947 18.845 1.00 97.25 433 ASP A C 1
ATOM 3568 O O . ASP A 1 433 ? -31.626 10.916 18.139 1.00 97.25 433 ASP A O 1
ATOM 3572 N N . LYS A 1 434 ? -30.111 9.803 19.354 1.00 97.19 434 LYS A N 1
ATOM 3573 C CA . LYS A 1 434 ? -29.047 10.804 19.155 1.00 97.19 434 LYS A CA 1
ATOM 3574 C C . LYS A 1 434 ? -28.556 10.865 17.705 1.00 97.19 434 LYS A C 1
ATOM 3576 O O . LYS A 1 434 ? -28.205 11.949 17.238 1.00 97.19 434 LYS A O 1
ATOM 3581 N N . ILE A 1 435 ? -28.549 9.748 16.977 1.00 97.75 435 ILE A N 1
ATOM 3582 C CA . ILE A 1 435 ? -28.274 9.736 15.531 1.00 97.75 435 ILE A CA 1
ATOM 3583 C C . ILE A 1 435 ? -29.408 10.444 14.775 1.00 97.75 435 ILE A C 1
ATOM 3585 O O . ILE A 1 435 ? -29.135 11.319 13.950 1.00 97.75 435 ILE A O 1
ATOM 3589 N N . ASN A 1 436 ? -30.667 10.134 15.090 1.00 97.44 436 ASN A N 1
ATOM 3590 C CA . ASN A 1 436 ? -31.841 10.743 14.468 1.00 97.44 436 ASN A CA 1
ATOM 3591 C C . ASN A 1 436 ? -31.877 12.269 14.693 1.00 97.44 436 ASN A C 1
ATOM 3593 O O . ASN A 1 436 ? -31.995 13.028 13.730 1.00 97.44 436 ASN A O 1
ATOM 3597 N N . ASP A 1 437 ? -31.639 12.732 15.928 1.00 96.69 437 ASP A N 1
ATOM 3598 C CA . ASP A 1 437 ? -31.496 14.152 16.300 1.00 96.69 437 ASP A CA 1
ATOM 3599 C C . ASP A 1 437 ? -30.461 14.900 15.434 1.00 96.69 437 ASP A C 1
ATOM 3601 O O . ASP A 1 437 ? -30.615 16.090 15.134 1.00 96.69 437 ASP A O 1
ATOM 3605 N N . LEU A 1 438 ? -29.362 14.232 15.065 1.00 96.75 438 LEU A N 1
ATOM 3606 C CA . LEU A 1 438 ? -28.281 14.809 14.262 1.00 96.75 438 LEU A CA 1
ATOM 3607 C C . LEU A 1 438 ? -28.611 14.804 12.763 1.00 96.75 438 LEU A C 1
ATOM 3609 O O . LEU A 1 438 ? -28.346 15.800 12.083 1.00 96.75 438 LEU A O 1
ATOM 3613 N N . LEU A 1 439 ? -29.217 13.732 12.249 1.00 95.25 439 LEU A N 1
ATOM 3614 C CA . LEU A 1 439 ? -29.631 13.626 10.846 1.00 95.25 439 LEU A CA 1
ATOM 3615 C C . LEU A 1 439 ? -30.799 14.575 10.521 1.00 95.25 439 LEU A C 1
ATOM 3617 O O . LEU A 1 439 ? -30.769 15.265 9.499 1.00 95.25 439 LEU A O 1
ATOM 3621 N N . MET A 1 440 ? -31.777 14.710 11.423 1.00 93.75 440 MET A N 1
ATOM 3622 C CA . MET A 1 440 ? -32.935 15.604 11.257 1.00 93.75 440 MET A CA 1
ATOM 3623 C C . MET A 1 440 ? -32.556 17.089 11.155 1.00 93.75 440 MET A C 1
ATOM 3625 O O . MET A 1 440 ? -33.257 17.861 10.499 1.00 93.75 440 MET A O 1
ATOM 3629 N N . LYS A 1 441 ? -31.399 17.492 11.700 1.00 91.19 441 LYS A N 1
ATOM 3630 C CA . LYS A 1 441 ? -30.827 18.844 11.532 1.00 91.19 441 LYS A CA 1
ATOM 3631 C C . LYS A 1 441 ? -30.303 19.119 10.114 1.00 91.19 441 LYS A C 1
ATOM 3633 O O . LYS A 1 441 ? -29.815 20.216 9.857 1.00 91.19 441 LYS A O 1
ATOM 3638 N N . LYS A 1 442 ? -30.355 18.144 9.194 1.00 85.44 442 LYS A N 1
ATOM 3639 C CA . LYS A 1 442 ? -29.946 18.215 7.771 1.00 85.44 442 LYS A CA 1
ATOM 3640 C C . LYS A 1 442 ? -28.476 18.582 7.497 1.00 85.44 442 LYS A C 1
ATOM 3642 O O . LYS A 1 442 ? -28.064 18.552 6.337 1.00 85.44 442 LYS A O 1
ATOM 3647 N N . LYS A 1 443 ? -27.669 18.859 8.531 1.00 90.81 443 LYS A N 1
ATOM 3648 C CA . LYS A 1 443 ? -26.209 19.035 8.437 1.00 90.81 443 LYS A CA 1
ATOM 3649 C C . LYS A 1 443 ? -25.502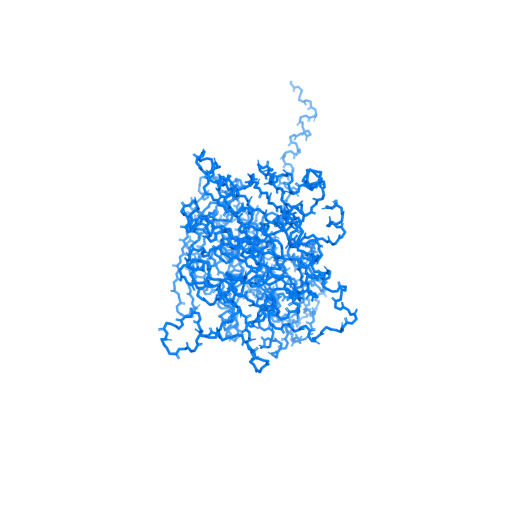 17.740 8.017 1.00 90.81 443 LYS A C 1
ATOM 3651 O O . LYS A 1 443 ? -24.512 17.793 7.297 1.00 90.81 443 LYS A O 1
ATOM 3656 N N . TYR A 1 444 ? -26.002 16.587 8.456 1.00 93.75 444 TYR A N 1
ATOM 3657 C CA . TYR A 1 444 ? -25.373 15.288 8.225 1.00 93.75 444 TYR A CA 1
ATOM 3658 C C . TYR A 1 444 ? -26.233 14.406 7.312 1.00 93.75 444 TYR A C 1
ATOM 3660 O O . TYR A 1 444 ? -27.459 14.486 7.328 1.00 93.75 444 TYR A O 1
ATOM 3668 N N . LYS A 1 445 ? -25.573 13.589 6.485 1.00 91.69 445 LYS A N 1
ATOM 3669 C CA . LYS A 1 445 ? -26.186 12.670 5.505 1.00 91.69 445 LYS A CA 1
ATOM 3670 C C . LYS A 1 445 ? -25.546 11.280 5.498 1.00 91.69 445 LYS A C 1
ATOM 3672 O O . LYS A 1 445 ? -26.186 10.320 5.070 1.00 91.69 445 LYS A O 1
ATOM 3677 N N . ASN A 1 446 ? -24.295 11.184 5.949 1.00 93.38 446 ASN A N 1
ATOM 3678 C CA . ASN A 1 446 ? -23.517 9.951 5.973 1.00 93.38 446 ASN A CA 1
ATOM 3679 C C . ASN A 1 446 ? -23.215 9.553 7.422 1.00 93.38 446 ASN A C 1
ATOM 3681 O O . ASN A 1 446 ? -22.926 10.421 8.251 1.00 93.38 446 ASN A O 1
ATOM 3685 N N . VAL A 1 447 ? -23.222 8.251 7.704 1.00 97.00 447 VAL A N 1
ATOM 3686 C CA . VAL A 1 447 ? -22.912 7.698 9.031 1.00 97.00 447 VAL A CA 1
ATOM 3687 C C . VAL A 1 447 ? -21.854 6.610 8.879 1.00 97.00 447 VAL A C 1
ATOM 3689 O O . VAL A 1 447 ? -22.031 5.681 8.092 1.00 97.00 447 VAL A O 1
ATOM 3692 N N . ILE A 1 448 ? -20.747 6.733 9.610 1.00 97.75 448 ILE A N 1
ATOM 3693 C CA . ILE A 1 448 ? -19.693 5.717 9.689 1.00 97.75 448 ILE A CA 1
ATOM 3694 C C . ILE A 1 448 ? -19.762 5.067 11.070 1.00 97.75 448 ILE A C 1
ATOM 3696 O O . ILE A 1 448 ? -19.501 5.742 12.058 1.00 97.75 448 ILE A O 1
ATOM 3700 N N . PHE A 1 449 ? -20.067 3.775 11.149 1.00 98.31 449 PHE A N 1
ATOM 3701 C CA . PHE A 1 449 ? -19.971 3.007 12.394 1.00 98.31 449 PHE A CA 1
ATOM 3702 C C . PHE A 1 449 ? -18.589 2.348 12.499 1.00 98.31 449 PHE A C 1
ATOM 3704 O O . PHE A 1 449 ? -18.079 1.791 11.521 1.00 98.31 449 PHE A O 1
ATOM 3711 N N . THR A 1 450 ? -17.960 2.416 13.671 1.00 97.94 450 THR A N 1
ATOM 3712 C CA . THR A 1 450 ? -16.626 1.856 13.916 1.00 97.94 450 THR A CA 1
ATOM 3713 C C . THR A 1 450 ? -16.463 1.359 15.347 1.00 97.94 450 THR A C 1
ATOM 3715 O O . THR A 1 450 ? -17.036 1.889 16.295 1.00 97.94 450 THR A O 1
ATOM 3718 N N . GLY A 1 451 ? -15.617 0.357 15.531 1.00 94.88 451 GLY A N 1
ATOM 3719 C CA . GLY A 1 451 ? -15.273 -0.120 16.857 1.00 94.88 451 GLY A CA 1
ATOM 3720 C C . GLY A 1 451 ? -14.150 -1.139 16.809 1.00 94.88 451 GLY A C 1
ATOM 3721 O O . GLY A 1 451 ? -13.907 -1.781 15.781 1.00 94.88 451 GLY A O 1
ATOM 3722 N N . HIS A 1 452 ? -13.474 -1.291 17.944 1.00 91.00 452 HIS A N 1
ATOM 3723 C CA . HIS A 1 452 ? -12.427 -2.289 18.134 1.00 91.00 452 HIS A CA 1
ATOM 3724 C C . HIS A 1 452 ? -12.952 -3.491 18.925 1.00 91.00 452 HIS A C 1
ATOM 3726 O O . HIS A 1 452 ? -13.695 -3.315 19.894 1.00 91.00 452 HIS A O 1
ATOM 3732 N N . SER A 1 453 ? -12.556 -4.708 18.538 1.00 86.62 453 SER A N 1
ATOM 3733 C CA . SER A 1 453 ? -12.927 -5.948 19.234 1.00 86.62 453 SER A CA 1
ATOM 3734 C C . SER A 1 453 ? -14.457 -6.094 19.354 1.00 86.62 453 SER A C 1
ATOM 3736 O O . SER A 1 453 ? -15.162 -5.958 18.349 1.00 86.62 453 SER A O 1
ATOM 3738 N N . LEU A 1 454 ? -14.993 -6.314 20.564 1.00 85.38 454 LEU A N 1
ATOM 3739 C CA . LEU A 1 454 ? -16.436 -6.308 20.845 1.00 85.38 454 LEU A CA 1
ATOM 3740 C C . LEU A 1 454 ? -17.141 -5.045 20.322 1.00 85.38 454 LEU A C 1
ATOM 3742 O O . LEU A 1 454 ? -18.216 -5.155 19.744 1.00 85.38 454 LEU A O 1
ATOM 3746 N N . GLY A 1 455 ? -16.526 -3.864 20.447 1.00 91.25 455 GLY A N 1
ATOM 3747 C CA . GLY A 1 455 ? -17.100 -2.614 19.939 1.00 91.25 455 GLY A CA 1
ATOM 3748 C C . GLY A 1 455 ? -17.298 -2.638 18.420 1.00 91.25 455 GLY A C 1
ATOM 3749 O O . GLY A 1 455 ? -18.257 -2.071 17.906 1.00 91.25 455 GLY A O 1
ATOM 3750 N N . GLY A 1 456 ? -16.439 -3.353 17.687 1.00 94.19 456 GLY A N 1
ATOM 3751 C CA . GLY A 1 456 ? -16.622 -3.570 16.252 1.00 94.19 456 GLY A CA 1
ATOM 3752 C C . GLY A 1 456 ? -17.858 -4.417 15.944 1.00 94.19 456 GLY A C 1
ATOM 3753 O O . GLY A 1 456 ? -18.594 -4.099 15.017 1.00 94.19 456 GLY A O 1
ATOM 3754 N N . ALA A 1 457 ? -18.137 -5.438 16.758 1.00 92.81 457 ALA A N 1
ATOM 3755 C CA . ALA A 1 457 ? -19.304 -6.296 16.561 1.00 92.81 457 ALA A CA 1
ATOM 3756 C C . ALA A 1 457 ? -20.609 -5.597 16.982 1.00 92.81 457 ALA A C 1
ATOM 3758 O O . ALA A 1 457 ? -21.623 -5.727 16.302 1.00 92.81 457 ALA A O 1
ATOM 3759 N N . LEU A 1 458 ? -20.559 -4.778 18.037 1.00 94.19 458 LEU A N 1
ATOM 3760 C CA . LEU A 1 458 ? -21.641 -3.860 18.402 1.00 94.19 458 LEU A CA 1
ATOM 3761 C C . LEU A 1 458 ? -21.936 -2.865 17.271 1.00 94.19 458 LEU A C 1
ATOM 3763 O O . LEU A 1 458 ? -23.080 -2.723 16.868 1.00 94.19 458 LEU A O 1
ATOM 3767 N N . SER A 1 459 ? -20.902 -2.287 16.654 1.00 97.75 459 SER A N 1
ATOM 3768 C CA . SER A 1 459 ? -21.053 -1.370 15.510 1.00 97.75 459 SER A CA 1
ATOM 3769 C C . SER A 1 459 ? -21.734 -2.005 14.290 1.00 97.75 459 SER A C 1
ATOM 3771 O O . SER A 1 459 ? -22.352 -1.297 13.497 1.00 97.75 459 SER A O 1
ATOM 3773 N N . VAL A 1 460 ? -21.628 -3.328 14.120 1.00 97.75 460 VAL A N 1
ATOM 3774 C CA . VAL A 1 460 ? -22.366 -4.080 13.091 1.00 97.75 460 VAL A CA 1
ATOM 3775 C C . VAL A 1 460 ? -23.856 -4.150 13.442 1.00 97.75 460 VAL A C 1
ATOM 3777 O O . VAL A 1 460 ? -24.691 -3.873 12.582 1.00 97.75 460 VAL A O 1
ATOM 3780 N N . LEU A 1 461 ? -24.204 -4.460 14.694 1.00 97.56 461 LEU A N 1
ATOM 3781 C CA . LEU A 1 461 ? -25.598 -4.486 15.151 1.00 97.56 461 LEU A CA 1
ATOM 3782 C C . LEU A 1 461 ? -26.232 -3.081 15.118 1.00 97.56 461 LEU A C 1
ATOM 3784 O O . LEU A 1 461 ? -27.311 -2.917 14.546 1.00 97.56 461 LEU A O 1
ATOM 3788 N N . ASP A 1 462 ? -25.526 -2.061 15.621 1.00 97.88 462 ASP A N 1
ATOM 3789 C CA . ASP A 1 462 ? -25.931 -0.648 15.591 1.00 97.88 462 ASP A CA 1
ATOM 3790 C C . ASP A 1 462 ? -26.272 -0.184 14.166 1.00 97.88 462 ASP A C 1
ATOM 3792 O O . ASP A 1 462 ? -27.313 0.433 13.922 1.00 97.88 462 ASP A O 1
ATOM 3796 N N . ALA A 1 463 ? -25.389 -0.488 13.207 1.00 98.25 463 ALA A N 1
ATOM 3797 C CA . ALA A 1 463 ? -25.550 -0.085 11.818 1.00 98.25 463 ALA A CA 1
ATOM 3798 C C . ALA A 1 463 ? -26.732 -0.795 11.152 1.00 98.25 463 ALA A C 1
ATOM 3800 O O . ALA A 1 463 ? -27.530 -0.136 10.477 1.00 98.25 463 ALA A O 1
ATOM 3801 N N . TYR A 1 464 ? -26.861 -2.115 11.355 1.00 98.00 464 TYR A N 1
ATOM 3802 C CA . TYR A 1 464 ? -27.999 -2.887 10.852 1.00 98.00 464 TYR A CA 1
ATOM 3803 C C . TYR A 1 464 ? -29.303 -2.282 11.361 1.00 98.00 464 TYR A C 1
ATOM 3805 O O . TYR A 1 464 ? -30.185 -1.968 10.565 1.00 98.00 464 TYR A O 1
ATOM 3813 N N . GLU A 1 465 ? -29.413 -2.060 12.671 1.00 97.50 465 GLU A N 1
ATOM 3814 C CA . GLU A 1 465 ? -30.654 -1.589 13.273 1.00 97.50 465 GLU A CA 1
ATOM 3815 C C . GLU A 1 465 ? -30.981 -0.141 12.900 1.00 97.50 465 GLU A C 1
ATOM 3817 O O . GLU A 1 465 ? -32.140 0.161 12.610 1.00 97.50 465 GLU A O 1
ATOM 3822 N N . CYS A 1 466 ? -29.979 0.739 12.786 1.00 98.06 466 CYS A N 1
ATOM 3823 C CA . CYS A 1 466 ? -30.199 2.100 12.299 1.00 98.06 466 CYS A CA 1
ATOM 3824 C C . CYS A 1 466 ? -30.804 2.114 10.886 1.00 98.06 466 CYS A C 1
ATOM 3826 O O . CYS A 1 466 ? -31.706 2.908 10.605 1.00 98.06 466 CYS A O 1
ATOM 3828 N N . VAL A 1 467 ? -30.338 1.237 9.987 1.00 97.31 467 VAL A N 1
ATOM 3829 C CA . VAL A 1 467 ? -30.879 1.140 8.621 1.00 97.31 467 VAL A CA 1
ATOM 3830 C C . VAL A 1 467 ? -32.217 0.390 8.596 1.00 97.31 467 VAL A C 1
ATOM 3832 O O . VAL A 1 467 ? -33.134 0.814 7.893 1.00 97.31 467 VAL A O 1
ATOM 3835 N N . TYR A 1 468 ? -32.374 -0.668 9.394 1.00 95.69 468 TYR A N 1
ATOM 3836 C CA . TYR A 1 468 ? -33.613 -1.445 9.507 1.00 95.69 468 TYR A CA 1
ATOM 3837 C C . TYR A 1 468 ? -34.779 -0.590 10.032 1.00 95.69 468 TYR A C 1
ATOM 3839 O O . TYR A 1 468 ? -35.850 -0.555 9.422 1.00 95.69 468 TYR A O 1
ATOM 3847 N N . ARG A 1 469 ? -34.550 0.197 11.095 1.00 95.75 469 ARG A N 1
ATOM 3848 C CA . ARG A 1 469 ? -35.507 1.187 11.627 1.00 95.75 469 ARG A CA 1
ATOM 3849 C C . ARG A 1 469 ? -35.649 2.445 10.746 1.00 95.75 469 ARG A C 1
ATOM 3851 O O . ARG A 1 469 ? -36.381 3.359 11.111 1.00 95.75 469 ARG A O 1
ATOM 3858 N N . LYS A 1 470 ? -34.994 2.498 9.575 1.00 96.00 470 LYS A N 1
ATOM 3859 C CA . LYS A 1 470 ? -35.045 3.588 8.573 1.00 96.00 470 LYS A CA 1
ATOM 3860 C C . LYS A 1 470 ? -34.534 4.957 9.056 1.00 96.00 470 LYS A C 1
ATOM 3862 O O . LYS A 1 470 ? -34.830 5.970 8.426 1.00 96.00 470 LYS A O 1
ATOM 3867 N N . ILE A 1 471 ? -33.743 4.991 10.130 1.00 96.75 471 ILE A N 1
ATOM 3868 C CA . ILE A 1 471 ? -33.067 6.203 10.626 1.00 96.75 471 ILE A CA 1
ATOM 3869 C C . ILE A 1 471 ? -31.843 6.499 9.745 1.00 96.75 471 ILE A C 1
ATOM 3871 O O . ILE A 1 471 ? -31.631 7.626 9.300 1.00 96.75 471 ILE A O 1
ATOM 3875 N N . CYS A 1 472 ? -31.066 5.461 9.436 1.00 96.69 472 CYS A N 1
ATOM 3876 C CA . CYS A 1 472 ? -29.950 5.497 8.500 1.00 96.69 472 CYS A CA 1
ATOM 3877 C C . CYS A 1 472 ? -30.376 5.009 7.101 1.00 96.69 472 CYS A C 1
ATOM 3879 O O . CYS A 1 472 ? -31.317 4.233 6.944 1.00 96.69 472 CYS A O 1
ATOM 3881 N N . ASN A 1 473 ? -29.631 5.400 6.061 1.00 93.44 473 ASN A N 1
ATOM 3882 C CA . ASN A 1 473 ? -29.783 4.858 4.707 1.00 93.44 473 ASN A CA 1
ATOM 3883 C C . ASN A 1 473 ? -28.596 3.944 4.376 1.00 93.44 473 ASN A C 1
ATOM 3885 O O . ASN A 1 473 ? -27.451 4.391 4.416 1.00 93.44 473 ASN A O 1
ATOM 3889 N N . GLY A 1 474 ? -28.848 2.691 3.988 1.00 90.19 474 GLY A N 1
ATOM 3890 C CA . GLY A 1 474 ? -27.797 1.705 3.694 1.00 90.19 474 GLY A CA 1
ATOM 3891 C C . GLY A 1 474 ? -26.779 2.119 2.618 1.00 90.19 474 GLY A C 1
ATOM 3892 O O . GLY A 1 474 ? -25.645 1.651 2.635 1.00 90.19 474 GLY A O 1
ATOM 3893 N N . LYS A 1 475 ? -27.132 3.053 1.719 1.00 85.56 475 LYS A N 1
ATOM 3894 C CA . LYS A 1 475 ? -26.212 3.601 0.703 1.00 85.56 475 LYS A CA 1
ATOM 3895 C C . LYS A 1 475 ? -25.272 4.689 1.237 1.00 85.56 475 LYS A C 1
ATOM 3897 O O . LYS A 1 475 ? -24.195 4.862 0.676 1.00 85.56 475 LYS A O 1
ATOM 3902 N N . THR A 1 476 ? -25.667 5.423 2.282 1.00 90.69 476 THR A N 1
ATOM 3903 C CA . THR A 1 476 ? -24.842 6.465 2.937 1.00 90.69 476 THR A CA 1
ATOM 3904 C C . THR A 1 476 ? -24.309 6.033 4.306 1.00 90.69 476 THR A C 1
ATOM 3906 O O . THR A 1 476 ? -23.592 6.786 4.968 1.00 90.69 476 THR A O 1
ATOM 3909 N N . THR A 1 477 ? -24.621 4.802 4.710 1.00 94.88 477 THR A N 1
ATOM 3910 C CA . THR A 1 477 ? -24.051 4.128 5.876 1.00 94.88 477 THR A CA 1
ATOM 3911 C C . THR A 1 477 ? -22.801 3.368 5.455 1.00 94.88 477 THR A C 1
ATOM 3913 O O . THR A 1 477 ? -22.770 2.723 4.404 1.00 94.88 477 THR A O 1
ATOM 3916 N N . LYS A 1 478 ? -21.762 3.450 6.279 1.00 95.38 478 LYS A N 1
ATOM 3917 C CA . LYS A 1 478 ? -20.511 2.709 6.137 1.00 95.38 478 LYS A CA 1
ATOM 3918 C C . LYS A 1 478 ? -20.161 2.082 7.479 1.00 95.38 478 LYS A C 1
ATOM 3920 O O . LYS A 1 478 ? -20.397 2.697 8.515 1.00 95.38 478 LYS A O 1
ATOM 3925 N N . VAL A 1 479 ? -19.570 0.893 7.468 1.00 97.38 479 VAL A N 1
ATOM 3926 C CA . VAL A 1 479 ? -19.084 0.240 8.690 1.00 97.38 479 VAL A CA 1
ATOM 3927 C C . VAL A 1 479 ? -17.628 -0.170 8.501 1.00 97.38 479 VAL A C 1
ATOM 3929 O O . VAL A 1 479 ? -17.273 -0.767 7.486 1.00 97.38 479 VAL A O 1
ATOM 3932 N N . VAL A 1 480 ? -16.768 0.176 9.458 1.00 96.81 480 VAL A N 1
ATOM 3933 C CA . VAL A 1 480 ? -15.346 -0.198 9.459 1.00 96.81 480 VAL A CA 1
ATOM 3934 C C . VAL A 1 480 ? -14.981 -0.715 10.844 1.00 96.81 480 VAL A C 1
ATOM 3936 O O . VAL A 1 480 ? -14.814 0.063 11.786 1.00 96.81 480 VAL A O 1
ATOM 3939 N N . THR A 1 481 ? -14.857 -2.032 10.975 1.00 96.75 481 THR A N 1
ATOM 3940 C CA . THR A 1 481 ? -14.559 -2.690 12.253 1.00 96.75 481 THR A CA 1
ATOM 3941 C C . THR A 1 481 ? -13.086 -3.072 12.346 1.00 96.75 481 THR A C 1
ATOM 3943 O O . THR A 1 481 ? -12.527 -3.557 11.364 1.00 96.75 481 THR A O 1
ATOM 3946 N N . LEU A 1 482 ? -12.480 -2.947 13.526 1.00 94.50 482 LEU A N 1
ATOM 3947 C CA . LEU A 1 482 ? -11.069 -3.259 13.778 1.00 94.50 482 LEU A CA 1
ATOM 3948 C C . LEU A 1 482 ? -10.970 -4.481 14.701 1.00 94.50 482 LEU A C 1
ATOM 3950 O O . LEU A 1 482 ? -11.444 -4.431 15.836 1.00 94.50 482 LEU A O 1
ATOM 3954 N N . GLY A 1 483 ? -10.376 -5.586 14.246 1.00 89.69 483 GLY A N 1
ATOM 3955 C CA . GLY A 1 483 ? -10.182 -6.774 15.095 1.00 89.69 483 GLY A CA 1
ATOM 3956 C C . GLY A 1 483 ? -11.475 -7.398 15.627 1.00 89.69 483 GLY A C 1
ATOM 3957 O O . GLY A 1 483 ? -11.494 -7.955 16.722 1.00 89.69 483 GLY A O 1
ATOM 3958 N N . SER A 1 484 ? -12.578 -7.236 14.899 1.00 91.31 484 SER A N 1
ATOM 3959 C CA . SER A 1 484 ? -13.910 -7.636 15.353 1.00 91.31 484 SER A CA 1
ATOM 3960 C C . SER A 1 484 ? -14.150 -9.144 15.184 1.00 91.31 484 SER A C 1
ATOM 3962 O O . SER A 1 484 ? -13.743 -9.702 14.159 1.00 91.31 484 SER A O 1
ATOM 3964 N N . PRO A 1 485 ? -14.796 -9.815 16.157 1.00 86.56 485 PRO A N 1
ATOM 3965 C CA . PRO A 1 485 ? -15.270 -11.188 16.000 1.00 86.56 485 PRO A CA 1
ATOM 3966 C C . PRO A 1 485 ? -16.503 -11.256 15.082 1.00 86.56 485 PRO A C 1
ATOM 3968 O O . PRO A 1 485 ? -17.087 -10.235 14.727 1.00 86.56 485 PRO A O 1
ATOM 3971 N N . ARG A 1 486 ? -16.928 -12.468 14.711 1.00 88.69 486 ARG A N 1
ATOM 3972 C CA . ARG A 1 486 ? -18.183 -12.695 13.973 1.00 88.69 486 ARG A CA 1
ATOM 3973 C C . ARG A 1 486 ? -19.394 -12.280 14.816 1.00 88.69 486 ARG A C 1
ATOM 3975 O O . ARG A 1 486 ? -19.355 -12.354 16.047 1.00 88.69 486 ARG A O 1
ATOM 3982 N N . THR A 1 487 ? -20.470 -11.867 14.145 1.00 91.69 487 THR A N 1
ATOM 3983 C CA . THR A 1 487 ? -21.644 -11.246 14.792 1.00 91.69 487 THR A CA 1
ATOM 3984 C C . THR A 1 487 ? -22.890 -12.129 14.783 1.00 91.69 487 THR A C 1
ATOM 3986 O O . THR A 1 487 ? -23.631 -12.159 15.763 1.00 91.69 487 THR A O 1
ATOM 3989 N N . GLY A 1 488 ? -23.124 -12.884 13.709 1.00 90.69 488 GLY A N 1
ATOM 3990 C CA . GLY A 1 488 ? -24.345 -13.676 13.561 1.00 90.69 488 GLY A CA 1
ATOM 3991 C C . GLY A 1 488 ? -24.195 -14.862 12.627 1.00 90.69 488 GLY A C 1
ATOM 3992 O O . GLY A 1 488 ? -23.081 -15.289 12.328 1.00 90.69 488 GLY A O 1
ATOM 3993 N N . ASP A 1 489 ? -25.323 -15.429 12.225 1.00 89.00 489 ASP A N 1
ATOM 3994 C CA . ASP A 1 489 ? -25.398 -16.563 11.310 1.00 89.00 489 ASP A CA 1
ATOM 3995 C C . ASP A 1 489 ? -25.253 -16.167 9.824 1.00 89.00 489 ASP A C 1
ATOM 3997 O O . ASP A 1 489 ? -25.013 -15.010 9.464 1.00 89.00 489 ASP A O 1
ATOM 4001 N N . LYS A 1 490 ? -25.369 -17.172 8.948 1.00 85.12 490 LYS A N 1
ATOM 4002 C CA . LYS A 1 490 ? -25.348 -17.031 7.485 1.00 85.12 490 LYS A CA 1
ATOM 4003 C C . LYS A 1 490 ? -26.430 -16.064 6.986 1.00 85.12 490 LYS A C 1
ATOM 4005 O O . LYS A 1 490 ? -26.143 -15.220 6.137 1.00 85.12 490 LYS A O 1
ATOM 4010 N N . SER A 1 491 ? -27.648 -16.170 7.518 1.00 89.06 491 SER A N 1
ATOM 4011 C CA . SER A 1 491 ? -28.803 -15.358 7.120 1.00 89.06 491 SER A CA 1
ATOM 4012 C C . SER A 1 491 ? -28.590 -13.887 7.470 1.00 89.06 491 SER A C 1
ATOM 4014 O O . SER A 1 491 ? -28.743 -13.026 6.602 1.00 89.06 491 SER A O 1
ATOM 4016 N N . PHE A 1 492 ? -28.136 -13.611 8.697 1.00 93.00 492 PHE A N 1
ATOM 4017 C CA . PHE A 1 492 ? -27.728 -12.282 9.141 1.00 93.00 492 PHE A CA 1
ATOM 4018 C C . PHE A 1 492 ? -26.638 -11.710 8.233 1.00 93.00 492 PHE A C 1
ATOM 4020 O O . PHE A 1 492 ? -26.762 -10.588 7.747 1.00 93.00 492 PHE A O 1
ATOM 4027 N N . ALA A 1 493 ? -25.587 -12.485 7.941 1.00 91.88 493 ALA A N 1
ATOM 4028 C CA . ALA A 1 493 ? -24.478 -12.010 7.118 1.00 91.88 493 ALA A CA 1
ATOM 4029 C C . ALA A 1 493 ? -24.907 -11.653 5.681 1.00 91.88 493 ALA A C 1
ATOM 4031 O O . ALA A 1 493 ? -24.521 -10.600 5.169 1.00 91.88 493 ALA A O 1
ATOM 4032 N N . VAL A 1 494 ? -25.741 -12.482 5.042 1.00 87.81 494 VAL A N 1
ATOM 4033 C CA . VAL A 1 494 ? -26.313 -12.212 3.708 1.00 87.81 494 VAL A CA 1
ATOM 4034 C C . VAL A 1 494 ? -27.195 -10.958 3.729 1.00 87.81 494 VAL A C 1
ATOM 4036 O O . VAL A 1 494 ? -27.027 -10.066 2.891 1.00 87.81 494 VAL A O 1
ATOM 4039 N N . SER A 1 495 ? -28.109 -10.871 4.698 1.00 91.81 495 SER A N 1
ATOM 4040 C CA . SER A 1 495 ? -29.050 -9.756 4.858 1.00 91.81 495 SER A CA 1
ATOM 4041 C C . SER A 1 495 ? -28.317 -8.433 5.098 1.00 91.81 495 SER A C 1
ATOM 4043 O O . SER A 1 495 ? -28.504 -7.461 4.360 1.00 91.81 495 SER A O 1
ATOM 4045 N N . PHE A 1 496 ? -27.374 -8.431 6.043 1.00 94.81 496 PHE A N 1
ATOM 4046 C CA . PHE A 1 496 ? -26.514 -7.296 6.355 1.00 94.81 496 PHE A CA 1
ATOM 4047 C C . PHE A 1 496 ? -25.710 -6.832 5.130 1.00 94.81 496 PHE A C 1
ATOM 4049 O O . PHE A 1 496 ? -25.721 -5.646 4.802 1.00 94.81 496 PHE A O 1
ATOM 4056 N N . ASN A 1 497 ? -25.035 -7.742 4.415 1.00 91.31 497 ASN A N 1
ATOM 4057 C CA . ASN A 1 497 ? -24.181 -7.387 3.272 1.00 91.31 497 ASN A CA 1
ATOM 4058 C C . ASN A 1 497 ? -24.971 -6.788 2.098 1.00 91.31 497 ASN A C 1
ATOM 4060 O O . ASN A 1 497 ? -24.453 -5.942 1.363 1.00 91.31 497 ASN A O 1
ATOM 4064 N N . LYS A 1 498 ? -26.238 -7.191 1.947 1.00 90.12 498 LYS A N 1
ATOM 4065 C CA . LYS A 1 498 ? -27.194 -6.607 1.000 1.00 90.12 498 LYS A CA 1
ATOM 4066 C C . LYS A 1 498 ? -27.691 -5.228 1.454 1.00 90.12 498 LYS A C 1
ATOM 4068 O O . LYS A 1 498 ? -27.860 -4.342 0.617 1.00 90.12 498 LYS A O 1
ATOM 4073 N N . LEU A 1 499 ? -27.931 -5.050 2.754 1.00 92.19 499 LEU A N 1
ATOM 4074 C CA . LEU A 1 499 ? -28.467 -3.818 3.338 1.00 92.19 499 LEU A CA 1
ATOM 4075 C C . LEU A 1 499 ? -27.413 -2.700 3.433 1.00 92.19 499 LEU A C 1
ATOM 4077 O O . LEU A 1 499 ? -27.714 -1.545 3.131 1.00 92.19 499 LEU A O 1
ATOM 4081 N N . ILE A 1 500 ? -26.182 -3.045 3.825 1.00 93.69 500 ILE A N 1
ATOM 4082 C CA . ILE A 1 500 ? -25.067 -2.120 4.081 1.00 93.69 500 ILE A CA 1
ATOM 4083 C C . ILE A 1 500 ? -23.809 -2.618 3.341 1.00 93.69 500 ILE A C 1
ATOM 4085 O O . ILE A 1 500 ? -22.868 -3.146 3.947 1.00 93.69 500 ILE A O 1
ATOM 4089 N N . PRO A 1 501 ? -23.755 -2.454 2.003 1.00 86.56 501 PRO A N 1
ATOM 4090 C CA . PRO A 1 501 ? -22.703 -3.041 1.171 1.00 86.56 501 PRO A CA 1
ATOM 4091 C C . PRO A 1 501 ? -21.313 -2.438 1.412 1.00 86.56 501 PRO A C 1
ATOM 4093 O O . PRO A 1 501 ? -20.315 -3.069 1.050 1.00 86.56 501 PRO A O 1
ATOM 4096 N N . ASN A 1 502 ? -21.248 -1.246 2.017 1.00 89.94 502 ASN A N 1
ATOM 4097 C CA . ASN A 1 502 ? -20.036 -0.490 2.335 1.00 89.94 502 ASN A CA 1
ATOM 4098 C C . ASN A 1 502 ? -19.468 -0.890 3.709 1.00 89.94 502 ASN A C 1
ATOM 4100 O O . ASN A 1 502 ? -19.290 -0.039 4.581 1.00 89.94 502 ASN A O 1
ATOM 4104 N N . THR A 1 503 ? -19.214 -2.181 3.915 1.00 93.69 503 THR A N 1
ATOM 4105 C CA . THR A 1 503 ? -18.732 -2.704 5.201 1.00 93.69 503 THR A CA 1
ATOM 4106 C C . THR A 1 503 ? -17.380 -3.388 5.050 1.00 93.69 503 THR A C 1
ATOM 4108 O O . THR A 1 503 ? -17.204 -4.226 4.161 1.00 93.69 503 THR A O 1
ATOM 4111 N N . TYR A 1 504 ? -16.436 -3.033 5.926 1.00 94.62 504 TYR A N 1
ATOM 4112 C CA . TYR A 1 504 ? -15.037 -3.460 5.882 1.00 94.62 504 TYR A CA 1
ATOM 4113 C C . TYR A 1 504 ? -14.575 -3.963 7.250 1.00 94.62 504 TYR A C 1
ATOM 4115 O O . TYR A 1 504 ? -14.781 -3.306 8.273 1.00 94.62 504 TYR A O 1
ATOM 4123 N N . ARG A 1 505 ? -13.909 -5.118 7.263 1.00 94.50 505 ARG A N 1
ATOM 4124 C CA . ARG A 1 505 ? -13.295 -5.712 8.454 1.00 94.50 505 ARG A CA 1
ATOM 4125 C C . ARG A 1 505 ? -11.790 -5.568 8.359 1.00 94.50 505 ARG A C 1
ATOM 4127 O O . ARG A 1 505 ? -11.144 -6.314 7.629 1.00 94.50 505 ARG A O 1
ATOM 4134 N N . VAL A 1 506 ? -11.228 -4.619 9.091 1.00 94.62 506 VAL A N 1
ATOM 4135 C CA . VAL A 1 506 ? -9.781 -4.460 9.193 1.00 94.62 506 VAL A CA 1
ATOM 4136 C C . VAL A 1 506 ? -9.239 -5.527 10.138 1.00 94.62 506 VAL A C 1
ATOM 4138 O O . VAL A 1 506 ? -9.598 -5.572 11.318 1.00 94.62 506 VAL A O 1
ATOM 4141 N N . VAL A 1 507 ? -8.371 -6.385 9.604 1.00 91.81 507 VAL A N 1
ATOM 4142 C CA . VAL A 1 507 ? -7.744 -7.502 10.317 1.00 91.81 507 VAL A CA 1
ATOM 4143 C C . VAL A 1 507 ? -6.239 -7.274 10.361 1.00 91.81 507 VAL A C 1
ATOM 4145 O O . VAL A 1 507 ? -5.566 -7.276 9.329 1.00 91.81 507 VAL A O 1
ATOM 4148 N N . ASN A 1 508 ? -5.705 -7.084 11.564 1.00 89.06 508 ASN A N 1
ATOM 4149 C CA . ASN A 1 508 ? -4.271 -7.030 11.809 1.00 89.06 508 ASN A CA 1
ATOM 4150 C C . ASN A 1 508 ? -3.667 -8.437 11.684 1.00 89.06 508 ASN A C 1
ATOM 4152 O O . ASN A 1 508 ? -4.328 -9.459 11.900 1.00 89.06 508 ASN A O 1
ATOM 4156 N N . ARG A 1 509 ? -2.386 -8.491 11.327 1.00 81.38 509 ARG A N 1
ATOM 4157 C CA . ARG A 1 509 ? -1.614 -9.720 11.159 1.00 81.38 509 ARG A CA 1
ATOM 4158 C C . ARG A 1 509 ? -1.782 -10.639 12.372 1.00 81.38 509 ARG A C 1
ATOM 4160 O O . ARG A 1 509 ? -1.492 -10.208 13.475 1.00 81.38 509 ARG A O 1
ATOM 4167 N N . TYR A 1 510 ? -2.179 -11.898 12.166 1.00 75.31 510 TYR A N 1
ATOM 4168 C CA . TYR A 1 510 ? -2.360 -12.905 13.228 1.00 75.31 510 TYR A CA 1
ATOM 4169 C C . TYR A 1 510 ? -3.357 -12.546 14.365 1.00 75.31 510 TYR A C 1
ATOM 4171 O O . TYR A 1 510 ? -3.310 -13.198 15.406 1.00 75.31 510 TYR A O 1
ATOM 4179 N N . ASP A 1 511 ? -4.273 -11.575 14.220 1.00 81.06 511 ASP A N 1
ATOM 4180 C CA . ASP A 1 511 ? -5.284 -11.311 15.266 1.00 81.06 511 ASP A CA 1
ATOM 4181 C C . ASP A 1 511 ? -6.260 -12.505 15.427 1.00 81.06 511 ASP A C 1
ATOM 4183 O O . ASP A 1 511 ? -7.063 -12.762 14.521 1.00 81.06 511 ASP A O 1
ATOM 4187 N N . PRO A 1 512 ? -6.253 -13.227 16.569 1.00 70.50 512 PRO A N 1
ATOM 4188 C CA . PRO A 1 512 ? -7.085 -14.414 16.748 1.00 70.50 512 PRO A CA 1
ATOM 4189 C C . PRO A 1 512 ? -8.574 -14.094 16.934 1.00 70.50 512 PRO A C 1
ATOM 4191 O O . PRO A 1 512 ? -9.410 -14.932 16.595 1.00 70.50 512 PRO A O 1
ATOM 4194 N N . ILE A 1 513 ? -8.931 -12.901 17.431 1.00 76.62 513 ILE A N 1
ATOM 4195 C CA . ILE A 1 513 ? -10.330 -12.530 17.712 1.00 76.62 513 ILE A CA 1
ATOM 4196 C C . ILE A 1 513 ? -11.142 -12.470 16.420 1.00 76.62 513 ILE A C 1
ATOM 4198 O O . ILE A 1 513 ? -12.300 -12.879 16.392 1.00 76.62 513 ILE A O 1
ATOM 4202 N N . THR A 1 514 ? -10.507 -12.072 15.318 1.00 82.69 514 THR A N 1
ATOM 4203 C CA . THR A 1 514 ? -11.133 -12.030 13.988 1.00 82.69 514 THR A CA 1
ATOM 4204 C C . THR A 1 514 ? -11.543 -13.404 13.457 1.00 82.69 514 THR A C 1
ATOM 4206 O O . THR A 1 514 ? -12.365 -13.496 12.547 1.00 82.69 514 THR A O 1
ATOM 4209 N N . ASN A 1 515 ? -11.038 -14.492 14.045 1.00 73.44 515 ASN A N 1
ATOM 4210 C CA . ASN A 1 515 ? -11.464 -15.849 13.726 1.00 73.44 515 ASN A CA 1
ATOM 4211 C C . ASN A 1 515 ? -12.451 -16.448 14.742 1.00 73.44 515 ASN A C 1
ATOM 4213 O O . ASN A 1 515 ? -12.877 -17.585 14.542 1.00 73.44 515 ASN A O 1
ATOM 4217 N N . PHE A 1 516 ? -12.886 -15.685 15.749 1.00 70.12 516 PHE A N 1
ATOM 4218 C CA . PHE A 1 516 ? -13.845 -16.109 16.768 1.00 70.12 516 PHE A CA 1
ATOM 4219 C C . PHE A 1 516 ? -15.276 -15.577 16.505 1.00 70.12 516 PHE A C 1
ATOM 4221 O O . PHE A 1 516 ? -15.414 -14.464 16.000 1.00 70.12 516 PHE A O 1
ATOM 4228 N N . PRO A 1 517 ? -16.346 -16.318 16.860 1.00 71.62 517 PRO A N 1
ATOM 4229 C CA . PRO A 1 517 ? -16.359 -17.762 17.084 1.00 71.62 517 PRO A CA 1
ATOM 4230 C C . PRO A 1 517 ? -16.032 -18.511 15.782 1.00 71.62 517 PRO A C 1
ATOM 4232 O O . PRO A 1 517 ? -16.210 -17.976 14.682 1.00 71.62 517 PRO A O 1
ATOM 4235 N N . ASN A 1 518 ? -15.540 -19.747 15.884 1.00 65.69 518 ASN A N 1
ATOM 4236 C CA . ASN A 1 518 ? -15.231 -20.557 14.703 1.00 65.69 518 ASN A CA 1
ATOM 4237 C C . ASN A 1 518 ? -16.489 -20.794 13.849 1.00 65.69 518 ASN A C 1
ATOM 4239 O O . ASN A 1 518 ? -17.520 -21.233 14.351 1.00 65.69 518 ASN A O 1
ATOM 4243 N N . CYS A 1 519 ? -16.378 -20.601 12.534 1.00 64.62 519 CYS A N 1
ATOM 4244 C CA . CYS A 1 519 ? -17.430 -20.927 11.562 1.00 64.62 519 CYS A CA 1
ATOM 4245 C C . CYS A 1 519 ? -17.503 -22.433 11.233 1.00 64.62 519 CYS A C 1
ATOM 4247 O O . CYS A 1 519 ? -17.684 -22.810 10.083 1.00 64.62 519 CYS A O 1
ATOM 4249 N N . LYS A 1 520 ? -17.218 -23.300 12.206 1.00 56.03 520 LYS A N 1
ATOM 4250 C CA . LYS A 1 520 ? -17.190 -24.753 12.025 1.00 56.03 520 LYS A CA 1
ATOM 4251 C C . LYS A 1 520 ? -17.799 -25.388 13.257 1.00 56.03 520 LYS A C 1
ATOM 4253 O O . LYS A 1 520 ? -17.192 -25.326 14.324 1.00 56.03 520 LYS A O 1
ATOM 4258 N N . ALA A 1 521 ? -18.945 -26.040 13.099 1.00 44.69 521 ALA A N 1
ATOM 4259 C CA . ALA A 1 521 ? -19.528 -26.840 14.177 1.00 44.69 521 ALA A CA 1
ATOM 4260 C C . ALA A 1 521 ? -18.660 -28.069 14.541 1.00 44.69 521 ALA A C 1
ATOM 4262 O O . ALA A 1 521 ? -18.766 -28.593 15.645 1.00 44.69 521 ALA A O 1
ATOM 4263 N N . TYR A 1 522 ? -17.773 -28.512 13.634 1.00 35.94 522 TYR A N 1
ATOM 4264 C CA . TYR A 1 522 ? -16.925 -29.695 13.818 1.00 35.94 522 TYR A CA 1
ATOM 4265 C C . TYR A 1 522 ? -15.470 -29.468 13.377 1.00 35.94 522 TYR A C 1
ATOM 4267 O O . TYR A 1 522 ? -15.195 -28.922 12.305 1.00 35.94 522 TYR A O 1
ATOM 4275 N N . ASN A 1 523 ? -14.524 -29.987 14.170 1.00 36.66 523 ASN A N 1
ATOM 4276 C CA . ASN A 1 523 ? -13.070 -29.827 13.989 1.00 36.66 523 ASN A CA 1
ATOM 4277 C C . ASN A 1 523 ? -12.496 -30.365 12.659 1.00 36.66 523 ASN A C 1
ATOM 4279 O O . ASN A 1 523 ? -11.351 -30.063 12.328 1.00 36.66 523 ASN A O 1
ATOM 4283 N N . PHE A 1 524 ? -13.254 -31.154 11.889 1.00 38.84 524 PHE A N 1
ATOM 4284 C CA . PHE A 1 524 ? -12.764 -31.816 10.672 1.00 38.84 524 PHE A CA 1
ATOM 4285 C C . PHE A 1 524 ? -12.823 -30.954 9.396 1.00 38.84 524 PHE A C 1
ATOM 4287 O O . PHE A 1 524 ? -12.148 -31.257 8.411 1.00 38.84 524 PHE A O 1
ATOM 4294 N N . MET A 1 525 ? -13.604 -29.869 9.381 1.00 34.94 525 MET A N 1
ATOM 4295 C CA . MET A 1 525 ? -13.718 -29.003 8.198 1.00 34.94 525 MET A CA 1
ATOM 4296 C C . MET A 1 525 ? -12.472 -28.116 8.034 1.00 34.94 525 MET A C 1
ATOM 4298 O O . MET A 1 525 ? -11.937 -27.583 9.008 1.00 34.94 525 MET A O 1
ATOM 4302 N N . ARG A 1 526 ? -11.992 -27.901 6.798 1.00 39.44 526 ARG A N 1
ATOM 4303 C CA . ARG A 1 526 ? -10.787 -27.078 6.536 1.00 39.44 526 ARG A CA 1
ATOM 4304 C C . ARG A 1 526 ? -11.068 -25.573 6.402 1.00 39.44 526 ARG A C 1
ATOM 4306 O O . ARG A 1 526 ? -10.277 -24.785 6.912 1.00 39.44 526 ARG A O 1
ATOM 4313 N N . SER A 1 527 ? -12.230 -25.163 5.902 1.00 47.62 527 SER A N 1
ATOM 4314 C CA . SER A 1 527 ? -12.728 -23.769 5.872 1.00 47.62 527 SER A CA 1
ATOM 4315 C C . SER A 1 527 ? -14.195 -23.721 6.338 1.00 47.62 527 SER A C 1
ATOM 4317 O O . SER A 1 527 ? -14.780 -24.792 6.498 1.00 47.62 527 SER A O 1
ATOM 4319 N N . CYS A 1 528 ? -14.820 -22.543 6.519 1.00 53.69 528 CYS A N 1
ATOM 4320 C CA . CYS A 1 528 ? -16.283 -22.520 6.320 1.00 53.69 528 CYS A CA 1
ATOM 4321 C C . CYS A 1 528 ? -16.565 -22.810 4.844 1.00 53.69 528 CYS A C 1
ATOM 4323 O O . CYS A 1 528 ? -15.684 -22.684 3.981 1.00 53.69 528 CYS A O 1
ATOM 4325 N N . ARG A 1 529 ? -17.795 -23.204 4.545 1.00 53.12 529 ARG A N 1
ATOM 4326 C CA . ARG A 1 529 ? -18.203 -23.514 3.180 1.00 53.12 529 ARG A CA 1
ATOM 4327 C C . ARG A 1 529 ? -18.139 -22.250 2.310 1.00 53.12 529 ARG A C 1
ATOM 4329 O O . ARG A 1 529 ? -18.726 -21.227 2.648 1.00 53.12 529 ARG A O 1
ATOM 4336 N N . LYS A 1 530 ? -17.390 -22.316 1.200 1.00 48.53 530 LYS A N 1
ATOM 4337 C CA . LYS A 1 530 ? -17.231 -21.197 0.248 1.00 48.53 530 LYS A CA 1
ATOM 4338 C C . LYS A 1 530 ? -18.517 -20.863 -0.516 1.00 48.53 530 LYS A C 1
ATOM 4340 O O . LYS A 1 530 ? -18.675 -19.727 -0.944 1.00 48.53 530 LYS A O 1
ATOM 4345 N N . HIS A 1 531 ? -19.378 -21.854 -0.736 1.00 48.44 531 HIS A N 1
ATOM 4346 C CA . HIS A 1 531 ? -20.480 -21.761 -1.699 1.00 48.44 531 HIS A CA 1
ATOM 4347 C C . HIS A 1 531 ? -21.781 -21.222 -1.096 1.00 48.44 531 HIS A C 1
ATOM 4349 O O . HIS A 1 531 ? -22.540 -20.546 -1.788 1.00 48.44 531 HIS A O 1
ATOM 4355 N N . ASP A 1 532 ? -21.953 -21.410 0.210 1.00 49.75 532 ASP A N 1
ATOM 4356 C CA . ASP A 1 532 ? -23.164 -21.121 0.968 1.00 49.75 532 ASP A CA 1
ATOM 4357 C C . ASP A 1 532 ? -23.769 -19.719 0.777 1.00 49.75 532 ASP A C 1
ATOM 4359 O O . ASP A 1 532 ? -24.986 -19.582 0.754 1.00 49.75 532 ASP A O 1
ATOM 4363 N N . ILE A 1 533 ? -22.961 -18.660 0.667 1.00 52.03 533 ILE A N 1
ATOM 4364 C CA . ILE A 1 533 ? -23.464 -17.268 0.630 1.00 52.03 533 ILE A CA 1
ATOM 4365 C C . ILE A 1 533 ? -24.110 -16.906 -0.730 1.00 52.03 533 ILE A C 1
ATOM 4367 O O . ILE A 1 533 ? -24.824 -15.908 -0.817 1.00 52.03 533 ILE A O 1
ATOM 4371 N N . ILE A 1 534 ? -23.896 -17.708 -1.784 1.00 45.66 534 ILE A N 1
ATOM 4372 C CA . ILE A 1 534 ? -24.476 -17.494 -3.129 1.00 45.66 534 ILE A CA 1
ATOM 4373 C C . ILE A 1 534 ? -25.542 -18.556 -3.469 1.00 45.66 534 ILE A C 1
ATOM 4375 O O . ILE A 1 534 ? -26.428 -18.297 -4.287 1.00 45.66 534 ILE A O 1
ATOM 4379 N N . SER A 1 535 ? -25.495 -19.744 -2.858 1.00 40.16 535 SER A N 1
ATOM 4380 C CA . SER A 1 535 ? -26.449 -20.828 -3.107 1.00 40.16 535 SER A CA 1
ATOM 4381 C C . SER A 1 535 ? -27.819 -20.575 -2.458 1.00 40.16 535 SER A C 1
ATOM 4383 O O . SER A 1 535 ? -28.086 -20.988 -1.333 1.00 40.16 535 SER A O 1
ATOM 4385 N N . ASN A 1 536 ? -28.758 -20.017 -3.230 1.00 43.25 536 ASN A N 1
ATOM 4386 C CA . ASN A 1 536 ? -30.204 -20.152 -2.975 1.00 43.25 536 ASN A CA 1
ATOM 4387 C C . ASN A 1 536 ? -30.698 -21.586 -3.294 1.00 43.25 536 ASN A C 1
ATOM 4389 O O . ASN A 1 536 ? -31.700 -21.763 -3.981 1.00 43.25 536 ASN A O 1
ATOM 4393 N N . SER A 1 537 ? -29.956 -22.623 -2.894 1.00 41.31 537 SER A N 1
ATOM 4394 C CA . SER A 1 537 ? -30.379 -24.015 -3.067 1.00 41.31 537 SER A CA 1
ATOM 4395 C C . SER A 1 537 ? -31.025 -24.509 -1.779 1.00 41.31 537 SER A C 1
ATOM 4397 O O . SER A 1 537 ? -30.324 -24.757 -0.797 1.00 41.31 537 SER A O 1
ATOM 4399 N N . ASP A 1 538 ? -32.341 -24.716 -1.816 1.00 41.28 538 ASP A N 1
ATOM 4400 C CA . ASP A 1 538 ? -33.204 -25.069 -0.672 1.00 41.28 538 ASP A CA 1
ATOM 4401 C C . ASP A 1 538 ? -32.918 -26.445 -0.016 1.00 41.28 538 ASP A C 1
ATOM 4403 O O . ASP A 1 538 ? -33.703 -26.929 0.792 1.00 41.28 538 ASP A O 1
ATOM 4407 N N . ASN A 1 539 ? -31.788 -27.083 -0.344 1.00 40.25 539 ASN A N 1
ATOM 4408 C CA . ASN A 1 539 ? -31.358 -28.399 0.143 1.00 40.25 539 ASN A CA 1
ATOM 4409 C C . ASN A 1 539 ? -30.036 -28.375 0.941 1.00 40.25 539 ASN A C 1
ATOM 4411 O O . ASN A 1 539 ? -29.500 -29.433 1.274 1.00 40.25 539 ASN A O 1
ATOM 4415 N N . GLU A 1 540 ? -29.480 -27.203 1.269 1.00 44.50 540 GLU A N 1
ATOM 4416 C CA . GLU A 1 540 ? -28.305 -27.126 2.146 1.00 44.50 540 GLU A CA 1
ATOM 4417 C C . GLU A 1 540 ? -28.707 -27.116 3.627 1.00 44.50 540 GLU A C 1
ATOM 4419 O O . GLU A 1 540 ? -29.372 -26.204 4.115 1.00 44.50 540 GLU A O 1
ATOM 4424 N N . THR A 1 541 ? -28.256 -28.138 4.362 1.00 42.72 541 THR A N 1
ATOM 4425 C CA . THR A 1 541 ? -28.409 -28.265 5.820 1.00 42.72 541 THR A CA 1
ATOM 4426 C C . THR A 1 541 ? -28.037 -26.963 6.538 1.00 42.72 541 THR A C 1
ATOM 4428 O O . THR A 1 541 ? -26.863 -26.582 6.519 1.00 42.72 541 THR A O 1
ATOM 4431 N N . PHE A 1 542 ? -29.000 -26.325 7.212 1.00 50.12 542 PHE A N 1
ATOM 4432 C CA . PHE A 1 542 ? -28.786 -25.143 8.057 1.00 50.12 542 PHE A CA 1
ATOM 4433 C C . PHE A 1 542 ? -27.912 -25.494 9.275 1.00 50.12 542 PHE A C 1
ATOM 4435 O O . PHE A 1 542 ? -28.406 -25.768 10.368 1.00 50.12 542 PHE A O 1
ATOM 4442 N N . ILE A 1 543 ? -26.589 -25.505 9.093 1.00 52.16 543 ILE A N 1
ATOM 4443 C CA . ILE A 1 543 ? -25.649 -25.550 10.214 1.00 52.16 543 ILE A CA 1
ATOM 4444 C C . ILE A 1 543 ? -25.600 -24.141 10.806 1.00 52.16 543 ILE A C 1
ATOM 4446 O O . ILE A 1 543 ? -25.343 -23.170 10.095 1.00 52.16 543 ILE A O 1
ATOM 4450 N N . ASP A 1 544 ? -25.852 -24.030 12.109 1.00 63.59 544 ASP A N 1
ATOM 4451 C CA . ASP A 1 544 ? -25.927 -22.759 12.835 1.00 63.59 544 ASP A CA 1
ATOM 4452 C C . ASP A 1 544 ? -24.519 -22.170 13.097 1.00 63.59 544 ASP A C 1
ATOM 4454 O O . ASP A 1 544 ? -24.121 -21.883 14.225 1.00 63.59 544 ASP A O 1
ATOM 4458 N N . GLU A 1 545 ? -23.716 -21.992 12.044 1.00 75.50 545 GLU A N 1
ATOM 4459 C CA . GLU A 1 545 ? -22.344 -21.470 12.108 1.00 75.50 545 GLU A CA 1
ATOM 4460 C C . GLU A 1 545 ? -22.328 -19.938 12.221 1.00 75.50 545 GLU A C 1
ATOM 4462 O O . GLU A 1 545 ? -23.273 -19.249 11.828 1.00 75.50 545 GLU A O 1
ATOM 4467 N N . PHE A 1 546 ? -21.256 -19.378 12.781 1.00 83.31 546 PHE A N 1
ATOM 4468 C CA . PHE A 1 546 ? -21.043 -17.931 12.789 1.00 83.31 546 PHE A CA 1
ATOM 4469 C C . PHE A 1 546 ? -20.406 -17.473 11.474 1.00 83.31 546 PHE A C 1
ATOM 4471 O O . PHE A 1 546 ? -19.428 -18.067 11.018 1.00 83.31 546 PHE A O 1
ATOM 4478 N N . TYR A 1 547 ? -20.906 -16.371 10.917 1.00 86.62 547 TYR A N 1
ATOM 4479 C CA . TYR A 1 547 ? -20.413 -15.734 9.698 1.00 86.62 547 TYR A CA 1
ATOM 4480 C C . TYR A 1 547 ? -20.011 -14.276 9.943 1.00 86.62 547 TYR A C 1
ATOM 4482 O O . TYR A 1 547 ? -20.460 -13.609 10.878 1.00 86.62 547 TYR A O 1
ATOM 4490 N N . HIS A 1 548 ? -19.109 -13.795 9.092 1.00 90.12 548 HIS A N 1
ATOM 4491 C CA . HIS A 1 548 ? -18.654 -12.409 9.075 1.00 90.12 548 HIS A CA 1
ATOM 4492 C C . HIS A 1 548 ? -19.443 -11.570 8.074 1.00 90.12 548 HIS A C 1
ATOM 4494 O O . HIS A 1 548 ? -19.856 -12.058 7.024 1.00 90.12 548 HIS A O 1
ATOM 4500 N N . VAL A 1 549 ? -19.563 -10.278 8.372 1.00 92.50 549 VAL A N 1
ATOM 4501 C CA . VAL A 1 549 ? -20.105 -9.265 7.459 1.00 92.50 549 VAL A CA 1
ATOM 4502 C C . VAL A 1 549 ? -18.988 -8.482 6.776 1.00 92.50 549 VAL A C 1
ATOM 4504 O O . VAL A 1 549 ? -17.906 -8.308 7.326 1.00 92.50 549 VAL A O 1
ATOM 4507 N N . GLY A 1 550 ? -19.238 -7.948 5.588 1.00 91.19 550 GLY A N 1
ATOM 4508 C CA . GLY A 1 550 ? -18.315 -7.059 4.898 1.00 91.19 550 GLY A CA 1
ATOM 4509 C C . GLY A 1 550 ? -17.058 -7.718 4.331 1.00 91.19 550 GLY A C 1
ATOM 4510 O O . GLY A 1 550 ? -16.788 -8.914 4.473 1.00 91.19 550 GLY A O 1
ATOM 4511 N N . THR A 1 551 ? -16.276 -6.887 3.652 1.00 90.62 551 THR A N 1
ATOM 4512 C CA . THR A 1 551 ? -15.029 -7.269 2.985 1.00 90.62 551 THR A CA 1
ATOM 4513 C C . THR A 1 551 ? -13.876 -7.236 3.977 1.00 90.62 551 THR A C 1
ATOM 4515 O O . THR A 1 551 ? -13.665 -6.225 4.645 1.00 90.62 551 THR A O 1
ATOM 4518 N N . GLU A 1 552 ? -13.118 -8.324 4.075 1.00 90.00 552 GLU A N 1
ATOM 4519 C CA . GLU A 1 552 ? -11.892 -8.342 4.873 1.00 90.00 552 GLU A CA 1
ATOM 4520 C C . GLU A 1 552 ? -10.811 -7.456 4.228 1.00 90.00 552 GLU A C 1
ATOM 4522 O O . GLU A 1 552 ? -10.610 -7.462 3.011 1.00 90.00 552 GLU A O 1
ATOM 4527 N N . ILE A 1 553 ? -10.119 -6.683 5.063 1.00 91.38 553 ILE A N 1
ATOM 4528 C CA . ILE A 1 553 ? -8.953 -5.880 4.711 1.00 91.38 553 ILE A CA 1
ATOM 4529 C C . ILE A 1 553 ? -7.813 -6.357 5.603 1.00 91.38 553 ILE A C 1
ATOM 4531 O O . ILE A 1 553 ? -7.728 -5.998 6.781 1.00 91.38 553 ILE A O 1
ATOM 4535 N N . TRP A 1 554 ? -6.970 -7.225 5.055 1.00 89.19 554 TRP A N 1
ATOM 4536 C CA . TRP A 1 554 ? -5.962 -7.934 5.830 1.00 89.19 554 TRP A CA 1
ATOM 4537 C C . TRP A 1 554 ? -4.602 -7.247 5.750 1.00 89.19 554 TRP A C 1
ATOM 4539 O O . TRP A 1 554 ? -3.960 -7.223 4.699 1.00 89.19 554 TRP A O 1
ATOM 4549 N N . TYR A 1 555 ? -4.146 -6.724 6.885 1.00 89.25 555 TYR A N 1
ATOM 4550 C CA . TYR A 1 555 ? -2.836 -6.107 7.068 1.00 89.25 555 TYR A CA 1
ATOM 4551 C C . TYR A 1 555 ? -1.801 -7.190 7.377 1.00 89.25 555 TYR A C 1
ATOM 4553 O O . TYR A 1 555 ? -1.485 -7.472 8.533 1.00 89.25 555 TYR A O 1
ATOM 4561 N N . PHE A 1 556 ? -1.299 -7.840 6.326 1.00 82.88 556 PHE A N 1
ATOM 4562 C CA . PHE A 1 556 ? -0.491 -9.064 6.408 1.00 82.88 556 PHE A CA 1
ATOM 4563 C C . PHE A 1 556 ? 0.920 -8.876 6.997 1.00 82.88 556 PHE A C 1
ATOM 4565 O O . PHE A 1 556 ? 1.574 -9.865 7.341 1.00 82.88 556 PHE A O 1
ATOM 4572 N N . GLU A 1 557 ? 1.380 -7.635 7.174 1.00 78.12 557 GLU A N 1
ATOM 4573 C CA . GLU A 1 557 ? 2.629 -7.307 7.887 1.00 78.12 557 GLU A CA 1
ATOM 4574 C C . GLU A 1 557 ? 2.405 -6.670 9.263 1.00 78.12 557 GLU A C 1
ATOM 4576 O O . GLU A 1 557 ? 3.257 -6.793 10.148 1.00 78.12 557 GLU A O 1
ATOM 4581 N N . GLY A 1 558 ? 1.225 -6.095 9.479 1.00 83.81 558 GLY A N 1
ATOM 4582 C CA . GLY A 1 558 ? 0.810 -5.449 10.718 1.00 83.81 558 GLY A CA 1
ATOM 4583 C C . GLY A 1 558 ? 0.098 -4.122 10.455 1.00 83.81 558 GLY A C 1
ATOM 4584 O O . GLY A 1 558 ? 0.256 -3.533 9.392 1.00 83.81 558 GLY A O 1
ATOM 4585 N N . THR A 1 559 ? -0.657 -3.623 11.432 1.00 86.94 559 THR A N 1
ATOM 4586 C CA . THR A 1 559 ? -1.237 -2.263 11.432 1.00 86.94 559 THR A CA 1
ATOM 4587 C C . THR A 1 559 ? -0.351 -1.221 12.133 1.00 86.94 559 THR A C 1
ATOM 4589 O O . THR A 1 559 ? -0.735 -0.058 12.239 1.00 86.94 559 THR A O 1
ATOM 4592 N N . THR A 1 560 ? 0.839 -1.604 12.609 1.00 80.88 560 THR A N 1
ATOM 4593 C CA . THR A 1 560 ? 1.840 -0.718 13.234 1.00 80.88 560 THR A CA 1
ATOM 4594 C C . THR A 1 560 ? 3.242 -0.952 12.663 1.00 80.88 560 THR A C 1
ATOM 4596 O O . THR A 1 560 ? 3.573 -2.044 12.200 1.00 80.88 560 THR A O 1
ATOM 4599 N N . GLY A 1 561 ? 4.087 0.084 12.708 1.00 72.62 561 GLY A N 1
ATOM 4600 C CA . GLY A 1 561 ? 5.459 0.054 12.185 1.00 72.62 561 GLY A CA 1
ATOM 4601 C C . GLY A 1 561 ? 5.584 0.490 10.721 1.00 72.62 561 GLY A C 1
ATOM 4602 O O . GLY A 1 561 ? 4.635 0.989 10.127 1.00 72.62 561 GLY A O 1
ATOM 4603 N N . ILE A 1 562 ? 6.781 0.309 10.153 1.00 61.84 562 ILE A N 1
ATOM 4604 C CA . ILE A 1 562 ? 7.198 0.828 8.831 1.00 61.84 562 ILE A CA 1
ATOM 4605 C C . ILE A 1 562 ? 6.311 0.312 7.682 1.00 61.84 562 ILE A C 1
ATOM 4607 O O . ILE A 1 562 ? 6.100 1.020 6.700 1.00 61.84 562 ILE A O 1
ATOM 4611 N N . ASN A 1 563 ? 5.751 -0.892 7.837 1.00 65.69 563 ASN A N 1
ATOM 4612 C CA . ASN A 1 563 ? 4.952 -1.583 6.822 1.00 65.69 563 ASN A CA 1
ATOM 4613 C C . ASN A 1 563 ? 3.447 -1.597 7.162 1.00 65.69 563 ASN A C 1
ATOM 4615 O O . ASN A 1 563 ? 2.703 -2.425 6.638 1.00 65.69 563 ASN A O 1
ATOM 4619 N N . SER A 1 564 ? 2.980 -0.670 8.012 1.00 72.25 564 SER A N 1
ATOM 4620 C CA . SER A 1 564 ? 1.579 -0.559 8.468 1.00 72.25 564 SER A CA 1
ATOM 4621 C C . SER A 1 564 ? 0.547 -0.326 7.358 1.00 72.25 564 SER A C 1
ATOM 4623 O O . SER A 1 564 ? -0.653 -0.381 7.611 1.00 72.25 564 SER A O 1
ATOM 4625 N N . ASN A 1 565 ? 1.008 -0.075 6.132 1.00 72.06 565 ASN A N 1
ATOM 4626 C CA . ASN A 1 565 ? 0.203 0.224 4.948 1.00 72.06 565 ASN A CA 1
ATOM 4627 C C . ASN A 1 565 ? 0.125 -0.971 3.977 1.00 72.06 565 ASN A C 1
ATOM 4629 O O . ASN A 1 565 ? -0.522 -0.902 2.931 1.00 72.06 565 ASN A O 1
ATOM 4633 N N . ASN A 1 566 ? 0.776 -2.088 4.317 1.00 76.88 566 ASN A N 1
ATOM 4634 C CA . ASN A 1 566 ? 0.774 -3.302 3.513 1.00 76.88 566 ASN A CA 1
ATOM 4635 C C . ASN A 1 566 ? -0.456 -4.150 3.853 1.00 76.88 566 ASN A C 1
ATOM 4637 O O . ASN A 1 566 ? -0.445 -4.984 4.762 1.00 76.88 566 ASN A O 1
ATOM 4641 N N . TYR A 1 567 ? -1.527 -3.916 3.092 1.00 82.31 567 TYR A N 1
ATOM 4642 C CA . TYR A 1 567 ? -2.779 -4.659 3.188 1.00 82.31 567 TYR A CA 1
ATOM 4643 C C . TYR A 1 567 ? -3.239 -5.253 1.851 1.00 82.31 567 TYR A C 1
ATOM 4645 O O . TYR A 1 567 ? -2.869 -4.797 0.760 1.00 82.31 567 TYR A O 1
ATOM 4653 N N . ILE A 1 568 ? -4.083 -6.278 1.968 1.00 78.38 568 ILE A N 1
ATOM 4654 C CA . ILE A 1 568 ? -4.816 -6.941 0.888 1.00 78.38 568 ILE A CA 1
ATOM 4655 C C . ILE A 1 568 ? -6.308 -6.655 1.084 1.00 78.38 568 ILE A C 1
ATOM 4657 O O . ILE A 1 568 ? -6.827 -6.793 2.189 1.00 78.38 568 ILE A O 1
ATOM 4661 N N . ILE A 1 569 ? -6.997 -6.268 0.007 1.00 82.81 569 ILE A N 1
ATOM 4662 C CA . ILE A 1 569 ? -8.465 -6.254 -0.042 1.00 82.81 569 ILE A CA 1
ATOM 4663 C C . ILE A 1 569 ? -8.899 -7.650 -0.488 1.00 82.81 569 ILE A C 1
ATOM 4665 O O . ILE A 1 569 ? -8.558 -8.067 -1.596 1.00 82.81 569 ILE A O 1
ATOM 4669 N N . CYS A 1 570 ? -9.597 -8.363 0.387 1.00 83.06 570 CYS A N 1
ATOM 4670 C CA . CYS A 1 570 ? -9.988 -9.757 0.195 1.00 83.06 570 CYS A CA 1
ATOM 4671 C C . CYS A 1 570 ? -11.238 -9.894 -0.687 1.00 83.06 570 CYS A C 1
ATOM 4673 O O . CYS A 1 570 ? -11.842 -8.897 -1.098 1.00 83.06 570 CYS A O 1
ATOM 4675 N N . GLU A 1 571 ? -11.647 -11.132 -0.975 1.00 78.88 571 GLU A N 1
ATOM 4676 C CA . GLU A 1 571 ? -12.892 -11.407 -1.700 1.00 78.88 571 GLU A CA 1
ATOM 4677 C C . GLU A 1 571 ? -14.108 -10.723 -1.024 1.00 78.88 571 GLU A C 1
ATOM 4679 O O . GLU A 1 571 ? -14.343 -10.855 0.182 1.00 78.88 571 GLU A O 1
ATOM 4684 N N . ARG A 1 572 ? -14.860 -9.924 -1.798 1.00 79.31 572 ARG A N 1
ATOM 4685 C CA . ARG A 1 572 ? -15.898 -9.019 -1.272 1.00 79.31 572 ARG A CA 1
ATOM 4686 C C . ARG A 1 572 ? -17.011 -9.811 -0.591 1.00 79.31 572 ARG A C 1
ATOM 4688 O O . ARG A 1 572 ? -17.668 -10.597 -1.257 1.00 79.31 572 ARG A O 1
ATOM 4695 N N . HIS A 1 573 ? -17.285 -9.513 0.680 1.00 80.38 573 HIS A N 1
ATOM 4696 C CA . HIS A 1 573 ? -18.356 -10.142 1.476 1.00 80.38 573 HIS A CA 1
ATOM 4697 C C . HIS A 1 573 ? -18.153 -11.642 1.796 1.00 80.38 573 HIS A C 1
ATOM 4699 O O . HIS A 1 573 ? -19.086 -12.286 2.270 1.00 80.38 573 HIS A O 1
ATOM 4705 N N . PHE A 1 574 ? -16.936 -12.181 1.631 1.00 73.75 574 PHE A N 1
ATOM 4706 C CA . PHE A 1 574 ? -16.572 -13.548 2.035 1.00 73.75 574 PHE A CA 1
ATOM 4707 C C . PHE A 1 574 ? -15.495 -13.563 3.129 1.00 73.75 574 PHE A C 1
ATOM 4709 O O . PHE A 1 574 ? -14.717 -12.622 3.286 1.00 73.75 574 PHE A O 1
ATOM 4716 N N . ASP A 1 575 ? -15.405 -14.674 3.865 1.00 73.81 575 ASP A N 1
ATOM 4717 C CA . ASP A 1 575 ? -14.204 -15.007 4.638 1.00 73.81 575 ASP A CA 1
ATOM 4718 C C . ASP A 1 575 ? -13.198 -15.761 3.746 1.00 73.81 575 ASP A C 1
ATOM 4720 O O . ASP A 1 575 ? -13.091 -16.997 3.789 1.00 73.81 575 ASP A O 1
ATOM 4724 N N . ASP A 1 576 ? -12.481 -14.997 2.921 1.00 72.62 576 ASP A N 1
ATOM 4725 C CA . ASP A 1 576 ? -11.519 -15.491 1.934 1.00 72.62 576 ASP A CA 1
ATOM 4726 C C . ASP A 1 576 ? -10.397 -16.326 2.593 1.00 72.62 576 ASP A C 1
ATOM 4728 O O . ASP A 1 576 ? -9.615 -15.806 3.398 1.00 72.62 576 ASP A O 1
ATOM 4732 N N . PRO A 1 577 ? -10.241 -17.624 2.254 1.00 70.12 577 PRO A N 1
ATOM 4733 C CA . PRO A 1 577 ? -9.148 -18.439 2.778 1.00 70.12 577 PRO A CA 1
ATOM 4734 C C . PRO A 1 577 ? -7.756 -17.964 2.326 1.00 70.12 577 PRO A C 1
ATOM 4736 O O . PRO A 1 577 ? -6.759 -18.474 2.834 1.00 70.12 577 PRO A O 1
ATOM 4739 N N . ASN A 1 578 ? -7.664 -17.010 1.392 1.00 71.12 578 ASN A N 1
ATOM 4740 C CA . ASN A 1 578 ? -6.409 -16.402 0.957 1.00 71.12 578 ASN A CA 1
ATOM 4741 C C . ASN A 1 578 ? -5.937 -15.214 1.811 1.00 71.12 578 ASN A C 1
ATOM 4743 O O . ASN A 1 578 ? -4.808 -14.762 1.614 1.00 71.12 578 ASN A O 1
ATOM 4747 N N . CYS A 1 579 ? -6.757 -14.731 2.747 1.00 79.31 579 CYS A N 1
ATOM 4748 C CA . CYS A 1 579 ? -6.406 -13.624 3.635 1.00 79.31 579 CYS A CA 1
ATOM 4749 C C . CYS A 1 579 ? -5.953 -14.113 5.023 1.00 79.31 579 CYS A C 1
ATOM 4751 O O . CYS A 1 579 ? -5.160 -15.057 5.098 1.00 79.31 579 CYS A O 1
ATOM 4753 N N . SER A 1 580 ? -6.426 -13.515 6.128 1.00 80.81 580 SER A N 1
ATOM 4754 C CA . SER A 1 580 ? -5.975 -13.827 7.500 1.00 80.81 580 SER A CA 1
ATOM 4755 C C . SER A 1 580 ? -6.092 -15.303 7.886 1.00 80.81 580 SER A C 1
ATOM 4757 O O . SER A 1 580 ? -5.409 -15.768 8.792 1.00 80.81 580 SER A O 1
ATOM 4759 N N . ARG A 1 581 ? -6.903 -16.070 7.157 1.00 70.69 581 ARG A N 1
ATOM 4760 C CA . ARG A 1 581 ? -7.075 -17.522 7.288 1.00 70.69 581 ARG A CA 1
ATOM 4761 C C . ARG A 1 581 ? -5.906 -18.383 6.832 1.00 70.69 581 ARG A C 1
ATOM 4763 O O . ARG A 1 581 ? -5.858 -19.554 7.206 1.00 70.69 581 ARG A O 1
ATOM 4770 N N . ARG A 1 582 ? -4.970 -17.843 6.042 1.00 64.62 582 ARG A N 1
ATOM 4771 C CA . ARG A 1 582 ? -3.715 -18.544 5.700 1.00 64.62 582 ARG A CA 1
ATOM 4772 C C . ARG A 1 582 ? -2.854 -18.818 6.935 1.00 64.62 582 ARG A C 1
ATOM 4774 O O . ARG A 1 582 ? -2.004 -19.701 6.915 1.00 64.62 582 ARG A O 1
ATOM 4781 N N . VAL A 1 583 ? -3.087 -18.044 7.986 1.00 57.75 583 VAL A N 1
ATOM 4782 C CA . VAL A 1 583 ? -2.373 -18.029 9.252 1.00 57.75 583 VAL A CA 1
ATOM 4783 C C . VAL A 1 583 ? -3.147 -18.854 10.285 1.00 57.75 583 VAL A C 1
ATOM 4785 O O . VAL A 1 583 ? -4.329 -18.601 10.516 1.00 57.75 583 VAL A O 1
ATOM 4788 N N . LYS A 1 584 ? -2.498 -19.824 10.944 1.00 56.50 584 LYS A N 1
ATOM 4789 C CA . LYS A 1 584 ? -3.118 -20.573 12.048 1.00 56.50 584 LYS A CA 1
ATOM 4790 C C . LYS A 1 584 ? -2.510 -20.166 13.383 1.00 56.50 584 LYS A C 1
ATOM 4792 O O . LYS A 1 584 ? -1.306 -19.965 13.506 1.00 56.50 584 LYS A O 1
ATOM 4797 N N . LEU A 1 585 ? -3.338 -20.149 14.428 1.00 52.06 585 LEU A N 1
ATOM 4798 C CA . LEU A 1 585 ? -2.870 -19.905 15.797 1.00 52.06 585 LEU A CA 1
ATOM 4799 C C . LEU A 1 585 ? -1.885 -20.991 16.283 1.00 52.06 585 LEU A C 1
ATOM 4801 O O . LEU A 1 585 ? -1.005 -20.707 17.091 1.00 52.06 585 LEU A O 1
ATOM 4805 N N . SER A 1 586 ? -1.991 -22.210 15.737 1.00 52.66 586 SER A N 1
ATOM 4806 C CA . SER A 1 586 ? -1.059 -23.326 15.964 1.00 52.66 586 SER A CA 1
ATOM 4807 C C . SER A 1 586 ? 0.378 -23.037 15.539 1.00 52.66 586 SER A C 1
ATOM 4809 O O . SER A 1 586 ? 1.297 -23.666 16.052 1.00 52.66 586 SER A O 1
ATOM 4811 N N . ASP A 1 587 ? 0.576 -22.096 14.615 1.00 52.22 587 ASP A N 1
ATOM 4812 C CA . ASP A 1 587 ? 1.886 -21.789 14.038 1.00 52.22 587 ASP A CA 1
ATOM 4813 C C . ASP A 1 587 ? 2.696 -20.849 14.964 1.00 52.22 587 ASP A C 1
ATOM 4815 O O . ASP A 1 587 ? 3.843 -20.501 14.684 1.00 52.22 587 ASP A O 1
ATOM 4819 N N . ILE A 1 588 ? 2.100 -20.435 16.093 1.00 52.44 588 ILE A N 1
ATOM 4820 C CA . ILE A 1 588 ? 2.669 -19.516 17.079 1.00 52.44 588 ILE A CA 1
ATOM 4821 C C . ILE A 1 588 ? 2.958 -20.268 18.391 1.00 52.44 588 ILE A C 1
ATOM 4823 O O . ILE A 1 588 ? 2.018 -20.730 19.047 1.00 52.44 588 ILE A O 1
ATOM 4827 N N . PRO A 1 589 ? 4.228 -20.328 18.846 1.00 55.88 589 PRO A N 1
ATOM 4828 C CA . PRO A 1 589 ? 4.591 -20.960 20.114 1.00 55.88 589 PRO A CA 1
ATOM 4829 C C . PRO A 1 589 ? 3.789 -20.404 21.296 1.00 55.88 589 PRO A C 1
ATOM 4831 O O . PRO A 1 589 ? 3.745 -19.186 21.484 1.00 55.88 589 PRO A O 1
ATOM 4834 N N . LEU A 1 590 ? 3.215 -21.291 22.119 1.00 55.88 590 LEU A N 1
ATOM 4835 C CA . LEU A 1 590 ? 2.288 -20.961 23.215 1.00 55.88 590 LEU A CA 1
ATOM 4836 C C . LEU A 1 590 ? 2.798 -19.817 24.114 1.00 55.88 590 LEU A C 1
ATOM 4838 O O . LEU A 1 590 ? 2.098 -18.835 24.340 1.00 55.88 590 LEU A O 1
ATOM 4842 N N . LEU A 1 591 ? 4.068 -19.887 24.529 1.00 51.62 591 LEU A N 1
ATOM 4843 C CA . LEU A 1 591 ? 4.739 -18.878 25.364 1.00 51.62 591 LEU A CA 1
ATOM 4844 C C . LEU A 1 591 ? 4.774 -17.467 24.746 1.00 51.62 591 LEU A C 1
ATOM 4846 O O . LEU A 1 591 ? 4.862 -16.480 25.471 1.00 51.62 591 LEU A O 1
ATOM 4850 N N . LYS A 1 592 ? 4.697 -17.347 23.415 1.00 57.81 592 LYS A N 1
ATOM 4851 C CA . LYS A 1 592 ? 4.657 -16.055 22.715 1.00 57.81 592 LYS A CA 1
ATOM 4852 C C . LYS A 1 592 ? 3.231 -15.539 22.501 1.00 57.81 592 LYS A C 1
ATOM 4854 O O . LYS A 1 592 ? 3.077 -14.352 22.225 1.00 57.81 592 LYS A O 1
ATOM 4859 N N . GLN A 1 593 ? 2.195 -16.371 22.650 1.00 56.66 593 GLN A N 1
ATOM 4860 C CA . GLN A 1 593 ? 0.818 -16.005 22.294 1.00 56.66 593 GLN A CA 1
ATOM 4861 C C . GLN A 1 593 ? 0.298 -14.794 23.079 1.00 56.66 593 GLN A C 1
ATOM 4863 O O . GLN A 1 593 ? -0.343 -13.944 22.477 1.00 56.66 593 GLN A O 1
ATOM 4868 N N . LYS A 1 594 ? 0.633 -14.631 24.368 1.00 57.03 594 LYS A N 1
ATOM 4869 C CA . LYS A 1 594 ? 0.213 -13.451 25.155 1.00 57.03 594 LYS A CA 1
ATOM 4870 C C . LYS A 1 594 ? 0.819 -12.140 24.634 1.00 57.03 594 LYS A C 1
ATOM 4872 O O . LYS A 1 594 ? 0.089 -11.189 24.377 1.00 57.03 594 LYS A O 1
ATOM 4877 N N . PHE A 1 595 ? 2.139 -12.094 24.435 1.00 59.44 595 PHE A N 1
ATOM 4878 C CA . PHE A 1 595 ? 2.831 -10.915 23.888 1.00 59.44 595 PHE A CA 1
ATOM 4879 C C . PHE A 1 595 ? 2.352 -10.584 22.469 1.00 59.44 595 PHE A C 1
ATOM 4881 O O . PHE A 1 595 ? 2.145 -9.427 22.108 1.00 59.44 595 PHE A O 1
ATOM 4888 N N . LEU A 1 596 ? 2.152 -11.619 21.657 1.00 62.94 596 LEU A N 1
ATOM 4889 C CA . LEU A 1 596 ? 1.720 -11.457 20.281 1.00 62.94 596 LEU A CA 1
ATOM 4890 C C . LEU A 1 596 ? 0.228 -11.097 20.175 1.00 62.94 596 LEU A C 1
ATOM 4892 O O . LEU A 1 596 ? -0.127 -10.307 19.312 1.00 62.94 596 LEU A O 1
ATOM 4896 N N . PHE A 1 597 ? -0.626 -11.554 21.095 1.00 64.19 597 PHE A N 1
ATOM 4897 C CA . PHE A 1 597 ? -2.008 -11.083 21.235 1.00 64.19 597 PHE A CA 1
ATOM 4898 C C . PHE A 1 597 ? -2.061 -9.587 21.555 1.00 64.19 597 PHE A C 1
ATOM 4900 O O . PHE A 1 597 ? -2.825 -8.860 20.924 1.00 64.19 597 PHE A O 1
ATOM 4907 N N . GLU A 1 598 ? -1.221 -9.100 22.476 1.00 64.06 598 GLU A N 1
ATOM 4908 C CA . GLU A 1 598 ? -1.102 -7.658 22.712 1.00 64.06 598 GLU A CA 1
ATOM 4909 C C . GLU A 1 598 ? -0.689 -6.926 21.428 1.00 64.06 598 GLU A C 1
ATOM 4911 O O . GLU A 1 598 ? -1.351 -5.972 21.029 1.00 64.06 598 GLU A O 1
ATOM 4916 N N . LYS A 1 599 ? 0.339 -7.409 20.721 1.00 68.06 599 LYS A N 1
ATOM 4917 C CA . LYS A 1 599 ? 0.792 -6.792 19.467 1.00 68.06 599 LYS A CA 1
ATOM 4918 C C . LYS A 1 599 ? -0.265 -6.807 18.355 1.00 68.06 599 LYS A C 1
ATOM 4920 O O . LYS A 1 599 ? -0.354 -5.863 17.579 1.00 68.06 599 LYS A O 1
ATOM 4925 N N . TRP A 1 600 ? -1.034 -7.880 18.228 1.00 76.94 600 TRP A N 1
ATOM 4926 C CA . TRP A 1 600 ? -1.873 -8.112 17.053 1.00 76.94 600 TRP A CA 1
ATOM 4927 C C . TRP A 1 600 ? -3.334 -7.755 17.270 1.00 76.94 600 TRP A C 1
ATOM 4929 O O . TRP A 1 600 ? -3.939 -7.110 16.419 1.00 76.94 600 TRP A O 1
ATOM 4939 N N . HIS A 1 601 ? -3.897 -8.087 18.427 1.00 80.12 601 HIS A N 1
ATOM 4940 C CA . HIS A 1 601 ? -5.263 -7.696 18.725 1.00 80.12 601 HIS A CA 1
ATOM 4941 C C . HIS A 1 601 ? -5.356 -6.255 19.246 1.00 80.12 601 HIS A C 1
ATOM 4943 O O . HIS A 1 601 ? -6.328 -5.573 18.943 1.00 80.12 601 HIS A O 1
ATOM 4949 N N . VAL A 1 602 ? -4.384 -5.740 20.011 1.00 77.06 602 VAL A N 1
ATOM 4950 C CA . VAL A 1 602 ? -4.538 -4.421 20.666 1.00 77.06 602 VAL A CA 1
ATOM 4951 C C . VAL A 1 602 ? -4.076 -3.249 19.783 1.00 77.06 602 VAL A C 1
ATOM 4953 O O . VAL A 1 602 ? -4.672 -2.168 19.886 1.00 77.06 602 VAL A O 1
ATOM 4956 N N . GLU A 1 603 ? -3.074 -3.449 18.916 1.00 79.19 603 GLU A N 1
ATOM 4957 C CA . GLU A 1 603 ? -2.399 -2.385 18.146 1.00 79.19 603 GLU A CA 1
ATOM 4958 C C . GLU A 1 603 ? -2.982 -2.103 16.742 1.00 79.19 603 GLU A C 1
ATOM 4960 O O . GLU A 1 603 ? -2.305 -2.226 15.717 1.00 79.19 603 GLU A O 1
ATOM 4965 N N . TYR A 1 604 ? -4.241 -1.674 16.662 1.00 87.31 604 TYR A N 1
ATOM 4966 C CA . TYR A 1 604 ? -4.836 -1.205 15.402 1.00 87.31 604 TYR A CA 1
ATOM 4967 C C . TYR A 1 604 ? -4.511 0.276 15.150 1.00 87.31 604 TYR A C 1
ATOM 4969 O O . TYR A 1 604 ? -5.185 1.160 15.673 1.00 87.31 604 TYR A O 1
ATOM 4977 N N . PHE A 1 605 ? -3.453 0.542 14.373 1.00 83.00 605 PHE A N 1
ATOM 4978 C CA . PHE A 1 605 ? -2.925 1.878 14.016 1.00 83.00 605 PHE A CA 1
ATOM 4979 C C . PHE A 1 605 ? -2.453 2.764 15.188 1.00 83.00 605 PHE A C 1
ATOM 4981 O O . PHE A 1 605 ? -2.025 3.901 14.992 1.00 83.00 605 PHE A O 1
ATOM 4988 N N . VAL A 1 606 ? -2.450 2.220 16.403 1.00 75.31 606 VAL A N 1
ATOM 4989 C CA . VAL A 1 606 ? -1.821 2.779 17.604 1.00 75.31 606 VAL A CA 1
ATOM 4990 C C . VAL A 1 606 ? -0.964 1.700 18.254 1.00 75.31 606 VAL A C 1
ATOM 4992 O O . VAL A 1 606 ? -1.400 0.561 18.375 1.00 75.31 606 VAL A O 1
ATOM 4995 N N . THR A 1 607 ? 0.249 2.035 18.689 1.00 56.69 607 THR A N 1
ATOM 4996 C CA . THR A 1 607 ? 1.078 1.109 19.481 1.00 56.69 607 THR A CA 1
ATOM 4997 C C . THR A 1 607 ? 0.502 0.947 20.890 1.00 56.69 607 THR A C 1
ATOM 4999 O O . THR A 1 607 ? -0.255 1.803 21.353 1.00 56.69 607 THR A O 1
ATOM 5002 N N . LYS A 1 608 ? 0.897 -0.096 21.629 1.00 56.38 608 LYS A N 1
ATOM 5003 C CA . LYS A 1 608 ? 0.548 -0.259 23.051 1.00 56.38 608 LYS A CA 1
ATOM 5004 C C . LYS A 1 608 ? 0.983 0.956 23.877 1.00 56.38 608 LYS A C 1
ATOM 5006 O O . LYS A 1 608 ? 0.244 1.377 24.757 1.00 56.38 608 LYS A O 1
ATOM 5011 N N . PHE A 1 609 ? 2.139 1.543 23.559 1.00 44.56 609 PHE A N 1
ATOM 5012 C CA . PHE A 1 609 ? 2.633 2.765 24.198 1.00 44.56 609 PHE A CA 1
ATOM 5013 C C . PHE A 1 609 ? 1.717 3.961 23.914 1.00 44.56 609 PHE A C 1
ATOM 5015 O O . PHE A 1 609 ? 1.239 4.589 24.852 1.00 44.56 609 PHE A O 1
ATOM 5022 N N . ASN A 1 610 ? 1.362 4.206 22.649 1.00 57.38 610 ASN A N 1
ATOM 5023 C CA . ASN A 1 610 ? 0.423 5.271 22.295 1.00 57.38 610 ASN A CA 1
ATOM 5024 C C . ASN A 1 610 ? -0.960 5.013 22.913 1.00 57.38 610 ASN A C 1
ATOM 5026 O O . ASN A 1 610 ? -1.608 5.949 23.349 1.00 57.38 610 ASN A O 1
ATOM 5030 N N . LYS A 1 611 ? -1.409 3.755 23.010 1.00 53.88 611 LYS A N 1
ATOM 5031 C CA . LYS A 1 611 ? -2.679 3.377 23.653 1.00 53.88 611 LYS A CA 1
ATOM 5032 C C . LYS A 1 611 ? -2.645 3.494 25.184 1.00 53.88 611 LYS A C 1
ATOM 5034 O O . LYS A 1 611 ? -3.708 3.544 25.785 1.00 53.88 611 LYS A O 1
ATOM 5039 N N . LEU A 1 612 ? -1.459 3.527 25.801 1.00 52.06 612 LEU A N 1
ATOM 5040 C CA . LEU A 1 612 ? -1.252 3.840 27.221 1.00 52.06 612 LEU A CA 1
ATOM 5041 C C . LEU A 1 612 ? -1.136 5.350 27.459 1.00 52.06 612 LEU A C 1
ATOM 5043 O O . LEU A 1 612 ? -1.656 5.836 28.448 1.00 52.06 612 LEU A O 1
ATOM 5047 N N . GLN A 1 613 ? -0.524 6.104 26.541 1.00 37.19 613 GLN A N 1
ATOM 5048 C CA . GLN A 1 613 ? -0.604 7.573 26.539 1.00 37.19 613 GLN A CA 1
ATOM 5049 C C . GLN A 1 613 ? -2.027 8.069 26.233 1.00 37.19 613 GLN A C 1
ATOM 5051 O O . GLN A 1 613 ? -2.415 9.145 26.671 1.00 37.19 613 GLN A O 1
ATOM 5056 N N . LEU A 1 614 ? -2.804 7.266 25.497 1.00 40.69 614 LEU A N 1
ATOM 5057 C CA . LEU A 1 614 ? -4.229 7.445 25.236 1.00 40.69 614 LEU A CA 1
ATOM 5058 C C . LEU A 1 614 ? -5.122 6.658 26.228 1.00 40.69 614 LEU A C 1
ATOM 5060 O O . LEU A 1 614 ? -6.217 6.241 25.841 1.00 40.69 614 LEU A O 1
ATOM 5064 N N . LYS A 1 615 ? -4.678 6.387 27.466 1.00 39.94 615 LYS A N 1
ATOM 5065 C CA . LYS A 1 615 ? -5.511 5.743 28.499 1.00 39.94 615 LYS A CA 1
ATOM 5066 C C . LYS A 1 615 ? -5.481 6.461 29.838 1.00 39.94 615 LYS A C 1
ATOM 5068 O O . LYS A 1 615 ? -6.602 6.851 30.238 1.00 39.94 615 LYS A O 1
#

pLDDT: mean 78.95, std 18.29, range [33.62, 98.5]

Radius of gyration: 27.95 Å; chains: 1; bounding box: 73×90×73 Å

Foldseek 3Di:
DDDDVVVVVVVCCVVCVLVVPPLDDDLLVQLQQLALLQLQLDPCSVLLCCLDPSNVQFKDWDDKDWDADVVLPDTWMWTWIDGNVDFQEIEIETHDDNDLVSLCVSQVVQVPADFDDQPVQFTFGPSLVVSLVVCLVVVLVVLLVVPVVVRHQAYEYEHAESSLLSSLSSQVVNVVVVSDAQRRYAYEYELYAQGGWLSNQVSSCVGHQNYEYEAEELQCRNLPPALDPPLQDQDHDDGPPPPPCPDPDDDIGGAHHFWYWAHDLASVDDTDTADTSDSHSVGYGNRRDDPVCCVPVVVVNVLRSQRRSHSDPPSLDDLLVLLQLLLVQLLQVFPPSVVSQVVDPSSVVQKDWDDKDWDADPVDQGIKIKTWIDGRSDFQEIEIFIHDGPCVVVVVVVLPPPVQADWDQDPPSWTWGPRLVVVLVVCLVVVLVVLLVSVVVVRHQAYEYEHAESRLLSSLVSQVVCVVVPSHALVRYAYEYELYAFTGFLVSQLVSCVRNVSYEYEFFALSCRNCPPPQDPDPPDLHNDPCSNPDPPPPDPRDRGTAHHFWYWAQNPGCDDSSNVRTDTADTSHPHCPGNVVDDPVVDPPVCCVVVNQRGRVCRSHHPVSSVVSD

Organism: Strongyloides stercoralis (NCBI:txid6248)

Sequence (615 aa):
MILNDKNIIFILFFILVPKLCRNIYIEKEAVLCGRLTGAVLRDRIKSCLQSDAILFPNSRLLDDITTVRNDLYGRIRTTIFEDKSQPGVLIVVEKGSGNPTQVVYQFFSGIFQELVNFMGSGKVWRYTYDVHNVHIKWVLNRLENLMRNGTYQRIIFTGHSLGAGTSILDAFACIKAKICRSGNTKVLTFGGPRTGDEVFAEHYNKLLPETYRVVVDGDIVPSFPSCTKNFFSNKCHAPIFDKKNDSWFNNIGYYHVGTEIYYPNGYENKYRHCKPRYEDSDCSPRTLPSVWTLLFYKDELNINHNRYFRIEKNGEYNHEEAQLLGKICAMVSCFWDNECHLNDSLLYNSTKILVKKSTTYHFGPGKFKYMILDYITKPNTIIVVQKGTDNSFQLLEQFFNLYFYDKKIFYNNEKVWDYQFKAHNFYIDDLLDKINDLLMKKKYKNVIFTGHSLGGALSVLDAYECVYRKICNGKTTKVVTLGSPRTGDKSFAVSFNKLIPNTYRVVNRYDPITNFPNCKAYNFMRSCRKHDIISNSDNETFIDEFYHVGTEIWYFEGTTGINSNNYIICERHFDDPNCSRRVKLSDIPLLKQKFLFEKWHVEYFVTKFNKLQLK
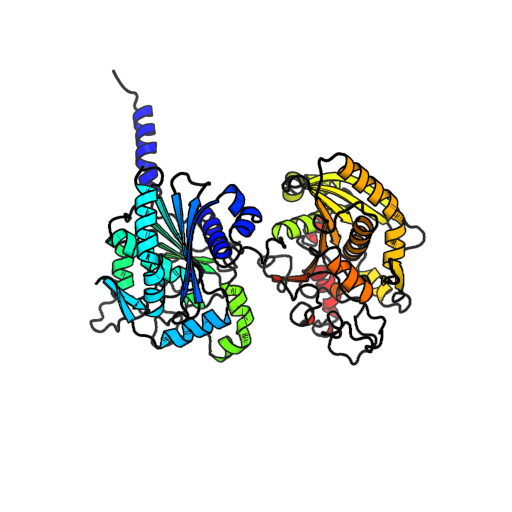
InterPro domains:
  IPR002921 Fungal lipase-type domain [PF01764] (92-228)
  IPR002921 Fungal lipase-type domain [PF01764] (384-520)
  IPR029058 Alpha/Beta hydrolase fold [G3DSA:3.40.50.1820] (43-314)
  IPR029058 Alpha/Beta hydrolase fold [G3DSA:3.40.50.1820] (318-609)
  IPR029058 Alpha/Beta hydrolase fold [SSF53474] (23-309)
  IPR029058 Alpha/Beta hydrolase fold [SSF53474] (317-584)

Secondary structure (DSSP, 8-state):
----HHHHHHHHHHHHHHHHTTT---HHHHHHHHHHHHHHTSTTHHHHHHH-TTHHHHEEEEEEEEEEETTTTEEEEEEEEEETTSTTEEEEEE---SSHHHHHHHHHHHTTSPEEE-TTS-EEEHHHHHHHHHHHHHHHHHHHHHHTTSS--EEEEEEETHHHHHHHHHHHHHHHTTSS-GGGEEEEEESPPP-EEHHHHHHHHHH--SEEEEEETT--GGG-S-SSSSTT-SSPPPPTT-TT---S-----EE--SEEEEEBTBTTS--EE--TTS--TTSS--PPPPHHHHHHSHHHHHHHHT-TTPPPTTS---HHHHHHHHHHHHHHT-SSHHHHHHH-HHHHHHEEEEEEEEEEETTTTEEEEEEEEEETTSTTEEEEEEPPPTTHHHHHHHHTSGGGG-EEE-STT-EEEHHHHHHHHTTHHHHHHHHHHHHHTSS--EEEEEEETHHHHHHHHHHHHHHHTTSS-TTTEEEEEESPPP-B-HHHHHHHHHH---EEEEEETT-SGGGPSPS-SSTT-SSS-SSTTT---TTS------B--SEEEEESS-SSSTTTT--EE-STTS--TTTGGGS-GGGS-HHHHHHHHIIIII-SSS-HHHHHHT-